Protein AF-0000000080838701 (afdb_homodimer)

pLDDT: mean 92.36, std 7.36, range [60.11, 98.58]

Radius of gyration: 26.11 Å; Cα contacts (8 Å, |Δi|>4): 930; chains: 2; bounding box: 47×72×64 Å

Foldseek 3Di:
DLQLVLLCVQLVVLVVLLQLLQVCLVVPVDDPVVLLVLLVCLFQPQQLLLLLVLQLVLAAPVVCDPVLVVLLVLLLVLLVVLLVVLLVVVVVPPPQLLLSLLLSLQARAFPQVSQLCSQLCSPPNPVLNVSLSSNSNRRVLSSVLVSLLSLLVSLPDPADPVRSVVSSCPRSNNVSNVVSVVCNVVVPDDDPVVVVVSVVSNVCNQSSLSSSLSNPADPVVCVVCVVSLVVSLCSQQPVQLCSQLVVVVVVPDADSSSSSSNSSRRHGHGSVSLSCSSVSNGDSRVSSSRRNSNSVCSSVSSSVVVVVCVVVVRD/DLQLVLLCVQLVVLVVLLQLLQVCLVVPVDDPVVLLVLLVCLFQPQQLLLLLVLQLVLAAPVVCDPVLVVLLVLLLVLLVVLLVVLLVVVVVPPPQLLLSLLLSLQARAFPQVSQLQSQLCSPPNPVLNVSLSSNSNRRVLSSVLSSLLSLLVSLPDPADPVRSVVSSCPRSNNVSNVVSVVCNVVVPDDDPVVVVVSVVSNVCNQSSLSSSLSNPADPVVCVVCVVSLVVSLCSQQPVQLCSQLVVVVVVPDADSSSSSSNSSRRHGHGSVSLSCSSVSNGDSRVSSSRRNSNSVCSSVSSSVVVVVCVVVVRD

Nearest PDB structures (foldseek):
  8u5n-assembly1_A  TM=7.560E-01  e=3.466E-05  Homo sapiens
  4cz8-assembly1_B  TM=6.396E-01  e=4.313E-04  Pyrococcus abyssi GE5
  4n7w-assembly1_A  TM=5.773E-01  e=2.717E-04  Yersinia frederiksenii
  8hrx-assembly1_A  TM=4.849E-01  e=4.577E-02  Homo sapiens
  7pqg-assembly1_A  TM=5.206E-01  e=6.406E-02  Homo sapiens

Organism: Fusobacterium vincentii (NCBI:txid155615)

InterPro domains:
  IPR004776 Membrane transport PIN-like [PF03547] (10-305)
  IPR038770 Sodium/solute symporter superfamily [G3DSA:1.20.1530.20] (155-312)

Solvent-accessible surface area (backbone atoms only — not comparable to full-atom values): 30611 Å² total; per-residue (Å²): 110,70,56,47,51,48,27,43,47,64,39,46,22,55,52,53,40,20,49,49,17,34,50,37,35,74,72,60,62,50,50,72,69,40,44,51,41,51,42,50,43,31,45,61,46,20,40,14,41,34,45,18,47,59,49,38,67,58,50,57,76,74,71,62,40,76,81,50,44,60,58,45,50,46,54,53,50,46,49,54,50,45,36,49,52,40,42,65,64,38,58,84,72,39,80,53,42,31,52,38,35,38,47,32,42,42,36,54,33,35,33,25,74,74,35,22,50,52,52,28,35,73,75,55,32,75,70,28,41,55,57,37,57,56,43,46,66,50,49,51,57,50,45,51,53,51,45,47,48,42,40,57,65,29,40,75,54,90,61,53,71,67,56,45,52,52,51,43,60,66,30,50,54,47,42,24,39,52,50,14,49,52,34,40,77,68,63,58,80,74,56,66,27,57,46,52,33,46,52,47,44,24,52,31,21,61,52,50,47,36,23,48,45,21,39,67,61,53,74,75,56,50,65,78,41,39,70,59,44,52,51,36,39,44,38,14,50,45,46,33,24,49,50,50,35,51,52,36,44,74,75,64,51,49,39,64,58,38,46,38,45,31,22,43,28,30,27,26,30,23,65,61,54,19,43,46,25,51,73,52,58,30,41,25,66,60,24,38,48,40,24,53,51,24,39,63,51,27,35,59,44,43,31,50,50,54,52,51,35,43,73,68,62,48,80,110,70,56,46,52,48,26,43,46,64,38,44,22,56,52,52,41,19,49,49,16,34,49,38,35,74,74,60,63,50,50,71,69,41,44,52,41,51,42,48,43,30,46,59,47,19,40,13,39,33,43,18,48,58,48,38,68,60,50,57,75,74,69,62,41,78,80,48,44,58,58,46,50,46,55,54,51,47,49,52,50,46,36,49,53,41,42,65,63,39,59,86,73,38,81,54,42,31,53,38,34,38,48,32,43,42,34,55,34,35,34,26,74,73,35,22,50,52,53,28,35,73,74,55,31,75,72,29,42,55,59,38,57,55,43,46,66,50,50,52,58,49,44,50,53,52,44,48,48,43,37,58,65,29,39,75,56,88,62,53,70,66,54,46,50,52,50,43,60,66,30,50,55,46,42,24,40,52,49,15,49,50,32,41,77,67,64,58,80,73,56,66,28,58,47,52,33,46,51,46,45,23,52,31,19,63,52,52,48,35,22,47,46,22,39,65,60,54,73,76,57,47,65,78,40,40,69,61,43,53,51,35,38,44,38,13,50,45,46,33,24,49,51,50,36,51,52,36,44,74,76,65,50,50,40,62,57,39,48,37,45,32,23,42,27,30,29,27,28,23,66,61,53,21,43,46,23,50,74,52,58,32,41,26,66,60,26,38,50,41,26,53,51,24,41,64,51,27,33,58,44,43,29,50,51,53,51,50,35,44,74,69,63,49,82

Secondary structure (DSSP, 8-state):
-HHHHHHHHHHHHHHHHHHHHHHHHHTTSS-HHHHHHHHHHIIIIIIHHHHHHHHHTT--GGG--HHHHHHHHHHHHHHHHHHHHHHHHHTTT---HHHHHHHHHHHH-B-HHHHHHHHHHHHHTHHHHHHHHHHHHHHHHHHHHHHHHHHHHTSSS--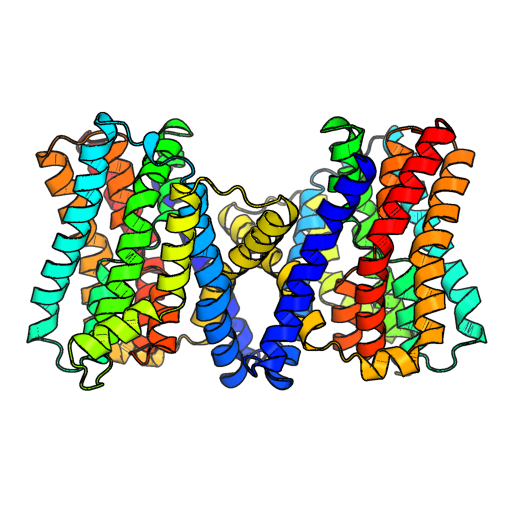-HHHHHHHHHH-HHHHHHHHHHHHHHTTPPPPHHHHHHHHHHHHHHHHHHHHHHHHH--HHHHHHTHHHHHHHHHIIIIIHHHHHHHHHHHHT--THHHHHHHHHHHSPBPTHHHHHHHHTTS-HHHHHHHHHHHHHHHHHHHHHHHHHHHHTT--/-HHHHHHHHHHHHHHHHHHHHHHHHHTTSS-HHHHHHHHHHIIIIIIHHHHHHHHHTT--GGG--HHHHHHHHHHHHHHHHHHHHHHHHHTTT---HHHHHHHHHHHH-B-HHHHHHHHHHHHHTHHHHHHHHHHHHHHHHHHHHHHHHHHHHTSSS---HHHHHHHHHH-HHHHHHHHHHHHHHTTPPPPHHHHHHHHHHHHHHHHHHHHHHHHH--HHHHHHTHHHHHHHHHIIIIIHHHHHHHHHHHHT--THHHHHHHHHHHSPBPHHHHHHHHHTTS-HHHHHHHHHHHHHHHHHHHHHHHHHHHHTT--

Sequence (630 aa):
MENFLLALNVVLPIFFIMTLGFLLKKIKMVDKHSLNIMNKLVFRVFMSTLLFLNVYNIGDLSVLSMDNLKLLGYAFIIILVVLFIAWLIYMPKVKDKRKLSVLIQGVYRGNFVLFGLAIVDSIYGKEGLATVSLLTIVVIPTFNVLAVIILEYYSGREISKLKLLKQVIKNPLIIATLLGIIFIILKINIPKPIYKTLSDISKIATPLAFIVLGAELEFGNMLKNIKYLISANILRLIGNPLITVGVGKLVGFQGIELVALLSMSACPTAVASYTMAKEMNADGDLAGEIVATTSMLSIFTIFCWVLILKNLEWIMENFLLALNVVLPIFFIMTLGFLLKKIKMVDKHSLNIMNKLVFRVFMSTLLFLNVYNIGDLSVLSMDNLKLLGYAFIIILVVLFIAWLIYMPKVKDKRKLSVLIQGVYRGNFVLFGLAIVDSIYGKEGLATVSLLTIVVIPTFNVLAVIILEYYSGREISKLKLLKQVIKNPLIIATLLGIIFIILKINIPKPIYKTLSDISKIATPLAFIVLGAELEFGNMLKNIKYLISANILRLIGNPLITVGVGKLVGFQGIELVALLSMSACPTAVASYTMAKEMNADGDLAGEIVATTSMLSIFTIFCWVLILKNLEWI

Structure (mmCIF, N/CA/C/O backbone):
data_AF-0000000080838701-model_v1
#
loop_
_entity.id
_entity.type
_entity.pdbx_description
1 polymer 'AEC family transporter'
#
loop_
_atom_site.group_PDB
_atom_site.id
_atom_site.type_symbol
_atom_site.label_atom_id
_atom_site.label_alt_id
_atom_site.label_comp_id
_atom_site.label_asym_id
_atom_site.label_entity_id
_atom_site.label_seq_id
_atom_site.pdbx_PDB_ins_code
_atom_site.Cartn_x
_atom_site.Cartn_y
_atom_site.Cartn_z
_atom_site.occupancy
_atom_site.B_iso_or_equiv
_atom_site.auth_seq_id
_atom_site.auth_comp_id
_atom_site.auth_asym_id
_atom_site.auth_atom_id
_atom_site.pdbx_PDB_model_num
ATOM 1 N N . MET A 1 1 ? 20.459 -24.565 8.799 1 64.91 1 MET A N 1
ATOM 2 C CA . MET A 1 1 ? 19.669 -23.662 9.631 1 64.91 1 MET A CA 1
ATOM 3 C C . MET A 1 1 ? 19.458 -22.323 8.932 1 64.91 1 MET A C 1
ATOM 5 O O . MET A 1 1 ? 18.349 -21.787 8.932 1 64.91 1 MET A O 1
ATOM 9 N N . GLU A 1 2 ? 20.43 -21.895 8.131 1 74.37 2 GLU A N 1
ATOM 10 C CA . GLU A 1 2 ? 20.375 -20.597 7.464 1 74.37 2 GLU A CA 1
ATOM 11 C C . GLU A 1 2 ? 19.349 -20.6 6.335 1 74.37 2 GLU A C 1
ATOM 13 O O . GLU A 1 2 ? 18.6 -19.635 6.167 1 74.37 2 GLU A O 1
ATOM 18 N N . ASN A 1 3 ? 19.202 -21.786 5.729 1 75.52 3 ASN A N 1
ATOM 19 C CA . ASN A 1 3 ? 18.271 -21.884 4.61 1 75.52 3 ASN A CA 1
ATOM 20 C C . ASN A 1 3 ? 16.825 -21.966 5.09 1 75.52 3 ASN A C 1
ATOM 22 O O . ASN A 1 3 ? 15.915 -21.475 4.419 1 75.52 3 ASN A O 1
ATOM 26 N N . PHE A 1 4 ? 16.721 -22.575 6.201 1 79.15 4 PHE A N 1
ATOM 27 C CA . PHE A 1 4 ? 15.392 -22.658 6.794 1 79.15 4 PHE A CA 1
ATOM 28 C C . PHE A 1 4 ? 14.912 -21.282 7.242 1 79.15 4 PHE A C 1
ATOM 30 O O . PHE A 1 4 ? 13.758 -20.916 7.01 1 79.15 4 PHE A O 1
ATOM 37 N N . LEU A 1 5 ? 15.776 -20.552 7.826 1 80.97 5 LEU A N 1
ATOM 38 C CA . LEU A 1 5 ? 15.464 -19.2 8.278 1 80.97 5 LEU A CA 1
ATOM 39 C C . LEU A 1 5 ? 15.104 -18.303 7.098 1 80.97 5 LEU A C 1
ATOM 41 O O . LEU A 1 5 ? 14.247 -17.424 7.22 1 80.97 5 LEU A O 1
ATOM 45 N N . LEU A 1 6 ? 15.671 -18.586 6.047 1 78.71 6 LEU A N 1
ATOM 46 C CA . LEU A 1 6 ? 15.362 -17.848 4.827 1 78.71 6 LEU A CA 1
ATOM 47 C C . LEU A 1 6 ? 13.92 -18.094 4.394 1 78.71 6 LEU A C 1
ATOM 49 O O . LEU A 1 6 ? 13.188 -17.149 4.093 1 78.71 6 LEU A O 1
ATOM 53 N N . ALA A 1 7 ? 13.619 -19.331 4.353 1 79.13 7 ALA A N 1
ATOM 54 C CA . ALA A 1 7 ? 12.261 -19.688 3.954 1 79.13 7 ALA A CA 1
ATOM 55 C C . ALA A 1 7 ? 11.231 -19.068 4.895 1 79.13 7 ALA A C 1
ATOM 57 O O . ALA A 1 7 ? 10.206 -18.548 4.447 1 79.13 7 ALA A O 1
ATOM 58 N N . LEU A 1 8 ? 11.563 -19.063 6.114 1 85.85 8 LEU A N 1
ATOM 59 C CA . LEU A 1 8 ? 10.68 -18.481 7.119 1 85.85 8 LEU A CA 1
ATOM 60 C C . LEU A 1 8 ? 10.538 -16.977 6.914 1 85.85 8 LEU A C 1
ATOM 62 O O . LEU A 1 8 ? 9.432 -16.437 6.987 1 85.85 8 LEU A O 1
ATOM 66 N N . ASN A 1 9 ? 11.567 -16.364 6.594 1 86.98 9 ASN A N 1
ATOM 67 C CA . ASN A 1 9 ? 11.598 -14.912 6.454 1 86.98 9 ASN A CA 1
ATOM 68 C C . ASN A 1 9 ? 10.792 -14.448 5.245 1 86.98 9 ASN A C 1
ATOM 70 O O . ASN A 1 9 ? 10.273 -13.33 5.23 1 86.98 9 ASN A O 1
ATOM 74 N N . VAL A 1 10 ? 10.618 -15.324 4.354 1 82.8 10 VAL A N 1
ATOM 75 C CA . VAL A 1 10 ? 9.943 -14.932 3.121 1 82.8 10 VAL A CA 1
ATOM 76 C C . VAL A 1 10 ? 8.459 -15.281 3.211 1 82.8 10 VAL A C 1
ATOM 78 O O . VAL A 1 10 ? 7.608 -14.523 2.74 1 82.8 10 VAL A O 1
ATOM 81 N N . VAL A 1 11 ? 8.124 -16.341 3.829 1 87.43 11 VAL A N 1
ATOM 82 C CA . VAL A 1 11 ? 6.77 -16.88 3.755 1 87.43 11 VAL A CA 1
ATOM 83 C C . VAL A 1 11 ? 5.955 -16.397 4.952 1 87.43 11 VAL A C 1
ATOM 85 O O . VAL A 1 11 ? 4.753 -16.147 4.833 1 87.43 11 VAL A O 1
ATOM 88 N N . LEU A 1 12 ? 6.546 -16.235 6.047 1 91.56 12 LEU A N 1
ATOM 89 C CA . LEU A 1 12 ? 5.826 -15.939 7.28 1 91.56 12 LEU A CA 1
ATOM 90 C C . LEU A 1 12 ? 5.09 -14.608 7.174 1 91.56 12 LEU A C 1
ATOM 92 O O . LEU A 1 12 ? 3.962 -14.477 7.655 1 91.56 12 LEU A O 1
ATOM 96 N N . PRO A 1 13 ? 5.728 -13.626 6.569 1 93.15 13 PRO A N 1
ATOM 97 C CA . PRO A 1 13 ? 4.989 -12.369 6.427 1 93.15 13 PRO A CA 1
ATOM 98 C C . PRO A 1 13 ? 3.646 -12.55 5.724 1 93.15 13 PRO A C 1
ATOM 100 O O . PRO A 1 13 ? 2.645 -11.957 6.135 1 93.15 13 PRO A O 1
ATOM 103 N N . ILE A 1 14 ? 3.62 -13.332 4.716 1 92.44 14 ILE A N 1
ATOM 104 C CA . ILE A 1 14 ? 2.407 -13.607 3.955 1 92.44 14 ILE A CA 1
ATOM 105 C C . ILE A 1 14 ? 1.362 -14.25 4.863 1 92.44 14 ILE A C 1
ATOM 107 O O . ILE A 1 14 ? 0.194 -13.854 4.855 1 92.44 14 ILE A O 1
ATOM 111 N N . PHE A 1 15 ? 1.823 -15.128 5.59 1 92.41 15 PHE A N 1
ATOM 112 C CA . PHE A 1 15 ? 0.941 -15.83 6.515 1 92.41 15 PHE A CA 1
ATOM 113 C C . PHE A 1 15 ? 0.372 -14.871 7.553 1 92.41 15 PHE A C 1
ATOM 115 O O . PHE A 1 15 ? -0.814 -14.937 7.883 1 92.41 15 PHE A O 1
ATOM 122 N N . PHE A 1 16 ? 1.18 -13.989 8.074 1 96.27 16 PHE A N 1
ATOM 123 C CA . PHE A 1 16 ? 0.738 -13.032 9.082 1 96.27 16 PHE A CA 1
ATOM 124 C C . PHE A 1 16 ? -0.296 -12.074 8.501 1 96.27 16 PHE A C 1
ATOM 126 O O . PHE A 1 16 ? -1.28 -11.74 9.163 1 96.27 16 PHE A O 1
ATOM 133 N N . ILE A 1 17 ? -0.149 -11.669 7.285 1 97.46 17 ILE A N 1
ATOM 134 C CA . ILE A 1 17 ? -1.078 -10.737 6.656 1 97.46 17 ILE A CA 1
ATOM 135 C C . ILE A 1 17 ? -2.416 -11.43 6.409 1 97.46 17 ILE A C 1
ATOM 137 O O . ILE A 1 17 ? -3.477 -10.852 6.657 1 97.46 17 ILE A O 1
ATOM 141 N N . MET A 1 18 ? -2.353 -12.694 5.948 1 96.62 18 MET A N 1
ATOM 142 C CA . MET A 1 18 ? -3.582 -13.455 5.745 1 96.62 18 MET A CA 1
ATOM 143 C C . MET A 1 18 ? -4.327 -13.647 7.062 1 96.62 18 MET A C 1
ATOM 145 O O . MET A 1 18 ? -5.554 -13.548 7.106 1 96.62 18 MET A O 1
ATOM 149 N N . THR A 1 19 ? -3.558 -13.921 8.102 1 96.71 19 THR A N 1
ATOM 150 C CA . THR A 1 19 ? -4.157 -14.1 9.42 1 96.71 19 THR A CA 1
ATOM 151 C C . THR A 1 19 ? -4.827 -12.812 9.889 1 96.71 19 THR A C 1
ATOM 153 O O . THR A 1 19 ? -5.895 -12.85 10.504 1 96.71 19 THR A O 1
ATOM 156 N N . LEU A 1 20 ? -4.203 -11.722 9.616 1 97.93 20 LEU A N 1
ATOM 157 C CA . LEU A 1 20 ? -4.814 -10.435 9.934 1 97.93 20 LEU A CA 1
ATOM 158 C C . LEU A 1 20 ? -6.161 -10.286 9.236 1 97.93 20 LEU A C 1
ATOM 160 O O . LEU A 1 20 ? -7.139 -9.852 9.849 1 97.93 20 LEU A O 1
ATOM 164 N N . GLY A 1 21 ? -6.167 -10.627 7.934 1 97.93 21 GLY A N 1
ATOM 165 C CA . GLY A 1 21 ? -7.433 -10.602 7.218 1 97.93 21 GLY A CA 1
ATOM 166 C C . GLY A 1 21 ? -8.503 -11.458 7.869 1 97.93 21 GLY A C 1
ATOM 167 O O . GLY A 1 21 ? -9.643 -11.019 8.031 1 97.93 21 GLY A O 1
ATOM 168 N N . PHE A 1 22 ? -8.094 -12.601 8.288 1 96.91 22 PHE A N 1
ATOM 169 C CA . PHE A 1 22 ? -9 -13.53 8.951 1 96.91 22 PHE A CA 1
ATOM 170 C C . PHE A 1 22 ? -9.539 -12.93 10.245 1 96.91 22 PHE A C 1
ATOM 172 O O . PHE A 1 22 ? -10.741 -12.993 10.51 1 96.91 22 PHE A O 1
ATOM 179 N N . LEU A 1 23 ? -8.713 -12.318 11.008 1 97.58 23 LEU A N 1
ATOM 180 C CA . LEU A 1 23 ? -9.091 -11.727 12.287 1 97.58 23 LEU A CA 1
ATOM 181 C C . LEU A 1 23 ? -10.016 -10.531 12.081 1 97.58 23 LEU A C 1
ATOM 183 O O . LEU A 1 23 ? -10.963 -10.334 12.845 1 97.58 23 LEU A O 1
ATOM 187 N N . LEU A 1 24 ? -9.785 -9.755 11.095 1 98.2 24 LEU A N 1
ATOM 188 C CA . LEU A 1 24 ? -10.608 -8.586 10.803 1 98.2 24 LEU A CA 1
ATOM 189 C C . LEU A 1 24 ? -12.037 -8.998 10.467 1 98.2 24 LEU A C 1
ATOM 191 O O . LEU A 1 24 ? -12.989 -8.301 10.826 1 98.2 24 LEU A O 1
ATOM 195 N N . LYS A 1 25 ? -12.11 -10.046 9.707 1 97.39 25 LYS A N 1
ATOM 196 C CA . LYS A 1 25 ? -13.441 -10.568 9.408 1 97.39 25 LYS A CA 1
ATOM 197 C C . LYS A 1 25 ? -14.117 -11.101 10.668 1 97.39 25 LYS A C 1
ATOM 199 O O . LYS A 1 25 ? -15.306 -10.861 10.889 1 97.39 25 LYS A O 1
ATOM 204 N N . LYS A 1 26 ? -13.417 -11.79 11.475 1 96.28 26 LYS A N 1
ATOM 205 C CA . LYS A 1 26 ? -13.941 -12.403 12.692 1 96.28 26 LYS A CA 1
ATOM 206 C C . LYS A 1 26 ? -14.475 -11.345 13.654 1 96.28 26 LYS A C 1
ATOM 208 O O . LYS A 1 26 ? -15.504 -11.551 14.302 1 96.28 26 LYS A O 1
ATOM 213 N N . ILE A 1 27 ? -13.843 -10.19 13.714 1 97.03 27 ILE A N 1
ATOM 214 C CA . ILE A 1 27 ? -14.277 -9.15 14.641 1 97.03 27 ILE A CA 1
ATOM 215 C C . ILE A 1 27 ? -15.233 -8.193 13.933 1 97.03 27 ILE A C 1
ATOM 217 O O . ILE A 1 27 ? -15.488 -7.088 14.418 1 97.03 27 ILE A O 1
ATOM 221 N N . LYS A 1 28 ? -15.563 -8.46 12.675 1 97.03 28 LYS A N 1
ATOM 222 C CA . LYS A 1 28 ? -16.616 -7.807 11.902 1 97.03 28 LYS A CA 1
ATOM 223 C C . LYS A 1 28 ? -16.195 -6.403 11.476 1 97.03 28 LYS A C 1
ATOM 225 O O . LYS A 1 28 ? -17.024 -5.492 11.42 1 97.03 28 LYS A O 1
ATOM 230 N N . MET A 1 29 ? -14.995 -6.289 11.274 1 97.37 29 MET A N 1
ATOM 231 C CA . MET A 1 29 ? -14.517 -5.007 10.764 1 97.37 29 MET A CA 1
ATOM 232 C C . MET A 1 29 ? -14.72 -4.912 9.256 1 97.37 29 MET A C 1
ATOM 234 O O . MET A 1 29 ? -14.724 -3.815 8.694 1 97.37 29 MET A O 1
ATOM 238 N N . VAL A 1 30 ? -14.771 -6.055 8.627 1 97.91 30 VAL A N 1
ATOM 239 C CA . VAL A 1 30 ? -15.041 -6.122 7.194 1 97.91 30 VAL A CA 1
ATOM 240 C C . VAL A 1 30 ? -16.202 -7.078 6.931 1 97.91 30 VAL A C 1
ATOM 242 O O . VAL A 1 30 ? -16.457 -7.987 7.724 1 97.91 30 VAL A O 1
ATOM 245 N N . ASP A 1 31 ? -16.905 -6.826 5.855 1 97.6 31 ASP A N 1
ATOM 246 C CA . ASP A 1 31 ? -18.009 -7.692 5.452 1 97.6 31 ASP A CA 1
ATOM 247 C C . ASP A 1 31 ? -17.834 -8.17 4.012 1 97.6 31 ASP A C 1
ATOM 249 O O . ASP A 1 31 ? -16.905 -7.747 3.32 1 97.6 31 ASP A O 1
ATOM 253 N N . LYS A 1 32 ? -18.689 -9.06 3.617 1 96.41 32 LYS A N 1
ATOM 254 C CA . LYS A 1 32 ? -18.574 -9.693 2.307 1 96.41 32 LYS A CA 1
ATOM 255 C C . LYS A 1 32 ? -18.659 -8.66 1.187 1 96.41 32 LYS A C 1
ATOM 257 O O . LYS A 1 32 ? -17.907 -8.729 0.213 1 96.41 32 LYS A O 1
ATOM 262 N N . HIS A 1 33 ? -19.528 -7.74 1.338 1 97.5 33 HIS A N 1
ATOM 263 C CA . HIS A 1 33 ? -19.72 -6.704 0.329 1 97.5 33 HIS A CA 1
ATOM 264 C C . HIS A 1 33 ? -18.458 -5.866 0.152 1 97.5 33 HIS A C 1
ATOM 266 O O . HIS A 1 33 ? -17.991 -5.671 -0.972 1 97.5 33 HIS A O 1
ATOM 272 N N . SER A 1 34 ? -17.906 -5.401 1.25 1 97.71 34 SER A N 1
ATOM 273 C CA . SER A 1 34 ? -16.705 -4.574 1.19 1 97.71 34 SER A CA 1
ATOM 274 C C . SER A 1 34 ? -15.511 -5.372 0.676 1 97.71 34 SER A C 1
ATOM 276 O O . SER A 1 34 ? -14.651 -4.831 -0.023 1 97.71 34 SER A O 1
ATOM 278 N N . LEU A 1 35 ? -15.46 -6.63 1.019 1 97.92 35 LEU A N 1
ATOM 279 C CA . LEU A 1 35 ? -14.368 -7.478 0.552 1 97.92 35 LEU A CA 1
ATOM 280 C C . LEU A 1 35 ? -14.438 -7.67 -0.96 1 97.92 35 LEU A C 1
ATOM 282 O O . LEU A 1 35 ? -13.407 -7.686 -1.636 1 97.92 35 LEU A O 1
ATOM 286 N N . ASN A 1 36 ? -15.617 -7.791 -1.441 1 97.5 36 ASN A N 1
ATOM 287 C CA . ASN A 1 36 ? -15.796 -7.918 -2.883 1 97.5 36 ASN A CA 1
ATOM 288 C C . ASN A 1 36 ? -15.349 -6.657 -3.617 1 97.5 36 ASN A C 1
ATOM 290 O O . ASN A 1 36 ? -14.711 -6.738 -4.668 1 97.5 36 ASN A O 1
ATOM 294 N N . ILE A 1 37 ? -15.646 -5.581 -3.07 1 98.13 37 ILE A N 1
ATOM 295 C CA . ILE A 1 37 ? -15.266 -4.307 -3.669 1 98.13 37 ILE A CA 1
ATOM 296 C C . ILE A 1 37 ? -13.751 -4.131 -3.59 1 98.13 37 ILE A C 1
ATOM 298 O O . ILE A 1 37 ? -13.119 -3.698 -4.557 1 98.13 37 ILE A O 1
ATOM 302 N N . MET A 1 38 ? -13.198 -4.482 -2.469 1 98.29 38 MET A N 1
ATOM 303 C CA . MET A 1 38 ? -11.75 -4.382 -2.311 1 98.29 38 MET A CA 1
ATOM 304 C C . MET A 1 38 ? -11.031 -5.305 -3.29 1 98.29 38 MET A C 1
ATOM 306 O O . MET A 1 38 ? -10.007 -4.931 -3.864 1 98.29 38 MET A O 1
ATOM 310 N N . ASN A 1 39 ? -11.551 -6.452 -3.481 1 97.67 39 ASN A N 1
ATOM 311 C CA . ASN A 1 39 ? -10.958 -7.363 -4.455 1 97.67 39 ASN A CA 1
ATOM 312 C C . ASN A 1 39 ? -11.03 -6.795 -5.869 1 97.67 39 ASN A C 1
ATOM 314 O O . ASN A 1 39 ? -10.08 -6.923 -6.643 1 97.67 39 ASN A O 1
ATOM 318 N N . LYS A 1 40 ? -12.153 -6.279 -6.179 1 97.69 40 LYS A N 1
ATOM 319 C CA . LYS A 1 40 ? -12.329 -5.648 -7.483 1 97.69 40 LYS A CA 1
ATOM 320 C C . LYS A 1 40 ? -11.304 -4.538 -7.699 1 97.69 40 LYS A C 1
ATOM 322 O O . LYS A 1 40 ? -10.723 -4.424 -8.78 1 97.69 40 LYS A O 1
ATOM 327 N N . LEU A 1 41 ? -11.078 -3.764 -6.703 1 98.36 41 LEU A N 1
ATOM 328 C CA . LEU A 1 41 ? -10.094 -2.689 -6.771 1 98.36 41 LEU A CA 1
ATOM 329 C C . LEU A 1 41 ? -8.685 -3.251 -6.93 1 98.36 41 LEU A C 1
ATOM 331 O O . LEU A 1 41 ? -7.894 -2.738 -7.724 1 98.36 41 LEU A O 1
ATOM 335 N N . VAL A 1 42 ? -8.393 -4.266 -6.148 1 98.16 42 VAL A N 1
ATOM 336 C CA . VAL A 1 42 ? -7.076 -4.89 -6.226 1 98.16 42 VAL A CA 1
ATOM 337 C C . VAL A 1 42 ? -6.816 -5.37 -7.653 1 98.16 42 VAL A C 1
ATOM 339 O O . VAL A 1 42 ? -5.763 -5.085 -8.227 1 98.16 42 VAL A O 1
ATOM 342 N N . PHE A 1 43 ? -7.792 -5.973 -8.226 1 96.52 43 PHE A N 1
ATOM 343 C CA . PHE A 1 43 ? -7.659 -6.574 -9.547 1 96.52 43 PHE A CA 1
ATOM 344 C C . PHE A 1 43 ? -7.58 -5.5 -10.625 1 96.52 43 PHE A C 1
ATOM 346 O O . PHE A 1 43 ? -6.623 -5.461 -11.401 1 96.52 43 PHE A O 1
ATOM 353 N N . ARG A 1 44 ? -8.437 -4.598 -10.613 1 96.98 44 ARG A N 1
ATOM 354 C CA . ARG A 1 44 ? -8.634 -3.694 -11.742 1 96.98 44 ARG A CA 1
ATOM 355 C C . ARG A 1 44 ? -7.689 -2.499 -11.657 1 96.98 44 ARG A C 1
ATOM 357 O O . ARG A 1 44 ? -7.297 -1.938 -12.682 1 96.98 44 ARG A O 1
ATOM 364 N N . VAL A 1 45 ? -7.344 -2.184 -10.465 1 98.11 45 VAL A N 1
ATOM 365 C CA . VAL A 1 45 ? -6.607 -0.933 -10.323 1 98.11 45 VAL A CA 1
ATOM 366 C C . VAL A 1 45 ? -5.194 -1.22 -9.819 1 98.11 45 VAL A C 1
ATOM 368 O O . VAL A 1 45 ? -4.212 -0.936 -10.509 1 98.11 45 VAL A O 1
ATOM 371 N N . PHE A 1 46 ? -5.079 -1.817 -8.633 1 98.27 46 PHE A N 1
ATOM 372 C CA . PHE A 1 46 ? -3.79 -1.901 -7.956 1 98.27 46 PHE A CA 1
ATOM 373 C C . PHE A 1 46 ? -2.874 -2.897 -8.658 1 98.27 46 PHE A C 1
ATOM 375 O O . PHE A 1 46 ? -1.714 -2.59 -8.94 1 98.27 46 PHE A O 1
ATOM 382 N N . MET A 1 47 ? -3.39 -4.04 -8.984 1 96.48 47 MET A N 1
ATOM 383 C CA . MET A 1 47 ? -2.572 -5.045 -9.657 1 96.48 47 MET A CA 1
ATOM 384 C C . MET A 1 47 ? -2.281 -4.634 -11.097 1 96.48 47 MET A C 1
ATOM 386 O O . MET A 1 47 ? -1.2 -4.911 -11.619 1 96.48 47 MET A O 1
ATOM 390 N N . SER A 1 48 ? -3.259 -4.054 -11.766 1 97.06 48 SER A N 1
ATOM 391 C CA . SER A 1 48 ? -3.017 -3.545 -13.112 1 97.06 48 SER A CA 1
ATOM 392 C C . SER A 1 48 ? -1.883 -2.525 -13.122 1 97.06 48 SER A C 1
ATOM 394 O O . SER A 1 48 ? -1.014 -2.564 -13.995 1 97.06 48 SER A O 1
ATOM 396 N N . THR A 1 49 ? -1.897 -1.691 -12.135 1 97.83 49 THR A N 1
ATOM 397 C CA . THR A 1 49 ? -0.843 -0.691 -12.01 1 97.83 49 THR A CA 1
ATOM 398 C C . THR A 1 49 ? 0.497 -1.353 -11.703 1 97.83 49 THR A C 1
ATOM 400 O O . THR A 1 49 ? 1.528 -0.966 -12.257 1 97.83 49 THR A O 1
ATOM 403 N N . LEU A 1 50 ? 0.478 -2.262 -10.845 1 95.87 50 LEU A N 1
ATOM 404 C CA . LEU A 1 50 ? 1.682 -3.006 -10.491 1 95.87 50 LEU A CA 1
ATOM 405 C C . LEU A 1 50 ? 2.289 -3.674 -11.72 1 95.87 50 LEU A C 1
ATOM 407 O O . LEU A 1 50 ? 3.5 -3.598 -11.939 1 95.87 50 LEU A O 1
ATOM 411 N N . LEU A 1 51 ? 1.455 -4.286 -12.501 1 94 51 LEU A N 1
ATOM 412 C CA . LEU A 1 51 ? 1.931 -4.987 -13.688 1 94 51 LEU A CA 1
ATOM 413 C C . LEU A 1 51 ? 2.504 -4.006 -14.706 1 94 51 LEU A C 1
ATOM 415 O O . LEU A 1 51 ? 3.532 -4.282 -15.329 1 94 51 LEU A O 1
ATOM 419 N N . PHE A 1 52 ? 1.82 -2.925 -14.894 1 96.25 52 PHE A N 1
ATOM 420 C CA . PHE A 1 52 ? 2.345 -1.891 -15.778 1 96.25 52 PHE A CA 1
ATOM 421 C C . PHE A 1 52 ? 3.755 -1.488 -15.363 1 96.25 52 PHE A C 1
ATOM 423 O O . PHE A 1 52 ? 4.663 -1.439 -16.196 1 96.25 52 PHE A O 1
ATOM 430 N N . LEU A 1 53 ? 3.933 -1.26 -14.139 1 95.22 53 LEU A N 1
ATOM 431 C CA . LEU A 1 53 ? 5.222 -0.782 -13.651 1 95.22 53 LEU A CA 1
ATOM 432 C C . LEU A 1 53 ? 6.285 -1.87 -13.768 1 95.22 53 LEU A C 1
ATOM 434 O O . LEU A 1 53 ? 7.447 -1.579 -14.06 1 95.22 53 LEU A O 1
ATOM 438 N N . ASN A 1 54 ? 5.884 -3.077 -13.429 1 89.74 54 ASN A N 1
ATOM 439 C CA . ASN A 1 54 ? 6.825 -4.183 -13.564 1 89.74 54 ASN A CA 1
ATOM 440 C C . ASN A 1 54 ? 7.377 -4.279 -14.983 1 89.74 54 ASN A C 1
ATOM 442 O O . ASN A 1 54 ? 8.572 -4.512 -15.175 1 89.74 54 ASN A O 1
ATOM 446 N N . VAL A 1 55 ? 6.517 -4.093 -15.931 1 90.08 55 VAL A N 1
ATOM 447 C CA . VAL A 1 55 ? 6.927 -4.174 -17.329 1 90.08 55 VAL A CA 1
ATOM 448 C C . VAL A 1 55 ? 7.712 -2.921 -17.711 1 90.08 55 VAL A C 1
ATOM 450 O O . VAL A 1 55 ? 8.794 -3.012 -18.295 1 90.08 55 VAL A O 1
ATOM 453 N N . TYR A 1 56 ? 7.178 -1.816 -17.282 1 93.3 56 TYR A N 1
ATOM 454 C CA . TYR A 1 56 ? 7.826 -0.547 -17.597 1 93.3 56 TYR A CA 1
ATOM 455 C C . TYR A 1 56 ? 9.252 -0.515 -17.06 1 93.3 56 TYR A C 1
ATOM 457 O O . TYR A 1 56 ? 10.157 0.006 -17.717 1 93.3 56 TYR A O 1
ATOM 465 N N . ASN A 1 57 ? 9.516 -1.018 -15.947 1 90.2 57 ASN A N 1
ATOM 466 C CA . ASN A 1 57 ? 10.805 -0.924 -15.269 1 90.2 57 ASN A CA 1
ATOM 467 C C . ASN A 1 57 ? 11.817 -1.906 -15.853 1 90.2 57 ASN A C 1
ATOM 469 O O . ASN A 1 57 ? 12.986 -1.903 -15.464 1 90.2 57 ASN A O 1
ATOM 473 N N . ILE A 1 58 ? 11.359 -2.75 -16.686 1 81.06 58 ILE A N 1
ATOM 474 C CA . ILE A 1 58 ? 12.305 -3.569 -17.436 1 81.06 58 ILE A CA 1
ATOM 475 C C . ILE A 1 58 ? 13.262 -2.67 -18.215 1 81.06 58 ILE A C 1
ATOM 477 O O . ILE A 1 58 ? 14.452 -2.974 -18.334 1 81.06 58 ILE A O 1
ATOM 481 N N . GLY A 1 59 ? 12.772 -1.365 -18.453 1 75.39 59 GLY A N 1
ATOM 482 C CA . GLY A 1 59 ? 13.618 -0.349 -19.057 1 75.39 59 GLY A CA 1
ATOM 483 C C . GLY A 1 59 ? 13.921 -0.617 -20.52 1 75.39 59 GLY A C 1
ATOM 484 O O . GLY A 1 59 ? 13.021 -0.582 -21.362 1 75.39 59 GLY A O 1
ATOM 485 N N . ASP A 1 60 ? 15.217 -1.104 -20.685 1 67.9 60 ASP A N 1
ATOM 486 C CA . ASP A 1 60 ? 15.713 -1.248 -22.05 1 67.9 60 ASP A CA 1
ATOM 487 C C . ASP A 1 60 ? 15.784 -2.718 -22.456 1 67.9 60 ASP A C 1
ATOM 489 O O . ASP A 1 60 ? 16.556 -3.49 -21.883 1 67.9 60 ASP A O 1
ATOM 493 N N . LEU A 1 61 ? 14.943 -3.089 -23.311 1 65.06 61 LEU A N 1
ATOM 494 C CA . LEU A 1 61 ? 14.884 -4.449 -23.835 1 65.06 61 LEU A CA 1
ATOM 495 C C . LEU A 1 61 ? 16.2 -4.831 -24.505 1 65.06 61 LEU A C 1
ATOM 497 O O . LEU A 1 61 ? 16.475 -6.015 -24.712 1 65.06 61 LEU A O 1
ATOM 501 N N . SER A 1 62 ? 16.971 -3.779 -24.752 1 61.1 62 SER A N 1
ATOM 502 C CA . SER A 1 62 ? 18.241 -4.027 -25.427 1 61.1 62 SER A CA 1
ATOM 503 C C . SER A 1 62 ? 19.24 -4.702 -24.494 1 61.1 62 SER A C 1
ATOM 505 O O . SER A 1 62 ? 20.258 -5.231 -24.944 1 61.1 62 SER A O 1
ATOM 507 N N . VAL A 1 63 ? 18.993 -4.531 -23.236 1 60.11 63 VAL A N 1
ATOM 508 C CA . VAL A 1 63 ? 19.891 -5.176 -22.284 1 60.11 63 VAL A CA 1
ATOM 509 C C . VAL A 1 63 ? 19.828 -6.692 -22.457 1 60.11 63 VAL A C 1
ATOM 511 O O . VAL A 1 63 ? 20.684 -7.418 -21.948 1 60.11 63 VAL A O 1
ATOM 514 N N . LEU A 1 64 ? 18.884 -7.095 -23.195 1 64.84 64 LEU A N 1
ATOM 515 C CA . LEU A 1 64 ? 18.755 -8.517 -23.496 1 64.84 64 LEU A CA 1
ATOM 516 C C . LEU A 1 64 ? 19.937 -9.006 -24.326 1 64.84 64 LEU A C 1
ATOM 518 O O . LEU A 1 64 ? 20.035 -8.696 -25.516 1 64.84 64 LEU A O 1
ATOM 522 N N . SER A 1 65 ? 21.043 -9.126 -23.587 1 64.32 65 SER A N 1
ATOM 523 C CA . SER A 1 65 ? 22.194 -9.706 -24.272 1 64.32 65 SER A CA 1
ATOM 524 C C . SER A 1 65 ? 21.886 -11.112 -24.778 1 64.32 65 SER A C 1
ATOM 526 O O . SER A 1 65 ? 20.984 -11.777 -24.265 1 64.32 65 SER A O 1
ATOM 528 N N . MET A 1 66 ? 22.492 -11.503 -25.869 1 66.12 66 MET A N 1
ATOM 529 C CA . MET A 1 66 ? 22.36 -12.839 -26.442 1 66.12 66 MET A CA 1
ATOM 530 C C . MET A 1 66 ? 22.568 -13.91 -25.376 1 66.12 66 MET A C 1
ATOM 532 O O . MET A 1 66 ? 21.945 -14.972 -25.428 1 66.12 66 MET A O 1
ATOM 536 N N . ASP A 1 67 ? 23.421 -13.526 -24.458 1 71.08 67 ASP A N 1
ATOM 537 C CA . ASP A 1 67 ? 23.74 -14.506 -23.424 1 71.08 67 ASP A CA 1
ATOM 538 C C . ASP A 1 67 ? 22.556 -14.716 -22.483 1 71.08 67 ASP A C 1
ATOM 540 O O . ASP A 1 67 ? 22.373 -15.808 -21.941 1 71.08 67 ASP A O 1
ATOM 544 N N . ASN A 1 68 ? 21.743 -13.773 -22.48 1 84.77 68 ASN A N 1
ATOM 545 C CA . ASN A 1 68 ? 20.616 -13.87 -21.56 1 84.77 68 ASN A CA 1
ATOM 546 C C . ASN A 1 68 ? 19.38 -14.445 -22.246 1 84.77 68 ASN A C 1
ATOM 548 O O . ASN A 1 68 ? 18.405 -14.801 -21.582 1 84.77 68 ASN A O 1
ATOM 552 N N . LEU A 1 69 ? 19.463 -14.673 -23.526 1 87.96 69 LEU A N 1
ATOM 553 C CA . LEU A 1 69 ? 18.313 -15.126 -24.3 1 87.96 69 LEU A CA 1
ATOM 554 C C . LEU A 1 69 ? 18.02 -16.597 -24.027 1 87.96 69 LEU A C 1
ATOM 556 O O . LEU A 1 69 ? 16.86 -17.017 -24.043 1 87.96 69 LEU A O 1
ATOM 560 N N . LYS A 1 70 ? 19.09 -17.355 -23.815 1 92.57 70 LYS A N 1
ATOM 561 C CA . LYS A 1 70 ? 18.908 -18.769 -23.502 1 92.57 70 LYS A CA 1
ATOM 562 C C . LYS A 1 70 ? 18.094 -18.95 -22.224 1 92.57 70 LYS A C 1
ATOM 564 O O . LYS A 1 70 ? 17.14 -19.73 -22.194 1 92.57 70 LYS A O 1
ATOM 569 N N . LEU A 1 71 ? 18.458 -18.183 -21.265 1 93.68 71 LEU A N 1
ATOM 570 C CA . LEU A 1 71 ? 17.775 -18.267 -19.979 1 93.68 71 LEU A CA 1
ATOM 571 C C . LEU A 1 71 ? 16.335 -17.779 -20.095 1 93.68 71 LEU A C 1
ATOM 573 O O . LEU A 1 71 ? 15.416 -18.412 -19.571 1 93.68 71 LEU A O 1
ATOM 577 N N . LEU A 1 72 ? 16.13 -16.718 -20.779 1 93.88 72 LEU A N 1
ATOM 578 C CA . LEU A 1 72 ? 14.802 -16.141 -20.96 1 93.88 72 LEU A CA 1
ATOM 579 C C . LEU A 1 72 ? 13.911 -17.072 -21.775 1 93.88 72 LEU A C 1
ATOM 581 O O . LEU A 1 72 ? 12.748 -17.288 -21.425 1 93.88 72 LEU A O 1
ATOM 585 N N . GLY A 1 73 ? 14.478 -17.535 -22.832 1 95.17 73 GLY A N 1
ATOM 586 C CA . GLY A 1 73 ? 13.74 -18.491 -23.642 1 95.17 73 GLY A CA 1
ATOM 587 C C . GLY A 1 73 ? 13.353 -19.745 -22.882 1 95.17 73 GLY A C 1
ATOM 588 O O . GLY A 1 73 ? 12.234 -20.242 -23.023 1 95.17 73 GLY A O 1
ATOM 589 N N . TYR A 1 74 ? 14.286 -20.22 -22.108 1 96.74 74 TYR A N 1
ATOM 590 C CA . TYR A 1 74 ? 14.005 -21.396 -21.292 1 96.74 74 TYR A CA 1
ATOM 591 C C . TYR A 1 74 ? 12.857 -21.127 -20.326 1 96.74 74 TYR A C 1
ATOM 593 O O . TYR A 1 74 ? 11.948 -21.95 -20.189 1 96.74 74 TYR A O 1
ATOM 601 N N . ALA A 1 75 ? 12.958 -20.014 -19.663 1 96.71 75 ALA A N 1
ATOM 602 C CA . ALA A 1 75 ? 11.917 -19.67 -18.698 1 96.71 75 ALA A CA 1
ATOM 603 C C . ALA A 1 75 ? 10.543 -19.637 -19.361 1 96.71 75 ALA A C 1
ATOM 605 O O . ALA A 1 75 ? 9.572 -20.17 -18.819 1 96.71 75 ALA A O 1
ATOM 606 N N . PHE A 1 76 ? 10.467 -19.068 -20.505 1 96.97 76 PHE A N 1
ATOM 607 C CA . PHE A 1 76 ? 9.215 -18.967 -21.246 1 96.97 76 PHE A CA 1
ATOM 608 C C . PHE A 1 76 ? 8.685 -20.349 -21.606 1 96.97 76 PHE A C 1
ATOM 610 O O . PHE A 1 76 ? 7.524 -20.665 -21.335 1 96.97 76 PHE A O 1
ATOM 617 N N . ILE A 1 77 ? 9.5 -21.155 -22.139 1 98.02 77 ILE A N 1
ATOM 618 C CA . ILE A 1 77 ? 9.108 -22.463 -22.651 1 98.02 77 ILE A CA 1
ATOM 619 C C . ILE A 1 77 ? 8.728 -23.379 -21.491 1 98.02 77 ILE A C 1
ATOM 621 O O . ILE A 1 77 ? 7.741 -24.115 -21.569 1 98.02 77 ILE A O 1
ATOM 625 N N . ILE A 1 78 ? 9.493 -23.331 -20.417 1 98.32 78 ILE A N 1
ATOM 626 C CA . ILE A 1 78 ? 9.276 -24.258 -19.312 1 98.32 78 ILE A CA 1
ATOM 627 C C . ILE A 1 78 ? 7.95 -23.94 -18.625 1 98.32 78 ILE A C 1
ATOM 629 O O . ILE A 1 78 ? 7.276 -24.84 -18.116 1 98.32 78 ILE A O 1
ATOM 633 N N . ILE A 1 79 ? 7.568 -22.656 -18.61 1 98.38 79 ILE A N 1
ATOM 634 C CA . ILE A 1 79 ? 6.269 -22.281 -18.062 1 98.38 79 ILE A CA 1
ATOM 635 C C . ILE A 1 79 ? 5.156 -22.93 -18.881 1 98.38 79 ILE A C 1
ATOM 637 O O . ILE A 1 79 ? 4.2 -23.472 -18.321 1 98.38 79 ILE A O 1
ATOM 641 N N . LEU A 1 80 ? 5.292 -22.913 -20.17 1 98.44 80 LEU A N 1
ATOM 642 C CA . LEU A 1 80 ? 4.309 -23.529 -21.054 1 98.44 80 LEU A CA 1
ATOM 643 C C . LEU A 1 80 ? 4.259 -25.038 -20.845 1 98.44 80 LEU A C 1
ATOM 645 O O . LEU A 1 80 ? 3.182 -25.638 -20.873 1 98.44 80 LEU A O 1
ATOM 649 N N . VAL A 1 81 ? 5.413 -25.594 -20.653 1 98.46 81 VAL A N 1
ATOM 650 C CA . VAL A 1 81 ? 5.497 -27.035 -20.438 1 98.46 81 VAL A CA 1
ATOM 651 C C . VAL A 1 81 ? 4.779 -27.408 -19.143 1 98.46 81 VAL A C 1
ATOM 653 O O . VAL A 1 81 ? 3.988 -28.354 -19.114 1 98.46 81 VAL A O 1
ATOM 656 N N . VAL A 1 82 ? 5.034 -26.677 -18.091 1 98.58 82 VAL A N 1
ATOM 657 C CA . VAL A 1 82 ? 4.413 -26.95 -16.799 1 98.58 82 VAL A CA 1
ATOM 658 C C . VAL A 1 82 ? 2.902 -26.757 -16.9 1 98.58 82 VAL A C 1
ATOM 660 O O . VAL A 1 82 ? 2.131 -27.549 -16.353 1 98.58 82 VAL A O 1
ATOM 663 N N . LEU A 1 83 ? 2.509 -25.701 -17.574 1 98.36 83 LEU A N 1
ATOM 664 C CA . LEU A 1 83 ? 1.088 -25.461 -17.798 1 98.36 83 LEU A CA 1
ATOM 665 C C . LEU A 1 83 ? 0.448 -26.631 -18.538 1 98.36 83 LEU A C 1
ATOM 667 O O . LEU A 1 83 ? -0.629 -27.096 -18.159 1 98.36 83 LEU A O 1
ATOM 671 N N . PHE A 1 84 ? 1.094 -27.095 -19.548 1 98.14 84 PHE A N 1
ATOM 672 C CA . PHE A 1 84 ? 0.566 -28.18 -20.366 1 98.14 84 PHE A CA 1
ATOM 673 C C . PHE A 1 84 ? 0.468 -29.469 -19.558 1 98.14 84 PHE A C 1
ATOM 675 O O . PHE A 1 84 ? -0.514 -30.205 -19.671 1 98.14 84 PHE A O 1
ATOM 682 N N . ILE A 1 85 ? 1.45 -29.741 -18.785 1 98.2 85 ILE A N 1
ATOM 683 C CA . ILE A 1 85 ? 1.445 -30.938 -17.951 1 98.2 85 ILE A CA 1
ATOM 684 C C . ILE A 1 85 ? 0.305 -30.856 -16.937 1 98.2 85 ILE A C 1
ATOM 686 O O . ILE A 1 85 ? -0.422 -31.83 -16.731 1 98.2 85 ILE A O 1
ATOM 690 N N . ALA A 1 86 ? 0.183 -29.695 -16.286 1 98.28 86 ALA A N 1
ATOM 691 C CA . ALA A 1 86 ? -0.929 -29.508 -15.358 1 98.28 86 ALA A CA 1
ATOM 692 C C . ALA A 1 86 ? -2.269 -29.716 -16.057 1 98.28 86 ALA A C 1
ATOM 694 O O . ALA A 1 86 ? -3.165 -30.367 -15.514 1 98.28 86 ALA A O 1
ATOM 695 N N . TRP A 1 87 ? -2.403 -29.183 -17.246 1 97.53 87 TRP A N 1
ATOM 696 C CA . TRP A 1 87 ? -3.618 -29.331 -18.041 1 97.53 87 TRP A CA 1
ATOM 697 C C . TRP A 1 87 ? -3.896 -30.8 -18.342 1 97.53 87 TRP A C 1
ATOM 699 O O . TRP A 1 87 ? -5.03 -31.264 -18.207 1 97.53 87 TRP A O 1
ATOM 709 N N . LEU A 1 88 ? -2.89 -31.543 -18.718 1 97.77 88 LEU A N 1
ATOM 710 C CA . LEU A 1 88 ? -3.022 -32.957 -19.052 1 97.77 88 LEU A CA 1
ATOM 711 C C . LEU A 1 88 ? -3.466 -33.764 -17.837 1 97.77 88 LEU A C 1
ATOM 713 O O . LEU A 1 88 ? -4.219 -34.731 -17.97 1 97.77 88 LEU A O 1
ATOM 717 N N . ILE A 1 89 ? -3.034 -33.373 -16.693 1 97.85 89 ILE A N 1
ATOM 718 C CA . ILE A 1 89 ? -3.321 -34.116 -15.471 1 97.85 89 ILE A CA 1
ATOM 719 C C . ILE A 1 89 ? -4.742 -33.81 -15.002 1 97.85 89 ILE A C 1
ATOM 721 O O . ILE A 1 89 ? -5.48 -34.715 -14.607 1 97.85 89 ILE A O 1
ATOM 725 N N . TYR A 1 90 ? -5.162 -32.562 -15.075 1 97.76 90 TYR A N 1
ATOM 726 C CA . TYR A 1 90 ? -6.408 -32.156 -14.434 1 97.76 90 TYR A CA 1
ATOM 727 C C . TYR A 1 90 ? -7.581 -32.274 -15.399 1 97.76 90 TYR A C 1
ATOM 729 O O . TYR A 1 90 ? -8.71 -32.548 -14.984 1 97.76 90 TYR A O 1
ATOM 737 N N . MET A 1 91 ? -7.398 -32.117 -16.672 1 95.68 91 MET A N 1
ATOM 738 C CA . MET A 1 91 ? -8.475 -32.03 -17.654 1 95.68 91 MET A CA 1
ATOM 739 C C . MET A 1 91 ? -9.341 -33.285 -17.623 1 95.68 91 MET A C 1
ATOM 741 O O . MET A 1 91 ? -10.57 -33.195 -17.607 1 95.68 91 MET A O 1
ATOM 745 N N . PRO A 1 92 ? -8.766 -34.474 -17.565 1 96.21 92 PRO A N 1
ATOM 746 C CA . PRO A 1 92 ? -9.594 -35.683 -17.565 1 96.21 92 PRO A CA 1
ATOM 747 C C . PRO A 1 92 ? -10.28 -35.928 -16.223 1 96.21 92 PRO A C 1
ATOM 749 O O . PRO A 1 92 ? -11.287 -36.637 -16.161 1 96.21 92 PRO A O 1
ATOM 752 N N . LYS A 1 93 ? -9.832 -35.334 -15.162 1 95.58 93 LYS A N 1
ATOM 753 C CA . LYS A 1 93 ? -10.271 -35.694 -13.816 1 95.58 93 LYS A CA 1
ATOM 754 C C . LYS A 1 93 ? -11.224 -34.645 -13.251 1 95.58 93 LYS A C 1
ATOM 756 O O . LYS A 1 93 ? -11.995 -34.931 -12.333 1 95.58 93 LYS A O 1
ATOM 761 N N . VAL A 1 94 ? -11.114 -33.474 -13.754 1 95.73 94 VAL A N 1
ATOM 762 C CA . VAL A 1 94 ? -11.896 -32.37 -13.207 1 95.73 94 VAL A CA 1
ATOM 763 C C . VAL A 1 94 ? -12.922 -31.904 -14.237 1 95.73 94 VAL A C 1
ATOM 765 O O . VAL A 1 94 ? -12.562 -31.309 -15.256 1 95.73 94 VAL A O 1
ATOM 768 N N . LYS A 1 95 ? -14.132 -32.12 -13.954 1 93.91 95 LYS A N 1
ATOM 769 C CA . LYS A 1 95 ? -15.207 -31.819 -14.895 1 93.91 95 LYS A CA 1
ATOM 770 C C . LYS A 1 95 ? -15.65 -30.364 -14.777 1 93.91 95 LYS A C 1
ATOM 772 O O . LYS A 1 95 ? -16.066 -29.754 -15.765 1 93.91 95 LYS A O 1
ATOM 777 N N . ASP A 1 96 ? -15.581 -29.853 -13.535 1 94.71 96 ASP A N 1
ATOM 778 C CA . ASP A 1 96 ? -15.934 -28.45 -13.34 1 94.71 96 ASP A CA 1
ATOM 779 C C . ASP A 1 96 ? -14.882 -27.528 -13.952 1 94.71 96 ASP A C 1
ATOM 781 O O . ASP A 1 96 ? -13.774 -27.407 -13.425 1 94.71 96 ASP A O 1
ATOM 785 N N . LYS A 1 97 ? -15.21 -26.816 -14.99 1 94.8 97 LYS A N 1
ATOM 786 C CA . LYS A 1 97 ? -14.291 -25.985 -15.762 1 94.8 97 LYS A CA 1
ATOM 787 C C . LYS A 1 97 ? -13.711 -24.864 -14.905 1 94.8 97 LYS A C 1
ATOM 789 O O . LYS A 1 97 ? -12.56 -24.464 -15.091 1 94.8 97 LYS A O 1
ATOM 794 N N . ARG A 1 98 ? -14.573 -24.338 -14.065 1 94.46 98 ARG A N 1
ATOM 795 C CA . ARG A 1 98 ? -14.113 -23.268 -13.187 1 94.46 98 ARG A CA 1
ATOM 796 C C . ARG A 1 98 ? -13.026 -23.765 -12.24 1 94.46 98 ARG A C 1
ATOM 798 O O . ARG A 1 98 ? -12.048 -23.059 -11.984 1 94.46 98 ARG A O 1
ATOM 805 N N . LYS A 1 99 ? -13.11 -24.954 -11.773 1 96.63 99 LYS A N 1
ATOM 806 C CA . LYS A 1 99 ? -12.103 -25.567 -10.911 1 96.63 99 LYS A CA 1
ATOM 807 C C . LYS A 1 99 ? -10.855 -25.942 -11.705 1 96.63 99 LYS A C 1
ATOM 809 O O . LYS A 1 99 ? -9.733 -25.771 -11.224 1 96.63 99 LYS A O 1
ATOM 814 N N . LEU A 1 100 ? -11.137 -26.445 -12.873 1 97.25 100 LEU A N 1
ATOM 815 C CA . LEU A 1 100 ? -10.041 -26.852 -13.746 1 97.25 100 LEU A CA 1
ATOM 816 C C . LEU A 1 100 ? -9.092 -25.687 -14.006 1 97.25 100 LEU A C 1
ATOM 818 O O . LEU A 1 100 ? -7.876 -25.826 -13.855 1 97.25 100 LEU A O 1
ATOM 822 N N . SER A 1 101 ? -9.587 -24.524 -14.374 1 97.35 101 SER A N 1
ATOM 823 C CA . SER A 1 101 ? -8.778 -23.35 -14.685 1 97.35 101 SER A CA 1
ATOM 824 C C . SER A 1 101 ? -7.958 -22.908 -13.478 1 97.35 101 SER A C 1
ATOM 826 O O . SER A 1 101 ? -6.787 -22.547 -13.614 1 97.35 101 SER A O 1
ATOM 828 N N . VAL A 1 102 ? -8.564 -22.995 -12.305 1 97.86 102 VAL A N 1
ATOM 829 C CA . VAL A 1 102 ? -7.929 -22.554 -11.068 1 97.86 102 VAL A CA 1
ATOM 830 C C . VAL A 1 102 ? -6.8 -23.513 -10.696 1 97.86 102 VAL A C 1
ATOM 832 O O . VAL A 1 102 ? -5.739 -23.084 -10.237 1 97.86 102 VAL A O 1
ATOM 835 N N . LEU A 1 103 ? -7.04 -24.778 -10.918 1 98.42 103 LEU A N 1
ATOM 836 C CA . LEU A 1 103 ? -6.028 -25.781 -10.607 1 98.42 103 LEU A CA 1
ATOM 837 C C . LEU A 1 103 ? -4.814 -25.628 -11.516 1 98.42 103 LEU A C 1
ATOM 839 O O . LEU A 1 103 ? -3.674 -25.661 -11.047 1 98.42 103 LEU A O 1
ATOM 843 N N . ILE A 1 104 ? -5.049 -25.418 -12.758 1 98.31 104 ILE A N 1
ATOM 844 C CA . ILE A 1 104 ? -3.963 -25.234 -13.715 1 98.31 104 ILE A CA 1
ATOM 845 C C . ILE A 1 104 ? -3.161 -23.987 -13.351 1 98.31 104 ILE A C 1
ATOM 847 O O . ILE A 1 104 ? -1.931 -24.034 -13.273 1 98.31 104 ILE A O 1
ATOM 851 N N . GLN A 1 105 ? -3.849 -22.93 -13.083 1 97.6 105 GLN A N 1
ATOM 852 C CA . GLN A 1 105 ? -3.214 -21.673 -12.698 1 97.6 105 GLN A CA 1
ATOM 853 C C . GLN A 1 105 ? -2.41 -21.835 -11.411 1 97.6 105 GLN A C 1
ATOM 855 O O . GLN A 1 105 ? -1.327 -21.262 -11.274 1 97.6 105 GLN A O 1
ATOM 860 N N . GLY A 1 106 ? -2.936 -22.588 -10.506 1 98.09 106 GLY A N 1
ATOM 861 C CA . GLY A 1 106 ? -2.301 -22.809 -9.217 1 98.09 106 GLY A CA 1
ATOM 862 C C . GLY A 1 106 ? -0.959 -23.509 -9.325 1 98.09 106 GLY A C 1
ATOM 863 O O . GLY A 1 106 ? -0.104 -23.363 -8.449 1 98.09 106 GLY A O 1
ATOM 864 N N . VAL A 1 107 ? -0.781 -24.169 -10.423 1 98.43 107 VAL A N 1
ATOM 865 C CA . VAL A 1 107 ? 0.419 -24.985 -10.574 1 98.43 107 VAL A CA 1
ATOM 866 C C . VAL A 1 107 ? 1.518 -24.169 -11.251 1 98.43 107 VAL A C 1
ATOM 868 O O . VAL A 1 107 ? 2.666 -24.17 -10.803 1 98.43 107 VAL A O 1
ATOM 871 N N . TYR A 1 108 ? 1.182 -23.4 -12.235 1 97.94 108 TYR A N 1
ATOM 872 C CA . TYR A 1 108 ? 2.26 -22.793 -13.007 1 97.94 108 TYR A CA 1
ATOM 873 C C . TYR A 1 108 ? 2.544 -21.375 -12.526 1 97.94 108 TYR A C 1
ATOM 875 O O . TYR A 1 108 ? 3.646 -20.857 -12.72 1 97.94 108 TYR A O 1
ATOM 883 N N . ARG A 1 109 ? 1.561 -20.672 -11.96 1 96.76 109 ARG A N 1
ATOM 884 C CA . ARG A 1 109 ? 1.696 -19.258 -11.625 1 96.76 109 ARG A CA 1
ATOM 885 C C . ARG A 1 109 ? 2.141 -19.077 -10.177 1 96.76 109 ARG A C 1
ATOM 887 O O . ARG A 1 109 ? 1.326 -19.168 -9.257 1 96.76 109 ARG A O 1
ATOM 894 N N . GLY A 1 110 ? 3.331 -18.741 -10.078 1 95.86 110 GLY A N 1
ATOM 895 C CA . GLY A 1 110 ? 3.886 -18.564 -8.746 1 95.86 110 GLY A CA 1
ATOM 896 C C . GLY A 1 110 ? 4.11 -17.109 -8.38 1 95.86 110 GLY A C 1
ATOM 897 O O . GLY A 1 110 ? 4.027 -16.228 -9.239 1 95.86 110 GLY A O 1
ATOM 898 N N . ASN A 1 111 ? 4.296 -16.886 -7.129 1 92.18 111 ASN A N 1
ATOM 899 C CA . ASN A 1 111 ? 4.655 -15.567 -6.619 1 92.18 111 ASN A CA 1
ATOM 900 C C . ASN A 1 111 ? 6.151 -15.302 -6.756 1 92.18 111 ASN A C 1
ATOM 902 O O . ASN A 1 111 ? 6.843 -15.093 -5.758 1 92.18 111 ASN A O 1
ATOM 906 N N . PHE A 1 112 ? 6.608 -15.174 -7.899 1 92.32 112 PHE A N 1
ATOM 907 C CA . PHE A 1 112 ? 8.016 -15.198 -8.278 1 92.32 112 PHE A CA 1
ATOM 908 C C . PHE A 1 112 ? 8.738 -13.961 -7.758 1 92.32 112 PHE A C 1
ATOM 910 O O . PHE A 1 112 ? 9.818 -14.067 -7.173 1 92.32 112 PHE A O 1
ATOM 917 N N . VAL A 1 113 ? 8.114 -12.795 -7.926 1 82.3 113 VAL A N 1
ATOM 918 C CA . VAL A 1 113 ? 8.805 -11.549 -7.611 1 82.3 113 VAL A CA 1
ATOM 919 C C . VAL A 1 113 ? 9.136 -11.503 -6.121 1 82.3 113 VAL A C 1
ATOM 921 O O . VAL A 1 113 ? 10.267 -11.197 -5.739 1 82.3 113 VAL A O 1
ATOM 924 N N . LEU A 1 114 ? 8.257 -11.857 -5.316 1 80.26 114 LEU A N 1
ATOM 925 C CA . LEU A 1 114 ? 8.446 -11.828 -3.869 1 80.26 114 LEU A CA 1
ATOM 926 C C . LEU A 1 114 ? 9.482 -12.859 -3.436 1 80.26 114 LEU A C 1
ATOM 928 O O . LEU A 1 114 ? 10.37 -12.556 -2.635 1 80.26 114 LEU A O 1
ATOM 932 N N . PHE A 1 115 ? 9.573 -13.967 -4.052 1 84.99 115 PHE A N 1
ATOM 933 C CA . PHE A 1 115 ? 10.389 -15.089 -3.602 1 84.99 115 PHE A CA 1
ATOM 934 C C . PHE A 1 115 ? 11.729 -15.108 -4.327 1 84.99 115 PHE A C 1
ATOM 936 O O . PHE A 1 115 ? 12.757 -15.444 -3.734 1 84.99 115 PHE A O 1
ATOM 943 N N . GLY A 1 116 ? 11.678 -14.786 -5.532 1 86.98 116 GLY A N 1
ATOM 944 C CA . GLY A 1 116 ? 12.899 -14.81 -6.321 1 86.98 116 GLY A CA 1
ATOM 945 C C . GLY A 1 116 ? 13.991 -13.92 -5.758 1 86.98 116 GLY A C 1
ATOM 946 O O . GLY A 1 116 ? 15.121 -14.367 -5.555 1 86.98 116 GLY A O 1
ATOM 947 N N . LEU A 1 117 ? 13.665 -12.753 -5.419 1 85.53 117 LEU A N 1
ATOM 948 C CA . LEU A 1 117 ? 14.637 -11.797 -4.901 1 85.53 117 LEU A CA 1
ATOM 949 C C . LEU A 1 117 ? 15.163 -12.24 -3.539 1 85.53 117 LEU A C 1
ATOM 951 O O . LEU A 1 117 ? 16.365 -12.161 -3.278 1 85.53 117 LEU A O 1
ATOM 955 N N . ALA A 1 118 ? 14.331 -12.771 -2.776 1 85.14 118 ALA A N 1
ATOM 956 C CA . ALA A 1 118 ? 14.709 -13.158 -1.42 1 85.14 118 ALA A CA 1
ATOM 957 C C . ALA A 1 118 ? 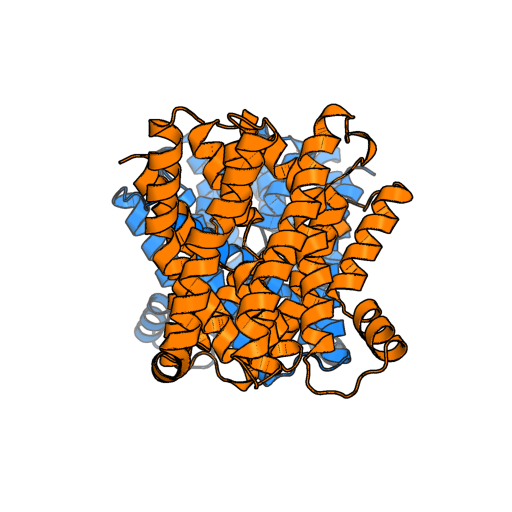15.638 -14.369 -1.434 1 85.14 118 ALA A C 1
ATOM 959 O O . ALA A 1 118 ? 16.652 -14.39 -0.733 1 85.14 118 ALA A O 1
ATOM 960 N N . ILE A 1 119 ? 15.341 -15.295 -2.236 1 86.37 119 ILE A N 1
ATOM 961 C CA . ILE A 1 119 ? 16.088 -16.548 -2.257 1 86.37 119 ILE A CA 1
ATOM 962 C C . ILE A 1 119 ? 17.467 -16.315 -2.869 1 86.37 119 ILE A C 1
ATOM 964 O O . ILE A 1 119 ? 18.482 -16.727 -2.302 1 86.37 119 ILE A O 1
ATOM 968 N N . VAL A 1 120 ? 17.527 -15.609 -3.939 1 88.57 120 VAL A N 1
ATOM 969 C CA . VAL A 1 120 ? 18.8 -15.418 -4.625 1 88.57 120 VAL A CA 1
ATOM 970 C C . VAL A 1 120 ? 19.699 -14.499 -3.801 1 88.57 120 VAL A C 1
ATOM 972 O O . VAL A 1 120 ? 20.917 -14.685 -3.76 1 88.57 120 VAL A O 1
ATOM 975 N N . ASP A 1 121 ? 19.112 -13.534 -3.232 1 85.99 121 ASP A N 1
ATOM 976 C CA . ASP A 1 121 ? 19.877 -12.63 -2.379 1 85.99 121 ASP A CA 1
ATOM 977 C C . ASP A 1 121 ? 20.486 -13.375 -1.194 1 85.99 121 ASP A C 1
ATOM 979 O O . ASP A 1 121 ? 21.612 -13.085 -0.783 1 85.99 121 ASP A O 1
ATOM 983 N N . SER A 1 122 ? 19.802 -14.292 -0.691 1 83.65 122 SER A N 1
ATOM 984 C CA . SER A 1 122 ? 20.264 -15.038 0.475 1 83.65 122 SER A CA 1
ATOM 985 C C . SER A 1 122 ? 21.421 -15.964 0.116 1 83.65 122 SER A C 1
ATOM 987 O O . SER A 1 122 ? 22.288 -16.234 0.95 1 83.65 122 SER A O 1
ATOM 989 N N . ILE A 1 123 ? 21.454 -16.373 -1.104 1 84.63 123 ILE A N 1
ATOM 990 C CA . ILE A 1 123 ? 22.437 -17.387 -1.471 1 84.63 123 ILE A CA 1
ATOM 991 C C . ILE A 1 123 ? 23.612 -16.728 -2.19 1 84.63 123 ILE A C 1
ATOM 993 O O . ILE A 1 123 ? 24.771 -17.065 -1.937 1 84.63 123 ILE A O 1
ATOM 997 N N . TYR A 1 124 ? 23.32 -15.712 -3.042 1 88.77 124 TYR A N 1
ATOM 998 C CA . TYR A 1 124 ? 24.368 -15.17 -3.899 1 88.77 124 TYR A CA 1
ATOM 999 C C . TYR A 1 124 ? 24.528 -13.67 -3.682 1 88.77 124 TYR A C 1
ATOM 1001 O O . TYR A 1 124 ? 25.353 -13.026 -4.335 1 88.77 124 TYR A O 1
ATOM 1009 N N . GLY A 1 125 ? 23.715 -13.161 -2.865 1 82.44 125 GLY A N 1
ATOM 1010 C CA . GLY A 1 125 ? 23.801 -11.731 -2.616 1 82.44 125 GLY A CA 1
ATOM 1011 C C . GLY A 1 125 ? 23.332 -10.892 -3.789 1 82.44 125 GLY A C 1
ATOM 1012 O O . GLY A 1 125 ? 22.398 -11.273 -4.498 1 82.44 125 GLY A O 1
ATOM 1013 N N . LYS A 1 126 ? 23.849 -9.754 -4.013 1 83.49 126 LYS A N 1
ATOM 1014 C CA . LYS A 1 126 ? 23.403 -8.761 -4.986 1 83.49 126 LYS A CA 1
ATOM 1015 C C . LYS A 1 126 ? 23.614 -9.257 -6.413 1 83.49 126 LYS A C 1
ATOM 1017 O O . LYS A 1 126 ? 22.894 -8.853 -7.329 1 83.49 126 LYS A O 1
ATOM 1022 N N . GLU A 1 127 ? 24.563 -10.167 -6.547 1 80.78 127 GLU A N 1
ATOM 1023 C CA . GLU A 1 127 ? 24.87 -10.683 -7.878 1 80.78 127 GLU A CA 1
ATOM 1024 C C . GLU A 1 127 ? 23.68 -11.436 -8.466 1 80.78 127 GLU A C 1
ATOM 1026 O O . GLU A 1 127 ? 23.446 -11.389 -9.675 1 80.78 127 GLU A O 1
ATOM 1031 N N . GLY A 1 128 ? 22.943 -12.104 -7.623 1 84.54 128 GLY A N 1
ATOM 1032 C CA . GLY A 1 128 ? 21.812 -12.901 -8.07 1 84.54 128 GLY A CA 1
ATOM 1033 C C . GLY A 1 128 ? 20.586 -12.067 -8.392 1 84.54 128 GLY A C 1
ATOM 1034 O O . GLY A 1 128 ? 19.705 -12.51 -9.132 1 84.54 128 GLY A O 1
ATOM 1035 N N . LEU A 1 129 ? 20.568 -10.826 -7.943 1 86.07 129 LEU A N 1
ATOM 1036 C CA . LEU A 1 129 ? 19.392 -9.978 -8.105 1 86.07 129 LEU A CA 1
ATOM 1037 C C . LEU A 1 129 ? 19.193 -9.598 -9.568 1 86.07 129 LEU A C 1
ATOM 1039 O O . LEU A 1 129 ? 18.058 -9.501 -10.04 1 86.07 129 LEU A O 1
ATOM 1043 N N . ALA A 1 130 ? 20.287 -9.491 -10.201 1 84.52 130 ALA A N 1
ATOM 1044 C CA . ALA A 1 130 ? 20.209 -9.126 -11.613 1 84.52 130 ALA A CA 1
ATOM 1045 C C . ALA A 1 130 ? 19.563 -10.239 -12.432 1 84.52 130 ALA A C 1
ATOM 1047 O O . ALA A 1 130 ? 18.754 -9.972 -13.325 1 84.52 130 ALA A O 1
ATOM 1048 N N . THR A 1 131 ? 19.861 -11.493 -12.14 1 88.2 131 THR A N 1
ATOM 1049 C CA . THR A 1 131 ? 19.323 -12.635 -12.871 1 88.2 131 THR A CA 1
ATOM 1050 C C . THR A 1 131 ? 17.818 -12.759 -12.649 1 88.2 131 THR A C 1
ATOM 1052 O O . THR A 1 131 ? 17.064 -12.999 -13.594 1 88.2 131 THR A O 1
ATOM 1055 N N . VAL A 1 132 ? 17.393 -12.564 -11.475 1 90.06 132 VAL A N 1
ATOM 1056 C CA . VAL A 1 132 ? 15.971 -12.631 -11.151 1 90.06 132 VAL A CA 1
ATOM 1057 C C . VAL A 1 132 ? 15.228 -11.494 -11.85 1 90.06 132 VAL A C 1
ATOM 1059 O O . VAL A 1 132 ? 14.154 -11.704 -12.418 1 90.06 132 VAL A O 1
ATOM 1062 N N . SER A 1 133 ? 15.858 -10.343 -11.757 1 86.67 133 SER A N 1
ATOM 1063 C CA . SER A 1 133 ? 15.258 -9.192 -12.424 1 86.67 133 SER A CA 1
ATOM 1064 C C . SER A 1 133 ? 15.109 -9.436 -13.922 1 86.67 133 SER A C 1
ATOM 1066 O O . SER A 1 133 ? 14.095 -9.068 -14.518 1 86.67 133 SER A O 1
ATOM 1068 N N . LEU A 1 134 ? 16.094 -10.023 -14.459 1 86.57 134 LEU A N 1
ATOM 1069 C CA . LEU A 1 134 ? 16.054 -10.36 -15.878 1 86.57 134 LEU A CA 1
ATOM 1070 C C . LEU A 1 134 ? 14.92 -11.335 -16.173 1 86.57 134 LEU A C 1
ATOM 1072 O O . LEU A 1 134 ? 14.179 -11.157 -17.143 1 86.57 134 LEU A O 1
ATOM 1076 N N . LEU A 1 135 ? 14.738 -12.286 -15.421 1 91.44 135 LEU A N 1
ATOM 1077 C CA . LEU A 1 135 ? 13.715 -13.306 -15.625 1 91.44 135 LEU A CA 1
ATOM 1078 C C . LEU A 1 135 ? 12.318 -12.708 -15.494 1 91.44 135 LEU A C 1
ATOM 1080 O O . LEU A 1 135 ? 11.37 -13.191 -16.118 1 91.44 135 LEU A O 1
ATOM 1084 N N . THR A 1 136 ? 12.224 -11.654 -14.656 1 89.67 136 THR A N 1
ATOM 1085 C CA . THR A 1 136 ? 10.913 -11.051 -14.441 1 89.67 136 THR A CA 1
ATOM 1086 C C . THR A 1 136 ? 10.353 -10.495 -15.747 1 89.67 136 THR A C 1
ATOM 1088 O O . THR A 1 136 ? 9.136 -10.43 -15.929 1 89.67 136 THR A O 1
ATOM 1091 N N . ILE A 1 137 ? 11.216 -10.184 -16.633 1 85.86 137 ILE A N 1
ATOM 1092 C CA . ILE A 1 137 ? 10.844 -9.6 -17.917 1 85.86 137 ILE A CA 1
ATOM 1093 C C . ILE A 1 137 ? 9.933 -10.561 -18.676 1 85.86 137 ILE A C 1
ATOM 1095 O O . ILE A 1 137 ? 8.962 -10.138 -19.308 1 85.86 137 ILE A O 1
ATOM 1099 N N . VAL A 1 138 ? 10.181 -11.821 -18.533 1 90.78 138 VAL A N 1
ATOM 1100 C CA . VAL A 1 138 ? 9.455 -12.81 -19.322 1 90.78 138 VAL A CA 1
ATOM 1101 C C . VAL A 1 138 ? 8.425 -13.518 -18.444 1 90.78 138 VAL A C 1
ATOM 1103 O O . VAL A 1 138 ? 7.315 -13.812 -18.893 1 90.78 138 VAL A O 1
ATOM 1106 N N . VAL A 1 139 ? 8.735 -13.735 -17.257 1 94.4 139 VAL A N 1
ATOM 1107 C CA . VAL A 1 139 ? 7.95 -14.603 -16.386 1 94.4 139 VAL A CA 1
ATOM 1108 C C . VAL A 1 139 ? 6.638 -13.914 -16.016 1 94.4 139 VAL A C 1
ATOM 1110 O O . VAL A 1 139 ? 5.562 -14.499 -16.155 1 94.4 139 VAL A O 1
ATOM 1113 N N . ILE A 1 140 ? 6.72 -12.667 -15.673 1 92.05 140 ILE A N 1
ATOM 1114 C CA . ILE A 1 140 ? 5.556 -11.967 -15.142 1 92.05 140 ILE A CA 1
ATOM 1115 C C . ILE A 1 140 ? 4.514 -11.788 -16.244 1 92.05 140 ILE A C 1
ATOM 1117 O O . ILE A 1 140 ? 3.352 -12.169 -16.076 1 92.05 140 ILE A O 1
ATOM 1121 N N . PRO A 1 141 ? 4.88 -11.246 -17.376 1 90.5 141 PRO A N 1
ATOM 1122 C CA . PRO A 1 141 ? 3.884 -11.13 -18.444 1 90.5 141 PRO A CA 1
ATOM 1123 C C . PRO A 1 141 ? 3.321 -12.482 -18.875 1 90.5 141 PRO A C 1
ATOM 1125 O O . PRO A 1 141 ? 2.127 -12.594 -19.163 1 90.5 141 PRO A O 1
ATOM 1128 N N . THR A 1 142 ? 4.179 -13.495 -18.949 1 95.1 142 THR A N 1
ATOM 1129 C CA . THR A 1 142 ? 3.737 -14.824 -19.357 1 95.1 142 THR A CA 1
ATOM 1130 C C . THR A 1 142 ? 2.711 -15.378 -18.374 1 95.1 142 THR A C 1
ATOM 1132 O O . THR A 1 142 ? 1.651 -15.859 -18.779 1 95.1 142 THR A O 1
ATOM 1135 N N . PHE A 1 143 ? 3.025 -15.284 -17.083 1 96.02 143 PHE A N 1
ATOM 1136 C CA . PHE A 1 143 ? 2.098 -15.726 -16.047 1 96.02 143 PHE A CA 1
ATOM 1137 C C . PHE A 1 143 ? 0.739 -15.059 -16.218 1 96.02 143 PHE A C 1
ATOM 1139 O O . PHE A 1 143 ? -0.296 -15.729 -16.187 1 96.02 143 PHE A O 1
ATOM 1146 N N . ASN A 1 144 ? 0.751 -13.815 -16.434 1 92.5 144 ASN A N 1
ATOM 1147 C CA . ASN A 1 144 ? -0.481 -13.032 -16.431 1 92.5 144 ASN A CA 1
ATOM 1148 C C . ASN A 1 144 ? -1.312 -13.29 -17.684 1 92.5 144 ASN A C 1
ATOM 1150 O O . ASN A 1 144 ? -2.526 -13.487 -17.6 1 92.5 144 ASN A O 1
ATOM 1154 N N . VAL A 1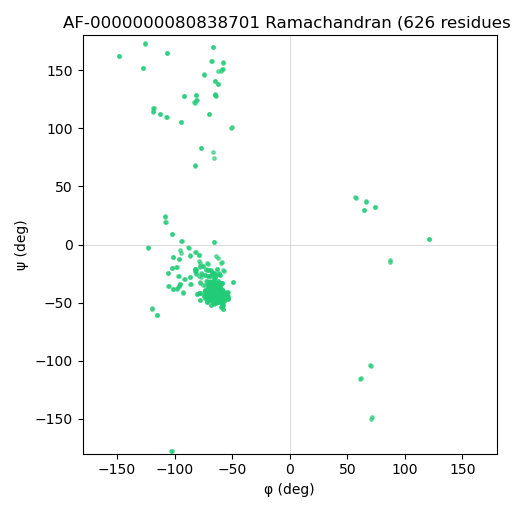 145 ? -0.682 -13.292 -18.8 1 93.32 145 VAL A N 1
ATOM 1155 C CA . VAL A 1 145 ? -1.388 -13.509 -20.058 1 93.32 145 VAL A CA 1
ATOM 1156 C C . VAL A 1 145 ? -2.007 -14.905 -20.069 1 93.32 145 VAL A C 1
ATOM 1158 O O . VAL A 1 145 ? -3.179 -15.069 -20.417 1 93.32 145 VAL A O 1
ATOM 1161 N N . LEU A 1 146 ? -1.265 -15.873 -19.686 1 96.33 146 LEU A N 1
ATOM 1162 C CA . LEU A 1 146 ? -1.771 -17.241 -19.659 1 96.33 146 LEU A CA 1
ATOM 1163 C C . LEU A 1 146 ? -2.938 -17.369 -18.686 1 96.33 146 LEU A C 1
ATOM 1165 O O . LEU A 1 146 ? -3.911 -18.074 -18.966 1 96.33 146 LEU A O 1
ATOM 1169 N N . ALA A 1 147 ? -2.77 -16.701 -17.564 1 96.17 147 ALA A N 1
ATOM 1170 C CA . ALA A 1 147 ? -3.837 -16.751 -16.568 1 96.17 147 ALA A CA 1
ATOM 1171 C C . ALA A 1 147 ? -5.145 -16.211 -17.138 1 96.17 147 ALA A C 1
ATOM 1173 O O . ALA A 1 147 ? -6.199 -16.832 -16.985 1 96.17 147 ALA A O 1
ATOM 1174 N N . VAL A 1 148 ? -5.077 -15.102 -17.794 1 93.97 148 VAL A N 1
ATOM 1175 C CA . VAL A 1 148 ? -6.269 -14.479 -18.359 1 93.97 148 VAL A CA 1
ATOM 1176 C C . VAL A 1 148 ? -6.874 -15.392 -19.423 1 93.97 148 VAL A C 1
ATOM 1178 O O . VAL A 1 148 ? -8.091 -15.588 -19.463 1 93.97 148 VAL A O 1
ATOM 1181 N N . ILE A 1 149 ? -6.058 -15.986 -20.207 1 94.04 149 ILE A N 1
ATOM 1182 C CA . ILE A 1 149 ? -6.521 -16.845 -21.291 1 94.04 149 ILE A CA 1
ATOM 1183 C C . ILE A 1 149 ? -7.229 -18.069 -20.714 1 94.04 149 ILE A C 1
ATOM 1185 O O . ILE A 1 149 ? -8.346 -18.397 -21.12 1 94.04 149 ILE A O 1
ATOM 1189 N N . ILE A 1 150 ? -6.643 -18.694 -19.759 1 95.32 150 ILE A N 1
ATOM 1190 C CA . ILE A 1 150 ? -7.165 -19.941 -19.212 1 95.32 150 ILE A CA 1
ATOM 1191 C C . ILE A 1 150 ? -8.46 -19.668 -18.449 1 95.32 150 ILE A C 1
ATOM 1193 O O . ILE A 1 150 ? -9.441 -20.4 -18.597 1 95.32 150 ILE A O 1
ATOM 1197 N N . LEU A 1 151 ? -8.446 -18.631 -17.646 1 94.41 151 LEU A N 1
ATOM 1198 C CA . LEU A 1 151 ? -9.628 -18.313 -16.852 1 94.41 151 LEU A CA 1
ATOM 1199 C C . LEU A 1 151 ? -10.787 -17.89 -17.748 1 94.41 151 LEU A C 1
ATOM 1201 O O . LEU A 1 151 ? -11.941 -18.232 -17.48 1 94.41 151 LEU A O 1
ATOM 1205 N N . GLU A 1 152 ? -10.452 -17.186 -18.797 1 91.28 152 GLU A N 1
ATOM 1206 C CA . GLU A 1 152 ? -11.496 -16.768 -19.728 1 91.28 152 GLU A CA 1
ATOM 1207 C C . GLU A 1 152 ? -12.03 -17.954 -20.527 1 91.28 152 GLU A C 1
ATOM 1209 O O . GLU A 1 152 ? -13.237 -18.066 -20.751 1 91.28 152 GLU A O 1
ATOM 1214 N N . TYR A 1 153 ? -11.168 -18.791 -20.9 1 91.21 153 TYR A N 1
ATOM 1215 C CA . TYR A 1 153 ? -11.54 -19.94 -21.717 1 91.21 153 TYR A CA 1
ATOM 1216 C C . TYR A 1 153 ? -12.449 -20.888 -20.944 1 91.21 153 TYR A C 1
ATOM 1218 O O . TYR A 1 153 ? -13.413 -21.423 -21.497 1 91.21 153 TYR A O 1
ATOM 1226 N N . TYR A 1 154 ? -12.234 -21.069 -19.685 1 90.7 154 TYR A N 1
ATOM 1227 C CA . TYR A 1 154 ? -12.973 -22.044 -18.89 1 90.7 154 TYR A CA 1
ATOM 1228 C C . TYR A 1 154 ? -14.036 -21.36 -18.039 1 90.7 154 TYR A C 1
ATOM 1230 O O . TYR A 1 154 ? -14.541 -21.945 -17.077 1 90.7 154 TYR A O 1
ATOM 1238 N N . SER A 1 155 ? -14.314 -20.086 -18.202 1 82.11 155 SER A N 1
ATOM 1239 C CA . SER A 1 155 ? -15.251 -19.314 -17.391 1 82.11 155 SER A CA 1
ATOM 1240 C C . SER A 1 155 ? -16.681 -19.809 -17.577 1 82.11 155 SER A C 1
ATOM 1242 O O . SER A 1 155 ? -17.59 -19.378 -16.864 1 82.11 155 SER A O 1
ATOM 1244 N N . GLY A 1 156 ? -16.919 -20.865 -18.388 1 71.07 156 GLY A N 1
ATOM 1245 C CA . GLY A 1 156 ? -18.252 -21.412 -18.582 1 71.07 156 GLY A CA 1
ATOM 1246 C C . GLY A 1 156 ? -19.026 -20.72 -19.689 1 71.07 156 GLY A C 1
ATOM 1247 O O . GLY A 1 156 ? -20.108 -21.17 -20.072 1 71.07 156 GLY A O 1
ATOM 1248 N N . ARG A 1 157 ? -18.509 -19.573 -20.113 1 68.13 157 ARG A N 1
ATOM 1249 C CA . ARG A 1 157 ? -19.25 -18.878 -21.161 1 68.13 157 ARG A CA 1
ATOM 1250 C C . ARG A 1 157 ? -18.899 -19.43 -22.538 1 68.13 157 ARG A C 1
ATOM 1252 O O . ARG A 1 157 ? -17.787 -19.917 -22.753 1 68.13 157 ARG A O 1
ATOM 1259 N N . GLU A 1 158 ? -19.753 -19.879 -23.261 1 68.48 158 GLU A N 1
ATOM 1260 C CA . GLU A 1 158 ? -19.484 -20.325 -24.624 1 68.48 158 GLU A CA 1
ATOM 1261 C C . GLU A 1 158 ? -18.74 -19.255 -25.418 1 68.48 158 GLU A C 1
ATOM 1263 O O . GLU A 1 158 ? -19.272 -18.169 -25.657 1 68.48 158 GLU A O 1
ATOM 1268 N N . ILE A 1 159 ? -17.451 -19.525 -25.482 1 71.65 159 ILE A N 1
ATOM 1269 C CA . ILE A 1 159 ? -16.779 -18.376 -26.079 1 71.65 159 ILE A CA 1
ATOM 1270 C C . ILE A 1 159 ? -16.115 -18.79 -27.39 1 71.65 159 ILE A C 1
ATOM 1272 O O . ILE A 1 159 ? -15.424 -19.81 -27.448 1 71.65 159 ILE A O 1
ATOM 1276 N N . SER A 1 160 ? -16.528 -18.233 -28.482 1 80.68 160 SER A N 1
ATOM 1277 C CA . SER A 1 160 ? -15.801 -18.311 -29.745 1 80.68 160 SER A CA 1
ATOM 1278 C C . SER A 1 160 ? -14.388 -17.755 -29.605 1 80.68 160 SER A C 1
ATOM 1280 O O . SER A 1 160 ? -14.082 -17.059 -28.634 1 80.68 160 SER A O 1
ATOM 1282 N N . LYS A 1 161 ? -13.56 -18.151 -30.402 1 85.08 161 LYS A N 1
ATOM 1283 C CA . LYS A 1 161 ? -12.172 -17.698 -30.382 1 85.08 161 LYS A CA 1
ATOM 1284 C C . LYS A 1 161 ? -12.089 -16.175 -30.415 1 85.08 161 LYS A C 1
ATOM 1286 O O . LYS A 1 161 ? -11.277 -15.577 -29.706 1 85.08 161 LYS A O 1
ATOM 1291 N N . LEU A 1 162 ? -12.937 -15.628 -31.217 1 84.02 162 LEU A N 1
ATOM 1292 C CA . LEU A 1 162 ? -12.927 -14.175 -31.351 1 84.02 162 LEU A CA 1
ATOM 1293 C C . LEU A 1 162 ? -13.374 -13.507 -30.055 1 84.02 162 LEU A C 1
ATOM 1295 O O . LEU A 1 162 ? -12.811 -12.487 -29.652 1 84.02 162 LEU A O 1
ATOM 1299 N N . LYS A 1 163 ? -14.354 -14.058 -29.448 1 81.31 163 LYS A N 1
ATOM 1300 C CA . LYS A 1 163 ? -14.853 -13.519 -28.186 1 81.31 163 LYS A CA 1
ATOM 1301 C C . LYS A 1 163 ? -13.8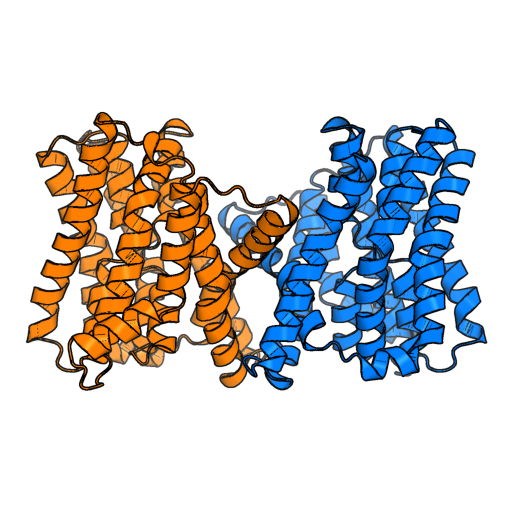15 -13.666 -27.077 1 81.31 163 LYS A C 1
ATOM 1303 O O . LYS A 1 163 ? -13.669 -12.778 -26.235 1 81.31 163 LYS A O 1
ATOM 1308 N N . LEU A 1 164 ? -13.155 -14.801 -27.154 1 84.96 164 LEU A N 1
ATOM 1309 C CA . LEU A 1 164 ? -12.08 -15.02 -26.192 1 84.96 164 LEU A CA 1
ATOM 1310 C C . LEU A 1 164 ? -10.99 -13.964 -26.345 1 84.96 164 LEU A C 1
ATOM 1312 O O . LEU A 1 164 ? -10.539 -13.383 -25.356 1 84.96 164 LEU A O 1
ATOM 1316 N N . LEU A 1 165 ? -10.598 -13.74 -27.553 1 87.09 165 LEU A N 1
ATOM 1317 C CA . LEU A 1 165 ? -9.565 -12.748 -27.834 1 87.09 165 LEU A CA 1
ATOM 1318 C C . LEU A 1 165 ? -10.004 -11.362 -27.375 1 87.09 165 LEU A C 1
ATOM 1320 O O . LEU A 1 165 ? -9.208 -10.611 -26.807 1 87.09 165 LEU A O 1
ATOM 1324 N N . LYS A 1 166 ? -11.169 -11.06 -27.637 1 86.91 166 LYS A N 1
ATOM 1325 C CA . LYS A 1 166 ? -11.709 -9.766 -27.231 1 86.91 166 LYS A CA 1
ATOM 1326 C C . LYS A 1 166 ? -11.701 -9.618 -25.712 1 86.91 166 LYS A C 1
ATOM 1328 O O . LYS A 1 166 ? -11.347 -8.56 -25.188 1 86.91 166 LYS A O 1
ATOM 1333 N N . GLN A 1 167 ? -12.046 -10.654 -25.055 1 86 167 GLN A N 1
ATOM 1334 C CA . GLN A 1 167 ? -12.084 -10.619 -23.597 1 86 167 GLN A CA 1
ATOM 1335 C C . GLN A 1 167 ? -10.678 -10.509 -23.013 1 86 167 GLN A C 1
ATOM 1337 O O . GLN A 1 167 ? -10.468 -9.817 -22.015 1 86 167 GLN A O 1
ATOM 1342 N N . VAL A 1 168 ? -9.846 -11.173 -23.664 1 87.68 168 VAL A N 1
ATOM 1343 C CA . VAL A 1 168 ? -8.462 -11.152 -23.204 1 87.68 168 VAL A CA 1
ATOM 1344 C C . VAL A 1 168 ? -7.877 -9.753 -23.386 1 87.68 168 VAL A C 1
ATOM 1346 O O . VAL A 1 168 ? -7.256 -9.209 -22.47 1 87.68 168 VAL A O 1
ATOM 1349 N N . ILE A 1 169 ? -8.143 -9.1 -24.453 1 90.81 169 ILE A N 1
ATOM 1350 C CA . ILE A 1 169 ? -7.565 -7.798 -24.77 1 90.81 169 ILE A CA 1
ATOM 1351 C C . ILE A 1 169 ? -8.207 -6.722 -23.897 1 90.81 169 ILE A C 1
ATOM 1353 O O . ILE A 1 169 ? -7.582 -5.702 -23.597 1 90.81 169 ILE A O 1
ATOM 1357 N N . LYS A 1 170 ? -9.401 -6.979 -23.479 1 92.36 170 LYS A N 1
ATOM 1358 C CA . LYS A 1 170 ? -10.115 -6.004 -22.66 1 92.36 170 LYS A CA 1
ATOM 1359 C C . LYS A 1 170 ? -9.784 -6.18 -21.181 1 92.36 170 LYS A C 1
ATOM 1361 O O . LYS A 1 170 ? -10.174 -5.357 -20.35 1 92.36 170 LYS A O 1
ATOM 1366 N N . ASN A 1 171 ? -9.116 -7.238 -20.895 1 93.54 171 ASN A N 1
ATOM 1367 C CA . ASN A 1 171 ? -8.723 -7.488 -19.512 1 93.54 171 ASN A CA 1
ATOM 1368 C C . ASN A 1 171 ? -7.76 -6.42 -19.001 1 93.54 171 ASN A C 1
ATOM 1370 O O . ASN A 1 171 ? -6.764 -6.112 -19.657 1 93.54 171 ASN A O 1
ATOM 1374 N N . PRO A 1 172 ? -8.059 -5.855 -17.913 1 94.39 172 PRO A N 1
ATOM 1375 C CA . PRO A 1 172 ? -7.237 -4.745 -17.423 1 94.39 172 PRO A CA 1
ATOM 1376 C C . PRO A 1 172 ? -5.779 -5.144 -17.202 1 94.39 172 PRO A C 1
ATOM 1378 O O . PRO A 1 172 ? -4.877 -4.321 -17.38 1 94.39 172 PRO A O 1
ATOM 1381 N N . LEU A 1 173 ? -5.521 -6.305 -16.831 1 93.73 173 LEU A N 1
ATOM 1382 C CA . LEU A 1 173 ? -4.152 -6.767 -16.626 1 93.73 173 LEU A CA 1
ATOM 1383 C C . LEU A 1 173 ? -3.396 -6.829 -17.949 1 93.73 173 LEU A C 1
ATOM 1385 O O . LEU A 1 173 ? -2.215 -6.479 -18.011 1 93.73 173 LEU A O 1
ATOM 1389 N N . ILE A 1 174 ? -4.078 -7.257 -18.943 1 94.21 174 ILE A N 1
ATOM 1390 C CA . ILE A 1 174 ? -3.479 -7.347 -20.27 1 94.21 174 ILE A CA 1
ATOM 1391 C C . ILE A 1 174 ? -3.251 -5.945 -20.829 1 94.21 174 ILE A C 1
ATOM 1393 O O . ILE A 1 174 ? -2.186 -5.654 -21.38 1 94.21 174 ILE A O 1
ATOM 1397 N N . ILE A 1 175 ? -4.199 -5.127 -20.684 1 96.18 175 ILE A N 1
ATOM 1398 C CA . ILE A 1 175 ? -4.072 -3.746 -21.137 1 96.18 175 ILE A CA 1
ATOM 1399 C C . ILE A 1 175 ? -2.871 -3.089 -20.46 1 96.18 175 ILE A C 1
ATOM 1401 O O . ILE A 1 175 ? -2.077 -2.41 -21.115 1 96.18 175 ILE A O 1
ATOM 1405 N N . ALA A 1 176 ? -2.734 -3.293 -19.181 1 95.8 176 ALA A N 1
ATOM 1406 C CA . ALA A 1 176 ? -1.621 -2.722 -18.427 1 95.8 176 ALA A CA 1
ATOM 1407 C C . ALA A 1 176 ? -0.283 -3.229 -18.956 1 95.8 176 ALA A C 1
ATOM 1409 O O . ALA A 1 176 ? 0.666 -2.455 -19.106 1 95.8 176 ALA A O 1
ATOM 1410 N N . THR A 1 177 ? -0.229 -4.492 -19.204 1 91.61 177 THR A N 1
ATOM 1411 C CA . THR A 1 177 ? 0.989 -5.101 -19.727 1 91.61 177 THR A CA 1
ATOM 1412 C C . THR A 1 177 ? 1.332 -4.533 -21.101 1 91.61 177 THR A C 1
ATOM 1414 O O . THR A 1 177 ? 2.479 -4.159 -21.355 1 91.61 177 THR A O 1
ATOM 1417 N N . LEU A 1 178 ? 0.356 -4.447 -21.958 1 93.84 178 LEU A N 1
ATOM 1418 C CA . LEU A 1 178 ? 0.565 -3.931 -23.307 1 93.84 178 LEU A CA 1
ATOM 1419 C C . LEU A 1 178 ? 1 -2.47 -23.269 1 93.84 178 LEU A C 1
ATOM 1421 O O . LEU A 1 178 ? 1.877 -2.059 -24.032 1 93.84 178 LEU A O 1
ATOM 1425 N N . LEU A 1 179 ? 0.389 -1.715 -22.382 1 95.95 179 LEU A N 1
ATOM 1426 C CA . LEU A 1 179 ? 0.782 -0.318 -22.238 1 95.95 179 LEU A CA 1
ATOM 1427 C C . LEU A 1 179 ? 2.236 -0.206 -21.791 1 95.95 179 LEU A C 1
ATOM 1429 O O . LEU A 1 179 ? 2.973 0.659 -22.271 1 95.95 179 LEU A O 1
ATOM 1433 N N . GLY A 1 180 ? 2.622 -1.023 -20.8 1 94.11 180 GLY A N 1
ATOM 1434 C CA . GLY A 1 180 ? 4.017 -1.053 -20.391 1 94.11 180 GLY A CA 1
ATOM 1435 C C . GLY A 1 180 ? 4.97 -1.324 -21.54 1 94.11 180 GLY A C 1
ATOM 1436 O O . GLY A 1 180 ? 5.987 -0.643 -21.683 1 94.11 180 GLY A O 1
ATOM 1437 N N . ILE A 1 181 ? 4.619 -2.246 -22.413 1 90.22 181 ILE A N 1
ATOM 1438 C CA . ILE A 1 181 ? 5.437 -2.619 -23.562 1 90.22 181 ILE A CA 1
ATOM 1439 C C . ILE A 1 181 ? 5.507 -1.453 -24.546 1 90.22 181 ILE A C 1
ATOM 1441 O O . ILE A 1 181 ? 6.581 -1.127 -25.055 1 90.22 181 ILE A O 1
ATOM 1445 N N . ILE A 1 182 ? 4.374 -0.874 -24.794 1 94.45 182 ILE A N 1
ATOM 1446 C CA . ILE A 1 182 ? 4.305 0.255 -25.715 1 94.45 182 ILE A CA 1
ATOM 1447 C C . ILE A 1 182 ? 5.214 1.379 -25.224 1 94.45 182 ILE A C 1
ATOM 1449 O O . ILE A 1 182 ? 5.941 1.987 -26.013 1 94.45 182 ILE A O 1
ATOM 1453 N N . PHE A 1 183 ? 5.243 1.662 -23.943 1 95.24 183 PHE A N 1
ATOM 1454 C CA . PHE A 1 183 ? 6.075 2.719 -23.381 1 95.24 183 PHE A CA 1
ATOM 1455 C C . PHE A 1 183 ? 7.554 2.393 -23.551 1 95.24 183 PHE A C 1
ATOM 1457 O O . PHE A 1 183 ? 8.368 3.285 -23.798 1 95.24 183 PHE A O 1
ATOM 1464 N N . ILE A 1 184 ? 7.902 1.122 -23.424 1 91.45 184 ILE A N 1
ATOM 1465 C CA . ILE A 1 184 ? 9.291 0.703 -23.568 1 91.45 184 ILE A CA 1
ATOM 1466 C C . ILE A 1 184 ? 9.732 0.866 -25.02 1 91.45 184 ILE A C 1
ATOM 1468 O O . ILE A 1 184 ? 10.795 1.428 -25.294 1 91.45 184 ILE A O 1
ATOM 1472 N N . ILE A 1 185 ? 8.921 0.374 -25.968 1 90.01 185 ILE A N 1
ATOM 1473 C CA . ILE A 1 185 ? 9.256 0.368 -27.388 1 90.01 185 ILE A CA 1
ATOM 1474 C C . ILE A 1 185 ? 9.382 1.803 -27.894 1 90.01 185 ILE A C 1
ATOM 1476 O O . ILE A 1 185 ? 10.299 2.121 -28.656 1 90.01 185 ILE A O 1
ATOM 1480 N N . LEU A 1 186 ? 8.496 2.61 -27.404 1 94.2 186 LEU A N 1
ATOM 1481 C CA . LEU A 1 186 ? 8.493 3.993 -27.867 1 94.2 186 LEU A CA 1
ATOM 1482 C C . LEU A 1 186 ? 9.432 4.85 -27.025 1 94.2 186 LEU A C 1
ATOM 1484 O O . LEU A 1 186 ? 9.546 6.058 -27.249 1 94.2 186 LEU A O 1
ATOM 1488 N N . LYS A 1 187 ? 10.051 4.231 -25.98 1 92.75 187 LYS A N 1
ATOM 1489 C CA . LYS A 1 187 ? 11.012 4.901 -25.108 1 92.75 187 LYS A CA 1
ATOM 1490 C C . LYS A 1 187 ? 10.395 6.134 -24.454 1 92.75 187 LYS A C 1
ATOM 1492 O O . LYS A 1 187 ? 11.001 7.207 -24.445 1 92.75 187 LYS A O 1
ATOM 1497 N N . ILE A 1 188 ? 9.224 5.958 -24.088 1 94.96 188 ILE A N 1
ATOM 1498 C CA . ILE A 1 188 ? 8.524 7.046 -23.413 1 94.96 188 ILE A CA 1
ATOM 1499 C C . ILE A 1 188 ? 8.923 7.081 -21.94 1 94.96 188 ILE A C 1
ATOM 1501 O O . ILE A 1 188 ? 8.739 6.099 -21.216 1 94.96 188 ILE A O 1
ATOM 1505 N N . ASN A 1 189 ? 9.416 8.224 -21.479 1 94.88 189 ASN A N 1
ATOM 1506 C CA . ASN A 1 189 ? 9.748 8.405 -20.07 1 94.88 189 ASN A CA 1
ATOM 1507 C C . ASN A 1 189 ? 8.572 8.983 -19.286 1 94.88 189 ASN A C 1
ATOM 1509 O O . ASN A 1 189 ? 8.021 10.02 -19.661 1 94.88 189 ASN A O 1
ATOM 1513 N N . ILE A 1 190 ? 8.257 8.344 -18.27 1 95.89 190 ILE A N 1
ATOM 1514 C CA . ILE A 1 190 ? 7.176 8.821 -17.415 1 95.89 190 ILE A CA 1
ATOM 1515 C C . ILE A 1 190 ? 7.699 9.906 -16.477 1 95.89 190 ILE A C 1
ATOM 1517 O O . ILE A 1 190 ? 8.702 9.708 -15.787 1 95.89 190 ILE A O 1
ATOM 1521 N N . PRO A 1 191 ? 7.006 11.05 -16.444 1 95.2 191 PRO A N 1
ATOM 1522 C CA . PRO A 1 191 ? 7.424 12.096 -15.508 1 95.2 191 PRO A CA 1
ATOM 1523 C C . PRO A 1 191 ? 7.422 11.623 -14.056 1 95.2 191 PRO A C 1
ATOM 1525 O O . PRO A 1 191 ? 6.589 10.797 -13.673 1 95.2 191 PRO A O 1
ATOM 1528 N N . LYS A 1 192 ? 8.241 12.161 -13.241 1 93.35 192 LYS A N 1
ATOM 1529 C CA . LYS A 1 192 ? 8.501 11.729 -11.871 1 93.35 192 LYS A CA 1
ATOM 1530 C C . LYS A 1 192 ? 7.215 11.704 -11.049 1 93.35 192 LYS A C 1
ATOM 1532 O O . LYS A 1 192 ? 6.939 10.728 -10.349 1 93.35 192 LYS A O 1
ATOM 1537 N N . PRO A 1 193 ? 6.382 12.732 -11.135 1 92.69 193 PRO A N 1
ATOM 1538 C CA . PRO A 1 193 ? 5.172 12.715 -10.309 1 92.69 193 PRO A CA 1
ATOM 1539 C C . PRO A 1 193 ? 4.219 11.582 -10.683 1 92.69 193 PRO A C 1
ATOM 1541 O O . PRO A 1 193 ? 3.543 11.026 -9.813 1 92.69 193 PRO A O 1
ATOM 1544 N N . ILE A 1 194 ? 4.129 11.268 -11.893 1 96.24 194 ILE A N 1
ATOM 1545 C CA . ILE A 1 194 ? 3.26 10.192 -12.356 1 96.24 194 ILE A CA 1
ATOM 1546 C C . ILE A 1 194 ? 3.828 8.844 -11.918 1 96.24 194 ILE A C 1
ATOM 1548 O O . ILE A 1 194 ? 3.088 7.971 -11.459 1 96.24 194 ILE A O 1
ATOM 1552 N N . TYR A 1 195 ? 5.113 8.706 -12.056 1 96.6 195 TYR A N 1
ATOM 1553 C CA . TYR A 1 195 ? 5.759 7.47 -11.628 1 96.6 195 TYR A CA 1
ATOM 1554 C C . TYR A 1 195 ? 5.552 7.236 -10.136 1 96.6 195 TYR A C 1
ATOM 1556 O O . TYR A 1 195 ? 5.253 6.117 -9.713 1 96.6 195 TYR A O 1
ATOM 1564 N N . LYS A 1 196 ? 5.743 8.262 -9.398 1 95.15 196 LYS A N 1
ATOM 1565 C CA . LYS A 1 196 ? 5.54 8.152 -7.956 1 95.15 196 LYS A CA 1
ATOM 1566 C C . LYS A 1 196 ? 4.102 7.758 -7.632 1 95.15 196 LYS A C 1
ATOM 1568 O O . LYS A 1 196 ? 3.862 6.945 -6.737 1 95.15 196 LYS A O 1
ATOM 1573 N N . THR A 1 197 ? 3.202 8.313 -8.327 1 96.8 197 THR A N 1
ATOM 1574 C CA . THR A 1 197 ? 1.793 7.972 -8.165 1 96.8 197 THR A CA 1
ATOM 1575 C C . THR A 1 197 ? 1.564 6.485 -8.425 1 96.8 197 THR A C 1
ATOM 1577 O O . THR A 1 197 ? 0.982 5.787 -7.592 1 96.8 197 THR A O 1
ATOM 1580 N N . LEU A 1 198 ? 2.021 6.051 -9.527 1 97.97 198 LEU A N 1
ATOM 1581 C CA . LEU A 1 198 ? 1.859 4.656 -9.92 1 97.97 198 LEU A CA 1
ATOM 1582 C C . LEU A 1 198 ? 2.55 3.728 -8.927 1 97.97 198 LEU A C 1
ATOM 1584 O O . LEU A 1 198 ? 2.009 2.679 -8.569 1 97.97 198 LEU A O 1
ATOM 1588 N N . SER A 1 199 ? 3.669 4.144 -8.48 1 97.14 199 SER A N 1
ATOM 1589 C CA . SER A 1 199 ? 4.432 3.359 -7.515 1 97.14 199 SER A CA 1
ATOM 1590 C C . SER A 1 199 ? 3.68 3.223 -6.195 1 97.14 199 SER A C 1
ATOM 1592 O O . SER A 1 199 ? 3.589 2.128 -5.637 1 97.14 199 SER A O 1
ATOM 1594 N N . ASP A 1 200 ? 3.151 4.291 -5.734 1 96.28 200 ASP A N 1
ATOM 1595 C CA . ASP A 1 200 ? 2.418 4.275 -4.472 1 96.28 200 ASP A CA 1
ATOM 1596 C C . ASP A 1 200 ? 1.175 3.394 -4.57 1 96.28 200 ASP A C 1
ATOM 1598 O O . ASP A 1 200 ? 0.876 2.628 -3.651 1 96.28 200 ASP A O 1
ATOM 1602 N N . ILE A 1 201 ? 0.506 3.479 -5.617 1 97.9 201 ILE A N 1
ATOM 1603 C CA . ILE A 1 201 ? -0.708 2.701 -5.838 1 97.9 201 ILE A CA 1
ATOM 1604 C C . ILE A 1 201 ? -0.359 1.218 -5.943 1 97.9 201 ILE A C 1
ATOM 1606 O O . ILE A 1 201 ? -1.062 0.367 -5.393 1 97.9 201 ILE A O 1
ATOM 1610 N N . SER A 1 202 ? 0.696 0.934 -6.639 1 97.38 202 SER A N 1
ATOM 1611 C CA . SER A 1 202 ? 1.082 -0.453 -6.88 1 97.38 202 SER A CA 1
ATOM 1612 C C . SER A 1 202 ? 1.443 -1.16 -5.578 1 97.38 202 SER A C 1
ATOM 1614 O O . SER A 1 202 ? 1.269 -2.374 -5.457 1 97.38 202 SER A O 1
ATOM 1616 N N . LYS A 1 203 ? 1.875 -0.463 -4.568 1 96.5 203 LYS A N 1
ATOM 1617 C CA . LYS A 1 203 ? 2.313 -1.037 -3.299 1 96.5 203 LYS A CA 1
ATOM 1618 C C . LYS A 1 203 ? 1.13 -1.58 -2.503 1 96.5 203 LYS A C 1
ATOM 1620 O O . LYS A 1 203 ? 1.309 -2.373 -1.577 1 96.5 203 LYS A O 1
ATOM 1625 N N . ILE A 1 204 ? -0.025 -1.166 -2.867 1 97.92 204 ILE A N 1
ATOM 1626 C CA . ILE A 1 204 ? -1.232 -1.601 -2.173 1 97.92 204 ILE A CA 1
ATOM 1627 C C . ILE A 1 204 ? -1.599 -3.017 -2.614 1 97.92 204 ILE A C 1
ATOM 1629 O O . ILE A 1 204 ? -2.206 -3.773 -1.853 1 97.92 204 ILE A O 1
ATOM 1633 N N . ALA A 1 205 ? -1.256 -3.408 -3.767 1 97.14 205 ALA A N 1
ATOM 1634 C CA . ALA A 1 205 ? -1.796 -4.56 -4.484 1 97.14 205 ALA A CA 1
ATOM 1635 C C . ALA A 1 205 ? -1.602 -5.845 -3.685 1 97.14 205 ALA A C 1
ATOM 1637 O O . ALA A 1 205 ? -2.575 -6.475 -3.263 1 97.14 205 ALA A O 1
ATOM 1638 N N . THR A 1 206 ? -0.4 -6.138 -3.309 1 95.73 206 THR A N 1
ATOM 1639 C CA . THR A 1 206 ? -0.083 -7.458 -2.778 1 95.73 206 THR A CA 1
ATOM 1640 C C . THR A 1 206 ? -0.537 -7.581 -1.326 1 95.73 206 THR A C 1
ATOM 1642 O O . THR A 1 206 ? -1.264 -8.512 -0.974 1 95.73 206 THR A O 1
ATOM 1645 N N . PRO A 1 207 ? -0.231 -6.624 -0.51 1 97.52 207 PRO A N 1
ATOM 1646 C CA . PRO A 1 207 ? -0.656 -6.785 0.882 1 97.52 207 PRO A CA 1
ATOM 1647 C C . PRO A 1 207 ? -2.174 -6.761 1.042 1 97.52 207 PRO A C 1
ATOM 1649 O O . PRO A 1 207 ? -2.728 -7.534 1.828 1 97.52 207 PRO A O 1
ATOM 1652 N N . LEU A 1 208 ? -2.835 -5.901 0.316 1 98.46 208 LEU A N 1
ATOM 1653 C CA . LEU A 1 208 ? -4.288 -5.854 0.435 1 98.46 208 LEU A CA 1
ATOM 1654 C C . LEU A 1 208 ? -4.921 -7.127 -0.116 1 98.46 208 LEU A C 1
ATOM 1656 O O . LEU A 1 208 ? -5.925 -7.606 0.415 1 98.46 208 LEU A O 1
ATOM 1660 N N . ALA A 1 209 ? -4.344 -7.673 -1.195 1 97.72 209 ALA A N 1
ATOM 1661 C CA . ALA A 1 209 ? -4.847 -8.93 -1.744 1 97.72 209 ALA A CA 1
ATOM 1662 C C . ALA A 1 209 ? -4.783 -10.047 -0.707 1 97.72 209 ALA A C 1
ATOM 1664 O O . ALA A 1 209 ? -5.725 -10.832 -0.572 1 97.72 209 ALA A O 1
ATOM 1665 N N . PHE A 1 210 ? -3.719 -10.116 0.043 1 97.39 210 PHE A N 1
ATOM 1666 C CA . PHE A 1 210 ? -3.557 -11.154 1.054 1 97.39 210 PHE A CA 1
ATOM 1667 C C . PHE A 1 210 ? -4.514 -10.93 2.219 1 97.39 210 PHE A C 1
ATOM 1669 O O . PHE A 1 210 ? -5.002 -11.888 2.822 1 97.39 210 PHE A O 1
ATOM 1676 N N . ILE A 1 211 ? -4.778 -9.662 2.548 1 98.41 211 ILE A N 1
ATOM 1677 C CA . ILE A 1 211 ? -5.742 -9.368 3.602 1 98.41 211 ILE A CA 1
ATOM 1678 C C . ILE A 1 211 ? -7.133 -9.83 3.173 1 98.41 211 ILE A C 1
ATOM 1680 O O . ILE A 1 211 ? -7.837 -10.495 3.937 1 98.41 211 ILE A O 1
ATOM 1684 N N . VAL A 1 212 ? -7.493 -9.476 1.932 1 98.18 212 VAL A N 1
ATOM 1685 C CA . VAL A 1 212 ? -8.802 -9.857 1.414 1 98.18 212 VAL A CA 1
ATOM 1686 C C . VAL A 1 212 ? -8.912 -11.379 1.357 1 98.18 212 VAL A C 1
ATOM 1688 O O . VAL A 1 212 ? -9.928 -11.95 1.759 1 98.18 212 VAL A O 1
ATOM 1691 N N . LEU A 1 213 ? -7.863 -11.999 0.884 1 97.23 213 LEU A N 1
ATOM 1692 C CA . LEU A 1 213 ? -7.842 -13.456 0.816 1 97.23 213 LEU A CA 1
ATOM 1693 C C . LEU A 1 213 ? -8.008 -14.067 2.203 1 97.23 213 LEU A C 1
ATOM 1695 O O . LEU A 1 213 ? -8.828 -14.967 2.396 1 97.23 213 LEU A O 1
ATOM 1699 N N . GLY A 1 214 ? -7.251 -13.587 3.161 1 97.23 214 GLY A N 1
ATOM 1700 C CA . GLY A 1 214 ? -7.357 -14.088 4.522 1 97.23 214 GLY A CA 1
ATOM 1701 C C . GLY A 1 214 ? -8.752 -13.947 5.103 1 97.23 214 GLY A C 1
ATOM 1702 O O . GLY A 1 214 ? -9.233 -14.844 5.798 1 97.23 214 GLY A O 1
ATOM 1703 N N . ALA A 1 215 ? -9.355 -12.856 4.809 1 97.62 215 ALA A N 1
ATOM 1704 C CA . ALA A 1 215 ? -10.697 -12.585 5.318 1 97.62 215 ALA A CA 1
ATOM 1705 C C . ALA A 1 215 ? -11.726 -13.507 4.67 1 97.62 215 ALA A C 1
ATOM 1707 O O . ALA A 1 215 ? -12.751 -13.827 5.276 1 97.62 215 ALA A O 1
ATOM 1708 N N . GLU A 1 216 ? -11.447 -13.952 3.479 1 95.07 216 GLU A N 1
ATOM 1709 C CA . GLU A 1 216 ? -12.442 -14.714 2.73 1 95.07 216 GLU A CA 1
ATOM 1710 C C . GLU A 1 216 ? -12.225 -16.215 2.894 1 95.07 216 GLU A C 1
ATOM 1712 O O . GLU A 1 216 ? -13.084 -17.016 2.52 1 95.07 216 GLU A O 1
ATOM 1717 N N . LEU A 1 217 ? -11.116 -16.572 3.423 1 93.37 217 LEU A N 1
ATOM 1718 C CA . LEU A 1 217 ? -10.801 -17.986 3.595 1 93.37 217 LEU A CA 1
ATOM 1719 C C . LEU A 1 217 ? -11.769 -18.644 4.572 1 93.37 217 LEU A C 1
ATOM 1721 O O . LEU A 1 217 ? -12.069 -18.083 5.628 1 93.37 217 LEU A O 1
ATOM 1725 N N . GLU A 1 218 ? -12.321 -19.709 4.193 1 89.27 218 GLU A N 1
ATOM 1726 C CA . GLU A 1 218 ? -13.196 -20.515 5.039 1 89.27 218 GLU A CA 1
ATOM 1727 C C . GLU A 1 218 ? -12.634 -21.92 5.235 1 89.27 218 GLU A C 1
ATOM 1729 O O . GLU A 1 218 ? -12.617 -22.724 4.3 1 89.27 218 GLU A O 1
ATOM 1734 N N . PHE A 1 219 ? -12.262 -22.313 6.363 1 81.93 219 PHE A N 1
ATOM 1735 C CA . PHE A 1 219 ? -11.586 -23.568 6.67 1 81.93 219 PHE A CA 1
ATOM 1736 C C . PHE A 1 219 ? -12.487 -24.758 6.363 1 81.93 219 PHE A C 1
ATOM 1738 O O . PHE A 1 219 ? -12.012 -25.804 5.916 1 81.93 219 PHE A O 1
ATOM 1745 N N . GLY A 1 220 ? -13.792 -24.653 6.604 1 79.45 220 GLY A N 1
ATOM 1746 C CA . GLY A 1 220 ? -14.722 -25.723 6.282 1 79.45 220 GLY A CA 1
ATOM 1747 C C . GLY A 1 220 ? -14.717 -26.097 4.812 1 79.45 220 GLY A C 1
ATOM 1748 O O . GLY A 1 220 ? -14.75 -27.28 4.467 1 79.45 220 GLY A O 1
ATOM 1749 N N . ASN A 1 221 ? -14.504 -25.212 3.989 1 83.57 221 ASN A N 1
ATOM 1750 C CA . ASN A 1 221 ? -14.48 -25.439 2.548 1 83.57 221 ASN A CA 1
ATOM 1751 C C . ASN A 1 221 ? -13.183 -26.111 2.107 1 83.57 221 ASN A C 1
ATOM 1753 O O . ASN A 1 221 ? -13.167 -26.857 1.127 1 83.57 221 ASN A O 1
ATOM 1757 N N . MET A 1 222 ? -12.156 -25.966 2.792 1 87.52 222 MET A N 1
ATOM 1758 C CA . MET A 1 222 ? -10.864 -26.557 2.455 1 87.52 222 MET A CA 1
ATOM 1759 C C . MET A 1 222 ? -10.924 -28.079 2.541 1 87.52 222 MET A C 1
ATOM 1761 O O . MET A 1 222 ? -10.302 -28.775 1.736 1 87.52 222 MET A O 1
ATOM 1765 N N . LEU A 1 223 ? -11.713 -28.54 3.417 1 87.44 223 LEU A N 1
ATOM 1766 C CA . LEU A 1 223 ? -11.853 -29.984 3.57 1 87.44 223 LEU A CA 1
ATOM 1767 C C . LEU A 1 223 ? -12.594 -30.588 2.383 1 87.44 223 LEU A C 1
ATOM 1769 O O . LEU A 1 223 ? -12.296 -31.709 1.963 1 87.44 223 LEU A O 1
ATOM 1773 N N . LYS A 1 224 ? -13.533 -29.828 1.882 1 91.3 224 LYS A N 1
ATOM 1774 C CA . LYS A 1 224 ? -14.297 -30.284 0.724 1 91.3 224 LYS A CA 1
ATOM 1775 C C . LYS A 1 224 ? -13.418 -30.358 -0.521 1 91.3 224 LYS A C 1
ATOM 1777 O O . LYS A 1 224 ? -13.661 -31.176 -1.411 1 91.3 224 LYS A O 1
ATOM 1782 N N . ASN A 1 225 ? -12.38 -29.545 -0.532 1 94.57 225 ASN A N 1
ATOM 1783 C CA . ASN A 1 225 ? -11.511 -29.462 -1.701 1 94.57 225 ASN A CA 1
ATOM 1784 C C . ASN A 1 225 ? -10.152 -30.104 -1.437 1 94.57 225 ASN A C 1
ATOM 1786 O O . ASN A 1 225 ? -9.185 -29.835 -2.151 1 94.57 225 ASN A O 1
ATOM 1790 N N . ILE A 1 226 ? -10.055 -31.017 -0.511 1 95.69 226 ILE A N 1
ATOM 1791 C CA . ILE A 1 226 ? -8.782 -31.512 0.004 1 95.69 226 ILE A CA 1
ATOM 1792 C C . ILE A 1 226 ? -8.03 -32.249 -1.101 1 95.69 226 ILE A C 1
ATOM 1794 O O . ILE A 1 226 ? -6.805 -32.145 -1.202 1 95.69 226 ILE A O 1
ATOM 1798 N N . LYS A 1 227 ? -8.691 -32.999 -1.89 1 96.11 227 LYS A N 1
ATOM 1799 C CA . LYS A 1 227 ? -8.038 -33.746 -2.962 1 96.11 227 LYS A CA 1
ATOM 1800 C C . LYS A 1 227 ? -7.388 -32.805 -3.972 1 96.11 227 LYS A C 1
ATOM 1802 O O . LYS A 1 227 ? -6.268 -33.049 -4.424 1 96.11 227 LYS A O 1
ATOM 1807 N N . TYR A 1 228 ? -8.128 -31.735 -4.323 1 97.18 228 TYR A N 1
ATOM 1808 C CA . TYR A 1 228 ? -7.598 -30.733 -5.24 1 97.18 228 TYR A CA 1
ATOM 1809 C C . TYR A 1 228 ? -6.411 -30.003 -4.624 1 97.18 228 TYR A C 1
ATOM 1811 O O . TYR A 1 228 ? -5.412 -29.746 -5.301 1 97.18 228 TYR A O 1
ATOM 1819 N N . LEU A 1 229 ? -6.507 -29.747 -3.342 1 97.72 229 LEU A N 1
ATOM 1820 C CA . LEU A 1 229 ? -5.46 -29 -2.653 1 97.72 229 LEU A CA 1
ATOM 1821 C C . LEU A 1 229 ? -4.179 -29.822 -2.557 1 97.72 229 LEU A C 1
ATOM 1823 O O . LEU A 1 229 ? -3.086 -29.304 -2.796 1 97.72 229 LEU A O 1
ATOM 1827 N N . ILE A 1 230 ? -4.314 -31.051 -2.247 1 97.79 230 ILE A N 1
ATOM 1828 C CA . ILE A 1 230 ? -3.154 -31.93 -2.15 1 97.79 230 ILE A CA 1
ATOM 1829 C C . ILE A 1 230 ? -2.468 -32.032 -3.51 1 97.79 230 ILE A C 1
ATOM 1831 O O . ILE A 1 230 ? -1.247 -31.888 -3.609 1 97.79 230 ILE A O 1
ATOM 1835 N N . SER A 1 231 ? -3.236 -32.243 -4.49 1 98 231 SER A N 1
ATOM 1836 C CA . SER A 1 231 ? -2.698 -32.386 -5.838 1 98 231 SER A CA 1
ATOM 1837 C C . SER A 1 231 ? -2.008 -31.105 -6.297 1 98 231 SER A C 1
ATOM 1839 O O . SER A 1 231 ? -0.899 -31.149 -6.834 1 98 231 SER A O 1
ATOM 1841 N N . ALA A 1 232 ? -2.678 -29.966 -6.097 1 98.14 232 ALA A N 1
ATOM 1842 C CA . ALA A 1 232 ? -2.11 -28.683 -6.501 1 98.14 232 ALA A CA 1
ATOM 1843 C C . ALA A 1 232 ? -0.822 -28.389 -5.738 1 98.14 232 ALA A C 1
ATOM 1845 O O . ALA A 1 232 ? 0.146 -27.885 -6.312 1 98.14 232 ALA A O 1
ATOM 1846 N N . ASN A 1 233 ? -0.833 -28.697 -4.462 1 98.34 233 ASN A N 1
ATOM 1847 C CA . ASN A 1 233 ? 0.358 -28.483 -3.646 1 98.34 233 ASN A CA 1
ATOM 1848 C C . ASN A 1 233 ? 1.528 -29.337 -4.126 1 98.34 233 ASN A C 1
ATOM 1850 O O . ASN A 1 233 ? 2.655 -28.85 -4.231 1 98.34 233 ASN A O 1
ATOM 1854 N N . ILE A 1 234 ? 1.283 -30.537 -4.439 1 98.4 234 ILE A N 1
ATOM 1855 C CA . ILE A 1 234 ? 2.326 -31.451 -4.89 1 98.4 234 ILE A CA 1
ATOM 1856 C C . ILE A 1 234 ? 2.872 -30.986 -6.238 1 98.4 234 ILE A C 1
ATOM 1858 O O . ILE A 1 234 ? 4.088 -30.92 -6.434 1 98.4 234 ILE A O 1
ATOM 1862 N N . LEU A 1 235 ? 2.028 -30.637 -7.13 1 98.51 235 LEU A N 1
ATOM 1863 C CA . LEU A 1 235 ? 2.46 -30.238 -8.465 1 98.51 235 LEU A CA 1
ATOM 1864 C C . LEU A 1 235 ? 3.17 -28.889 -8.426 1 98.51 235 LEU A C 1
ATOM 1866 O O . LEU A 1 235 ? 4.156 -28.681 -9.136 1 98.51 235 LEU A O 1
ATOM 1870 N N . ARG A 1 236 ? 2.697 -27.98 -7.612 1 98.37 236 ARG A N 1
ATOM 1871 C CA . ARG A 1 236 ? 3.259 -26.636 -7.516 1 98.37 236 ARG A CA 1
ATOM 1872 C C . ARG A 1 236 ? 4.599 -26.654 -6.788 1 98.37 236 ARG A C 1
ATOM 1874 O O . ARG A 1 236 ? 5.562 -26.028 -7.234 1 98.37 236 ARG A O 1
ATOM 1881 N N . LEU A 1 237 ? 4.676 -27.406 -5.687 1 98 237 LEU A N 1
ATOM 1882 C CA . LEU A 1 237 ? 5.814 -27.261 -4.786 1 98 237 LEU A CA 1
ATOM 1883 C C . LEU A 1 237 ? 6.858 -28.341 -5.051 1 98 237 LEU A C 1
ATOM 1885 O O . LEU A 1 237 ? 8.014 -28.207 -4.642 1 98 237 LEU A O 1
ATOM 1889 N N . ILE A 1 238 ? 6.473 -29.416 -5.692 1 98.15 238 ILE A N 1
ATOM 1890 C CA . ILE A 1 238 ? 7.405 -30.503 -5.973 1 98.15 238 ILE A CA 1
ATOM 1891 C C . ILE A 1 238 ? 7.522 -30.706 -7.482 1 98.15 238 ILE A C 1
ATOM 1893 O O . ILE A 1 238 ? 8.618 -30.629 -8.042 1 98.15 238 ILE A O 1
ATOM 1897 N N . GLY A 1 239 ? 6.442 -30.914 -8.149 1 98.45 239 GLY A N 1
ATOM 1898 C CA . GLY A 1 239 ? 6.443 -31.195 -9.576 1 98.45 239 GLY A CA 1
ATOM 1899 C C . GLY A 1 239 ? 7.057 -30.081 -10.403 1 98.45 239 GLY A C 1
ATOM 1900 O O . GLY A 1 239 ? 7.931 -30.329 -11.237 1 98.45 239 GLY A O 1
ATOM 1901 N N . ASN A 1 240 ? 6.572 -28.878 -10.229 1 98.54 240 ASN A N 1
ATOM 1902 C CA . ASN A 1 240 ? 7.021 -27.727 -11.006 1 98.54 240 ASN A CA 1
ATOM 1903 C C . ASN A 1 240 ? 8.519 -27.489 -10.841 1 98.54 240 ASN A C 1
ATOM 1905 O O . ASN A 1 240 ? 9.252 -27.414 -11.829 1 98.54 240 ASN A O 1
ATOM 1909 N N . PRO A 1 241 ? 9.061 -27.412 -9.6 1 97.96 241 PRO A N 1
ATOM 1910 C CA . PRO A 1 241 ? 10.506 -27.215 -9.457 1 97.96 241 PRO A CA 1
ATOM 1911 C C . PRO A 1 241 ? 11.317 -28.391 -9.997 1 97.96 241 PRO A C 1
ATOM 1913 O O . PRO A 1 241 ? 12.42 -28.198 -10.516 1 97.96 241 PRO A O 1
ATOM 1916 N N . LEU A 1 242 ? 10.779 -29.598 -9.824 1 97.97 242 LEU A N 1
ATOM 1917 C CA . LEU A 1 242 ? 11.479 -30.768 -10.342 1 97.97 242 LEU A CA 1
ATOM 1918 C C . LEU A 1 242 ? 11.653 -30.673 -11.854 1 97.97 242 LEU A C 1
ATOM 1920 O O . LEU A 1 242 ? 12.738 -30.939 -12.376 1 97.97 242 LEU A O 1
ATOM 1924 N N . ILE A 1 243 ? 10.631 -30.286 -12.533 1 98.32 243 ILE A N 1
ATOM 1925 C CA . ILE A 1 243 ? 10.66 -30.178 -13.988 1 98.32 243 ILE A CA 1
ATOM 1926 C C . ILE A 1 243 ? 11.517 -28.983 -14.4 1 98.32 243 ILE A C 1
ATOM 1928 O O . ILE A 1 243 ? 12.395 -29.106 -15.257 1 98.32 243 ILE A O 1
ATOM 1932 N N . THR A 1 244 ? 11.285 -27.824 -13.8 1 98.31 244 THR A N 1
ATOM 1933 C CA . THR A 1 244 ? 11.944 -26.578 -14.174 1 98.31 244 THR A CA 1
ATOM 1934 C C . THR A 1 244 ? 13.444 -26.658 -13.905 1 98.31 244 THR A C 1
ATOM 1936 O O . THR A 1 244 ? 14.255 -26.362 -14.786 1 98.31 244 THR A O 1
ATOM 1939 N N . VAL A 1 245 ? 13.833 -27.109 -12.759 1 97.58 245 VAL A N 1
ATOM 1940 C CA . VAL A 1 245 ? 15.239 -27.158 -12.373 1 97.58 245 VAL A CA 1
ATOM 1941 C C . VAL A 1 245 ? 15.901 -28.389 -12.99 1 97.58 245 VAL A C 1
ATOM 1943 O O . VAL A 1 245 ? 17.039 -28.319 -13.46 1 97.58 245 VAL A O 1
ATOM 1946 N N . GLY A 1 246 ? 15.21 -29.531 -12.963 1 97.18 246 GLY A N 1
ATOM 1947 C CA . GLY A 1 246 ? 15.758 -30.74 -13.556 1 97.18 246 GLY A CA 1
ATOM 1948 C C . GLY A 1 246 ? 16.094 -30.584 -15.027 1 97.18 246 GLY A C 1
ATOM 1949 O O . GLY A 1 246 ? 17.22 -30.863 -15.445 1 97.18 246 GLY A O 1
ATOM 1950 N N . VAL A 1 247 ? 15.137 -30.11 -15.802 1 97.78 247 VAL A N 1
ATOM 1951 C CA . VAL A 1 247 ? 15.361 -29.894 -17.227 1 97.78 247 VAL A CA 1
ATOM 1952 C C . VAL A 1 247 ? 16.378 -28.772 -17.426 1 97.78 247 VAL A C 1
ATOM 1954 O O . VAL A 1 247 ? 17.195 -28.823 -18.349 1 97.78 247 VAL A O 1
ATOM 1957 N N . GLY A 1 248 ? 16.312 -27.758 -16.573 1 97.01 248 GLY A N 1
ATOM 1958 C CA . GLY A 1 248 ? 17.284 -26.678 -16.642 1 97.01 248 GLY A CA 1
ATOM 1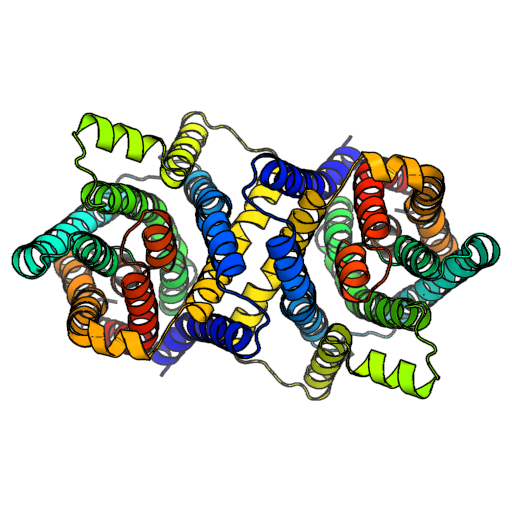959 C C . GLY A 1 248 ? 18.716 -27.153 -16.481 1 97.01 248 GLY A C 1
ATOM 1960 O O . GLY A 1 248 ? 19.61 -26.699 -17.197 1 97.01 248 GLY A O 1
ATOM 1961 N N . LYS A 1 249 ? 18.898 -28.049 -15.564 1 96.67 249 LYS A N 1
ATOM 1962 C CA . LYS A 1 249 ? 20.228 -28.614 -15.358 1 96.67 249 LYS A CA 1
ATOM 1963 C C . LYS A 1 249 ? 20.698 -29.379 -16.592 1 96.67 249 LYS A C 1
ATOM 1965 O O . LYS A 1 249 ? 21.863 -29.281 -16.983 1 96.67 249 LYS A O 1
ATOM 1970 N N . LEU A 1 250 ? 19.811 -30.088 -17.175 1 96.05 250 LEU A N 1
ATOM 1971 C CA . LEU A 1 250 ? 20.134 -30.884 -18.354 1 96.05 250 LEU A CA 1
ATOM 1972 C C . LEU A 1 250 ? 20.489 -29.987 -19.535 1 96.05 250 LEU A C 1
ATOM 1974 O O . LEU A 1 250 ? 21.302 -30.363 -20.383 1 96.05 250 LEU A O 1
ATOM 1978 N N . VAL A 1 251 ? 19.852 -28.808 -19.575 1 94.65 251 VAL A N 1
ATOM 1979 C CA . VAL A 1 251 ? 20.09 -27.86 -20.659 1 94.65 251 VAL A CA 1
ATOM 1980 C C . VAL A 1 251 ? 21.41 -27.129 -20.425 1 94.65 251 VAL A C 1
ATOM 1982 O O . VAL A 1 251 ? 21.95 -26.501 -21.339 1 94.65 251 VAL A O 1
ATOM 1985 N N . GLY A 1 252 ? 21.958 -27.14 -19.128 1 94.03 252 GLY A N 1
ATOM 1986 C CA . GLY A 1 252 ? 23.3 -26.629 -18.898 1 94.03 252 GLY A CA 1
ATOM 1987 C C . GLY A 1 252 ? 23.339 -25.476 -17.913 1 94.03 252 GLY A C 1
ATOM 1988 O O . GLY A 1 252 ? 24.391 -24.871 -17.699 1 94.03 252 GLY A O 1
ATOM 1989 N N . PHE A 1 253 ? 22.213 -25.142 -17.315 1 95.02 253 PHE A N 1
ATOM 1990 C CA . PHE A 1 253 ? 22.217 -24.052 -16.347 1 95.02 253 PHE A CA 1
ATOM 1991 C C . PHE A 1 253 ? 22.855 -24.494 -15.036 1 95.02 253 PHE A C 1
ATOM 1993 O O . PHE A 1 253 ? 22.773 -25.667 -14.664 1 95.02 253 PHE A O 1
ATOM 2000 N N . GLN A 1 254 ? 23.524 -23.526 -14.395 1 92.76 254 GLN A N 1
ATOM 2001 C CA . GLN A 1 254 ? 24.206 -23.8 -13.135 1 92.76 254 GLN A CA 1
ATOM 2002 C C . GLN A 1 254 ? 24.218 -22.567 -12.236 1 92.76 254 GLN A C 1
ATOM 2004 O O . GLN A 1 254 ? 23.891 -21.465 -12.681 1 92.76 254 GLN A O 1
ATOM 2009 N N . GLY A 1 255 ? 24.472 -22.84 -10.985 1 93.37 255 GLY A N 1
ATOM 2010 C CA . GLY A 1 255 ? 24.714 -21.756 -10.047 1 93.37 255 GLY A CA 1
ATOM 2011 C C . GLY A 1 255 ? 23.53 -20.819 -9.899 1 93.37 255 GLY A C 1
ATOM 2012 O O . GLY A 1 255 ? 22.421 -21.256 -9.586 1 93.37 255 GLY A O 1
ATOM 2013 N N . ILE A 1 256 ? 23.792 -19.627 -10.313 1 92.75 256 ILE A N 1
ATOM 2014 C CA . ILE A 1 256 ? 22.847 -18.542 -10.068 1 92.75 256 ILE A CA 1
ATOM 2015 C C . ILE A 1 256 ? 21.606 -18.733 -10.936 1 92.75 256 ILE A C 1
ATOM 2017 O O . ILE A 1 256 ? 20.488 -18.44 -10.505 1 92.75 256 ILE A O 1
ATOM 2021 N N . GLU A 1 257 ? 21.783 -19.181 -12.094 1 94.01 257 GLU A N 1
ATOM 2022 C CA . GLU A 1 257 ? 20.654 -19.395 -12.994 1 94.01 257 GLU A CA 1
ATOM 2023 C C . GLU A 1 257 ? 19.712 -20.466 -12.452 1 94.01 257 GLU A C 1
ATOM 2025 O O . GLU A 1 257 ? 18.49 -20.312 -12.507 1 94.01 257 GLU A O 1
ATOM 2030 N N . LEU A 1 258 ? 20.252 -21.496 -11.88 1 94.85 258 LEU A N 1
ATOM 2031 C CA . LEU A 1 258 ? 19.436 -22.579 -11.342 1 94.85 258 LEU A CA 1
ATOM 2032 C C . LEU A 1 258 ? 18.676 -22.121 -10.101 1 94.85 258 LEU A C 1
ATOM 2034 O O . LEU A 1 258 ? 17.533 -22.528 -9.883 1 94.85 258 LEU A O 1
ATOM 2038 N N . VAL A 1 259 ? 19.287 -21.273 -9.346 1 93.75 259 VAL A N 1
ATOM 2039 C CA . VAL A 1 259 ? 18.627 -20.766 -8.148 1 93.75 259 VAL A CA 1
ATOM 2040 C C . VAL A 1 259 ? 17.479 -19.84 -8.543 1 93.75 259 VAL A C 1
ATOM 2042 O O . VAL A 1 259 ? 16.419 -19.851 -7.913 1 93.75 259 VAL A O 1
ATOM 2045 N N . ALA A 1 260 ? 17.74 -19.049 -9.521 1 94.32 260 ALA A N 1
ATOM 2046 C CA . ALA A 1 260 ? 16.686 -18.169 -10.019 1 94.32 260 ALA A CA 1
ATOM 2047 C C . ALA A 1 260 ? 15.51 -18.975 -10.563 1 94.32 260 ALA A C 1
ATOM 2049 O O . ALA A 1 260 ? 14.351 -18.65 -10.295 1 94.32 260 ALA A O 1
ATOM 2050 N N . LEU A 1 261 ? 15.842 -20.025 -11.247 1 95.87 261 LEU A N 1
ATOM 2051 C CA . LEU A 1 261 ? 14.809 -20.901 -11.79 1 95.87 261 LEU A CA 1
ATOM 2052 C C . LEU A 1 261 ? 14.082 -21.641 -10.672 1 95.87 261 LEU A C 1
ATOM 2054 O O . LEU A 1 261 ? 12.87 -21.857 -10.751 1 95.87 261 LEU A O 1
ATOM 2058 N N . LEU A 1 262 ? 14.792 -22.016 -9.697 1 95.21 262 LEU A N 1
ATOM 2059 C CA . LEU A 1 262 ? 14.184 -22.643 -8.528 1 95.21 262 LEU A CA 1
ATOM 2060 C C . LEU A 1 262 ? 13.208 -21.69 -7.847 1 95.21 262 LEU A C 1
ATOM 2062 O O . LEU A 1 262 ? 12.103 -22.09 -7.473 1 95.21 262 LEU A O 1
ATOM 2066 N N . SER A 1 263 ? 13.613 -20.467 -7.687 1 93.22 263 SER A N 1
ATOM 2067 C CA . SER A 1 263 ? 12.768 -19.486 -7.013 1 93.22 263 SER A CA 1
ATOM 2068 C C . SER A 1 263 ? 11.465 -19.263 -7.774 1 93.22 263 SER A C 1
ATOM 2070 O O . SER A 1 263 ? 10.413 -19.057 -7.166 1 93.22 263 SER A O 1
ATOM 2072 N N . MET A 1 264 ? 11.531 -19.306 -9.046 1 94.75 264 MET A N 1
ATOM 2073 C CA . MET A 1 264 ? 10.362 -19.108 -9.899 1 94.75 264 MET A CA 1
ATOM 2074 C C . MET A 1 264 ? 9.4 -20.286 -9.786 1 94.75 264 MET A C 1
ATOM 2076 O O . MET A 1 264 ? 8.184 -20.109 -9.867 1 94.75 264 MET A O 1
ATOM 2080 N N . SER A 1 265 ? 9.959 -21.464 -9.584 1 96.61 265 SER A N 1
ATOM 2081 C CA . SER A 1 265 ? 9.149 -22.674 -9.685 1 96.61 265 SER A CA 1
ATOM 2082 C C . SER A 1 265 ? 8.778 -23.207 -8.305 1 96.61 265 SER A C 1
ATOM 2084 O O . SER A 1 265 ? 7.794 -23.934 -8.159 1 96.61 265 SER A O 1
ATOM 2086 N N . ALA A 1 266 ? 9.508 -22.824 -7.261 1 94.76 266 ALA A N 1
ATOM 2087 C CA . ALA A 1 266 ? 9.3 -23.405 -5.937 1 94.76 266 ALA A CA 1
ATOM 2088 C C . ALA A 1 266 ? 8.5 -22.461 -5.044 1 94.76 266 ALA A C 1
ATOM 2090 O O . ALA A 1 266 ? 8.076 -22.842 -3.95 1 94.76 266 ALA A O 1
ATOM 2091 N N . CYS A 1 267 ? 8.322 -21.258 -5.492 1 94.46 267 CYS A N 1
ATOM 2092 C CA . CYS A 1 267 ? 7.535 -20.305 -4.718 1 94.46 267 CYS A CA 1
ATOM 2093 C C . CYS A 1 267 ? 6.067 -20.714 -4.678 1 94.46 267 CYS A C 1
ATOM 2095 O O . CYS A 1 267 ? 5.618 -21.51 -5.505 1 94.46 267 CYS A O 1
ATOM 2097 N N . PRO A 1 268 ? 5.323 -20.248 -3.693 1 95.89 268 PRO A N 1
ATOM 2098 C CA . PRO A 1 268 ? 3.894 -20.565 -3.639 1 95.89 268 PRO A CA 1
ATOM 2099 C C . PRO A 1 268 ? 3.105 -19.927 -4.78 1 95.89 268 PRO A C 1
ATOM 2101 O O . PRO A 1 268 ? 3.643 -19.1 -5.521 1 95.89 268 PRO A O 1
ATOM 2104 N N . THR A 1 269 ? 1.873 -20.366 -4.866 1 97.37 269 THR A N 1
ATOM 2105 C CA . THR A 1 269 ? 0.967 -19.805 -5.862 1 97.37 269 THR A CA 1
ATOM 2106 C C . THR A 1 269 ? 0.741 -18.317 -5.609 1 97.37 269 THR A C 1
ATOM 2108 O O . THR A 1 269 ? 0.607 -17.891 -4.46 1 97.37 269 THR A O 1
ATOM 2111 N N . ALA A 1 270 ? 0.744 -17.574 -6.641 1 96.18 270 ALA A N 1
ATOM 2112 C CA . ALA A 1 270 ? 0.605 -16.122 -6.557 1 96.18 270 ALA A CA 1
ATOM 2113 C C . ALA A 1 270 ? -0.765 -15.732 -6.011 1 96.18 270 ALA A C 1
ATOM 2115 O O . ALA A 1 270 ? -1.781 -16.321 -6.388 1 96.18 270 ALA A O 1
ATOM 2116 N N . VAL A 1 271 ? -0.801 -14.756 -5.201 1 95.8 271 VAL A N 1
ATOM 2117 C CA . VAL A 1 271 ? -2.056 -14.281 -4.629 1 95.8 271 VAL A CA 1
ATOM 2118 C C . VAL A 1 271 ? -2.941 -13.704 -5.732 1 95.8 271 VAL A C 1
ATOM 2120 O O . VAL A 1 271 ? -4.17 -13.739 -5.634 1 95.8 271 VAL A O 1
ATOM 2123 N N . ALA A 1 272 ? -2.365 -13.27 -6.781 1 95.86 272 ALA A N 1
ATOM 2124 C CA . ALA A 1 272 ? -3.116 -12.745 -7.918 1 95.86 272 ALA A CA 1
ATOM 2125 C C . ALA A 1 272 ? -4.041 -13.808 -8.503 1 95.86 272 ALA A C 1
ATOM 2127 O O . ALA A 1 272 ? -5.064 -13.484 -9.111 1 95.86 272 ALA A O 1
ATOM 2128 N N . SER A 1 273 ? -3.656 -15.063 -8.308 1 97.29 273 SER A N 1
ATOM 2129 C CA . SER A 1 273 ? -4.499 -16.145 -8.806 1 97.29 273 SER A CA 1
ATOM 2130 C C . SER A 1 273 ? -5.87 -16.13 -8.14 1 97.29 273 SER A C 1
ATOM 2132 O O . SER A 1 273 ? -6.883 -16.405 -8.787 1 97.29 273 SER A O 1
ATOM 2134 N N . TYR A 1 274 ? -5.914 -15.853 -6.868 1 97.15 274 TYR A N 1
ATOM 2135 C CA . TYR A 1 274 ? -7.164 -15.734 -6.126 1 97.15 274 TYR A CA 1
ATOM 2136 C C . TYR A 1 274 ? -7.977 -14.542 -6.614 1 97.15 274 TYR A C 1
ATOM 2138 O O . TYR A 1 274 ? -9.157 -14.68 -6.943 1 97.15 274 TYR A O 1
ATOM 2146 N N . THR A 1 275 ? -7.294 -13.407 -6.669 1 96.83 275 THR A N 1
ATOM 2147 C CA . THR A 1 275 ? -7.961 -12.17 -7.06 1 96.83 275 THR A CA 1
ATOM 2148 C C . THR A 1 275 ? -8.561 -12.297 -8.457 1 96.83 275 THR A C 1
ATOM 2150 O O . THR A 1 275 ? -9.704 -11.893 -8.686 1 96.83 275 THR A O 1
ATOM 2153 N N . MET A 1 276 ? -7.841 -12.901 -9.338 1 96.37 276 MET A N 1
ATOM 2154 C CA . MET A 1 276 ? -8.293 -13.071 -10.716 1 96.37 276 MET A CA 1
ATOM 2155 C C . MET A 1 276 ? -9.457 -14.053 -10.79 1 96.37 276 MET A C 1
ATOM 2157 O O . MET A 1 276 ? -10.463 -13.783 -11.449 1 96.37 276 MET A O 1
ATOM 2161 N N . ALA A 1 277 ? -9.314 -15.145 -10.13 1 96.65 277 ALA A N 1
ATOM 2162 C CA . ALA A 1 277 ? -10.361 -16.163 -10.154 1 96.65 277 ALA A CA 1
ATOM 2163 C C . ALA A 1 277 ? -11.682 -15.603 -9.635 1 96.65 277 ALA A C 1
ATOM 2165 O O . ALA A 1 277 ? -12.741 -15.849 -10.218 1 96.65 277 ALA A O 1
ATOM 2166 N N . LYS A 1 278 ? -11.571 -14.858 -8.593 1 94.61 278 LYS A N 1
ATOM 2167 C CA . LYS A 1 278 ? -12.762 -14.275 -7.983 1 94.61 278 LYS A CA 1
ATOM 2168 C C . LYS A 1 278 ? -13.415 -13.259 -8.916 1 94.61 278 LYS A C 1
ATOM 2170 O O . LYS A 1 278 ? -14.642 -13.207 -9.025 1 94.61 278 LYS A O 1
ATOM 2175 N N . GLU A 1 279 ? -12.625 -12.497 -9.588 1 93.16 279 GLU A N 1
ATOM 2176 C CA . GLU A 1 279 ? -13.145 -11.426 -10.433 1 93.16 279 GLU A CA 1
ATOM 2177 C C . GLU A 1 279 ? -13.579 -11.959 -11.795 1 93.16 279 GLU A C 1
ATOM 2179 O O . GLU A 1 279 ? -14.41 -11.348 -12.47 1 93.16 279 GLU A O 1
ATOM 2184 N N . MET A 1 280 ? -13.043 -13.107 -12.233 1 92.41 280 MET A N 1
ATOM 2185 C CA . MET A 1 280 ? -13.285 -13.593 -13.588 1 92.41 280 MET A CA 1
ATOM 2186 C C . MET A 1 280 ? -14.216 -14.801 -13.574 1 92.41 280 MET A C 1
ATOM 2188 O O . MET A 1 280 ? -14.208 -15.607 -14.507 1 92.41 280 MET A O 1
ATOM 2192 N N . ASN A 1 281 ? -14.957 -14.948 -12.444 1 89.01 281 ASN A N 1
ATOM 2193 C CA . ASN A 1 281 ? -16.029 -15.927 -12.304 1 89.01 281 ASN A CA 1
ATOM 2194 C C . ASN A 1 281 ? -15.494 -17.355 -12.344 1 89.01 281 ASN A C 1
ATOM 2196 O O . ASN A 1 281 ? -16.051 -18.213 -13.031 1 89.01 281 ASN A O 1
ATOM 2200 N N . ALA A 1 282 ? -14.409 -17.571 -11.8 1 95.16 282 ALA A N 1
ATOM 2201 C CA . ALA A 1 282 ? -13.871 -18.904 -11.541 1 95.16 282 ALA A CA 1
ATOM 2202 C C . ALA A 1 282 ? -14.019 -19.279 -10.069 1 95.16 282 ALA A C 1
ATOM 2204 O O . ALA A 1 282 ? -14.716 -18.596 -9.315 1 95.16 282 ALA A O 1
ATOM 2205 N N . ASP A 1 283 ? -13.538 -20.406 -9.692 1 95.06 283 ASP A N 1
ATOM 2206 C CA . ASP A 1 283 ? -13.685 -20.871 -8.316 1 95.06 283 ASP A CA 1
ATOM 2207 C C . ASP A 1 283 ? -12.71 -20.151 -7.386 1 95.06 283 ASP A C 1
ATOM 2209 O O . ASP A 1 283 ? -11.648 -20.684 -7.059 1 95.06 283 ASP A O 1
ATOM 2213 N N . GLY A 1 284 ? -13.135 -18.975 -6.968 1 95.23 284 GLY A N 1
ATOM 2214 C CA . GLY A 1 284 ? -12.296 -18.144 -6.119 1 95.23 284 GLY A CA 1
ATOM 2215 C C . GLY A 1 284 ? -11.943 -18.805 -4.8 1 95.23 284 GLY A C 1
ATOM 2216 O O . GLY A 1 284 ? -10.851 -18.596 -4.267 1 95.23 284 GLY A O 1
ATOM 2217 N N . ASP A 1 285 ? -12.836 -19.57 -4.303 1 95.58 285 ASP A N 1
ATOM 2218 C CA . ASP A 1 285 ? -12.591 -20.244 -3.032 1 95.58 285 ASP A CA 1
ATOM 2219 C C . ASP A 1 285 ? -11.431 -21.231 -3.149 1 95.58 285 ASP A C 1
ATOM 2221 O O . ASP A 1 285 ? -10.491 -21.189 -2.352 1 95.58 285 ASP A O 1
ATOM 2225 N N . LEU A 1 286 ? -11.521 -22.01 -4.118 1 96.73 286 LEU A N 1
ATOM 2226 C CA . LEU A 1 286 ? -10.457 -22.984 -4.334 1 96.73 286 LEU A CA 1
ATOM 2227 C C . LEU A 1 286 ? -9.132 -22.287 -4.626 1 96.73 286 LEU A C 1
ATOM 2229 O O . LEU A 1 286 ? -8.083 -22.706 -4.132 1 96.73 286 LEU A O 1
ATOM 2233 N N . ALA A 1 287 ? -9.166 -21.238 -5.406 1 97.33 287 ALA A N 1
ATOM 2234 C CA . ALA A 1 287 ? -7.956 -20.48 -5.713 1 97.33 287 ALA A CA 1
ATOM 2235 C C . ALA A 1 287 ? -7.307 -19.943 -4.44 1 97.33 287 ALA A C 1
ATOM 2237 O O . ALA A 1 287 ? -6.091 -20.047 -4.265 1 97.33 287 ALA A O 1
ATOM 2238 N N . GLY A 1 288 ? -8.135 -19.404 -3.626 1 97.05 288 GLY A N 1
ATOM 2239 C CA . GLY A 1 288 ? -7.631 -18.89 -2.362 1 97.05 288 GLY A CA 1
ATOM 2240 C C . GLY A 1 288 ? -7.047 -19.968 -1.47 1 97.05 288 GLY A C 1
ATOM 2241 O O . GLY A 1 288 ? -6.019 -19.757 -0.823 1 97.05 288 GLY A O 1
ATOM 2242 N N . GLU A 1 289 ? -7.696 -21.064 -1.434 1 97.55 289 GLU A N 1
ATOM 2243 C CA . GLU A 1 289 ? -7.221 -22.192 -0.638 1 97.55 289 GLU A CA 1
ATOM 2244 C C . GLU A 1 289 ? -5.874 -22.698 -1.146 1 97.55 289 GLU A C 1
ATOM 2246 O O . GLU A 1 289 ? -5.006 -23.071 -0.354 1 97.55 289 GLU A O 1
ATOM 2251 N N . ILE A 1 290 ? -5.725 -22.675 -2.407 1 97.75 290 ILE A N 1
ATOM 2252 C CA . ILE A 1 290 ? -4.467 -23.108 -3.006 1 97.75 290 ILE A CA 1
ATOM 2253 C C . ILE A 1 290 ? -3.351 -22.142 -2.617 1 97.75 290 ILE A C 1
ATOM 2255 O O . ILE A 1 290 ? -2.261 -22.567 -2.226 1 97.75 290 ILE A O 1
ATOM 2259 N N . VAL A 1 291 ? -3.617 -20.87 -2.685 1 96.82 291 VAL A N 1
ATOM 2260 C CA . VAL A 1 291 ? -2.631 -19.861 -2.31 1 96.82 291 VAL A CA 1
ATOM 2261 C C . VAL A 1 291 ? -2.235 -20.044 -0.847 1 96.82 291 VAL A C 1
ATOM 2263 O O . VAL A 1 291 ? -1.047 -20.05 -0.515 1 96.82 291 VAL A O 1
ATOM 2266 N N . ALA A 1 292 ? -3.18 -20.247 -0.046 1 95.79 292 ALA A N 1
ATOM 2267 C CA . ALA A 1 292 ? -2.938 -20.365 1.39 1 95.79 292 ALA A CA 1
ATOM 2268 C C . ALA A 1 292 ? -2.13 -21.62 1.708 1 95.79 292 ALA A C 1
ATOM 2270 O O . ALA A 1 292 ? -1.139 -21.559 2.44 1 95.79 292 ALA A O 1
ATOM 2271 N N . THR A 1 293 ? -2.494 -22.722 1.155 1 96.38 293 THR A N 1
ATOM 2272 C CA . THR A 1 293 ? -1.853 -23.985 1.504 1 96.38 293 THR A CA 1
ATOM 2273 C C . THR A 1 293 ? -0.457 -24.07 0.895 1 96.38 293 THR A C 1
ATOM 2275 O O . THR A 1 293 ? 0.475 -24.566 1.532 1 96.38 293 THR A O 1
ATOM 2278 N N . THR A 1 294 ? -0.328 -23.589 -0.31 1 96.76 294 THR A N 1
ATOM 2279 C CA . THR A 1 294 ? 1.003 -23.598 -0.907 1 96.76 294 THR A CA 1
ATOM 2280 C C . THR A 1 294 ? 1.94 -22.658 -0.154 1 96.76 294 THR A C 1
ATOM 2282 O O . THR A 1 294 ? 3.143 -22.913 -0.064 1 96.76 294 THR A O 1
ATOM 2285 N N . SER A 1 295 ? 1.422 -21.533 0.308 1 93.87 295 SER A N 1
ATOM 2286 C CA . SER A 1 295 ? 2.232 -20.612 1.098 1 93.87 295 SER A CA 1
ATOM 2287 C C . SER A 1 295 ? 2.718 -21.268 2.386 1 93.87 295 SER A C 1
ATOM 2289 O O . SER A 1 295 ? 3.9 -21.18 2.726 1 93.87 295 SER A O 1
ATOM 2291 N N . MET A 1 296 ? 1.895 -21.956 2.983 1 92.68 296 MET A N 1
ATOM 2292 C CA . MET A 1 296 ? 2.233 -22.599 4.25 1 92.68 296 MET A CA 1
ATOM 2293 C C . MET A 1 296 ? 3.25 -23.715 4.039 1 92.68 296 MET A C 1
ATOM 2295 O O . MET A 1 296 ? 4.236 -23.808 4.772 1 92.68 296 MET A O 1
ATOM 2299 N N . LEU A 1 297 ? 3.055 -24.462 3.086 1 95.31 297 LEU A N 1
ATOM 2300 C CA . LEU A 1 297 ? 3.877 -25.648 2.871 1 95.31 297 LEU A CA 1
ATOM 2301 C C . LEU A 1 297 ? 5.192 -25.282 2.192 1 95.31 297 LEU A C 1
ATOM 2303 O O . LEU A 1 297 ? 6.159 -26.046 2.248 1 95.31 297 LEU A O 1
ATOM 2307 N N . SER A 1 298 ? 5.187 -24.16 1.548 1 93.34 298 SER A N 1
ATOM 2308 C CA . SER A 1 298 ? 6.37 -23.771 0.787 1 93.34 298 SER A CA 1
ATOM 2309 C C . SER A 1 298 ? 7.563 -23.527 1.705 1 93.34 298 SER A C 1
ATOM 2311 O O . SER A 1 298 ? 8.714 -23.647 1.28 1 93.34 298 SER A O 1
ATOM 2313 N N . ILE A 1 299 ? 7.328 -23.144 2.927 1 89.71 299 ILE A N 1
ATOM 2314 C CA . ILE A 1 299 ? 8.404 -22.948 3.892 1 89.71 299 ILE A CA 1
ATOM 2315 C C . ILE A 1 299 ? 9.267 -24.206 3.964 1 89.71 299 ILE A C 1
ATOM 2317 O O . ILE A 1 299 ? 10.494 -24.132 3.858 1 89.71 299 ILE A O 1
ATOM 2321 N N . PHE A 1 300 ? 8.664 -25.313 4.013 1 92.51 300 PHE A N 1
ATOM 2322 C CA . PHE A 1 300 ? 9.362 -26.587 4.139 1 92.51 300 PHE A CA 1
ATOM 2323 C C . PHE A 1 300 ? 9.951 -27.017 2.8 1 92.51 300 PHE A C 1
ATOM 2325 O O . PHE A 1 300 ? 11.086 -27.493 2.74 1 92.51 300 PHE A O 1
ATOM 2332 N N . THR A 1 301 ? 9.227 -26.838 1.772 1 94.15 301 THR A N 1
ATOM 2333 C CA . THR A 1 301 ? 9.674 -27.346 0.48 1 94.15 301 THR A CA 1
ATOM 2334 C C . THR A 1 301 ? 10.841 -26.517 -0.052 1 94.15 301 THR A C 1
ATOM 2336 O O . THR A 1 301 ? 11.76 -27.057 -0.671 1 94.15 301 THR A O 1
ATOM 2339 N N . ILE A 1 302 ? 10.781 -25.237 0.148 1 90.84 302 ILE A N 1
ATOM 2340 C CA . ILE A 1 302 ? 11.885 -24.395 -0.299 1 90.84 302 ILE A CA 1
ATOM 2341 C C . ILE A 1 302 ? 13.169 -24.803 0.421 1 90.84 302 ILE A C 1
ATOM 2343 O O . ILE A 1 302 ? 14.228 -24.912 -0.2 1 90.84 302 ILE A O 1
ATOM 2347 N N . PHE A 1 303 ? 13.081 -25.019 1.679 1 90.08 303 PHE A N 1
ATOM 2348 C CA . PHE A 1 303 ? 14.222 -25.474 2.464 1 90.08 303 PHE A CA 1
ATOM 2349 C C . PHE A 1 303 ? 14.78 -26.777 1.905 1 90.08 303 PHE A C 1
ATOM 2351 O O . PHE A 1 303 ? 15.989 -26.905 1.703 1 90.08 303 PHE A O 1
ATOM 2358 N N . CYS A 1 304 ? 13.931 -27.677 1.627 1 93.94 304 CYS A N 1
ATOM 2359 C CA . CYS A 1 304 ? 14.34 -28.979 1.112 1 93.94 304 CYS A CA 1
ATOM 2360 C C . CYS A 1 304 ? 14.987 -28.843 -0.262 1 93.94 304 CYS A C 1
ATOM 2362 O O . CYS A 1 304 ? 15.999 -29.487 -0.543 1 93.94 304 CYS A O 1
ATOM 2364 N N . TRP A 1 305 ? 14.473 -28.015 -1.118 1 93.95 305 TRP A N 1
ATOM 2365 C CA . TRP A 1 305 ? 15.002 -27.837 -2.466 1 93.95 305 TRP A CA 1
ATOM 2366 C C . TRP A 1 305 ? 16.401 -27.23 -2.427 1 93.95 305 TRP A C 1
ATOM 2368 O O . TRP A 1 305 ? 17.294 -27.666 -3.157 1 93.95 305 TRP A O 1
ATOM 2378 N N . VAL A 1 306 ? 16.57 -26.25 -1.591 1 90.24 306 VAL A N 1
ATOM 2379 C CA . VAL A 1 306 ? 17.873 -25.603 -1.476 1 90.24 306 VAL A CA 1
ATOM 2380 C C . VAL A 1 306 ? 18.902 -26.602 -0.952 1 90.24 306 VAL A C 1
ATOM 2382 O O . VAL A 1 306 ? 20.024 -26.671 -1.46 1 90.24 306 VAL A O 1
ATOM 2385 N N . LEU A 1 307 ? 18.522 -27.394 0.015 1 90.62 307 LEU A N 1
ATOM 2386 C CA . LEU A 1 307 ? 19.403 -28.409 0.582 1 90.62 307 LEU A CA 1
ATOM 2387 C C . LEU A 1 307 ? 19.793 -29.44 -0.471 1 90.62 307 LEU A C 1
ATOM 2389 O O . LEU A 1 307 ? 20.957 -29.838 -0.555 1 90.62 307 LEU A O 1
ATOM 2393 N N . ILE A 1 308 ? 18.819 -29.839 -1.217 1 93.61 308 ILE A N 1
ATOM 2394 C CA . ILE A 1 308 ? 19.046 -30.853 -2.241 1 93.61 308 ILE A CA 1
ATOM 2395 C C . ILE A 1 308 ? 20.012 -30.317 -3.294 1 93.61 308 ILE A C 1
ATOM 2397 O O . ILE A 1 308 ? 20.97 -30.996 -3.671 1 93.61 308 ILE A O 1
ATOM 2401 N N . LEU A 1 309 ? 19.81 -29.088 -3.77 1 92.98 309 LEU A N 1
ATOM 2402 C CA . LEU A 1 309 ? 20.652 -28.51 -4.811 1 92.98 309 LEU A CA 1
ATOM 2403 C C . LEU A 1 309 ? 22.071 -28.285 -4.3 1 92.98 309 LEU A C 1
ATOM 2405 O O . LEU A 1 309 ? 23.037 -28.433 -5.052 1 92.98 309 LEU A O 1
ATOM 2409 N N . LYS A 1 310 ? 22.223 -27.926 -3.089 1 90.6 310 LYS A N 1
ATOM 2410 C CA . LYS A 1 310 ? 23.544 -27.752 -2.491 1 90.6 310 LYS A CA 1
ATOM 2411 C C . LYS A 1 310 ? 24.273 -29.088 -2.371 1 90.6 310 LYS A C 1
ATOM 2413 O O . LYS A 1 310 ? 25.465 -29.179 -2.669 1 90.6 310 LYS A O 1
ATOM 2418 N N . ASN A 1 311 ? 23.55 -30.094 -1.915 1 92.58 311 ASN A N 1
ATOM 2419 C CA . ASN A 1 311 ? 24.142 -31.419 -1.767 1 92.58 311 ASN A CA 1
ATOM 2420 C C . ASN A 1 311 ? 24.568 -31.996 -3.114 1 92.58 311 ASN A C 1
ATOM 2422 O O . ASN A 1 311 ? 25.547 -32.741 -3.194 1 92.58 311 ASN A O 1
ATOM 2426 N N . LEU A 1 312 ? 23.811 -31.65 -4.163 1 93.93 312 LEU A N 1
ATOM 2427 C CA . LEU A 1 312 ? 24.14 -32.111 -5.507 1 93.93 312 LEU A CA 1
ATOM 2428 C C . LEU A 1 312 ? 25.22 -31.235 -6.133 1 93.93 312 LEU A C 1
ATOM 2430 O O . LEU A 1 312 ? 25.648 -31.482 -7.263 1 93.93 312 LEU A O 1
ATOM 2434 N N . GLU A 1 313 ? 25.577 -30.127 -5.416 1 93.01 313 GLU A N 1
ATOM 2435 C CA . GLU A 1 313 ? 26.591 -29.17 -5.849 1 93.01 313 GLU A CA 1
ATOM 2436 C C . GLU A 1 313 ? 26.165 -28.456 -7.129 1 93.01 313 GLU A C 1
ATOM 2438 O O . GLU A 1 313 ? 26.979 -28.248 -8.031 1 93.01 313 GLU A O 1
ATOM 2443 N N . TRP A 1 314 ? 24.867 -28.333 -7.228 1 92.91 314 TRP A N 1
ATOM 2444 C CA . TRP A 1 314 ? 24.347 -27.602 -8.379 1 92.91 314 TRP A CA 1
ATOM 2445 C C . TRP A 1 314 ? 24.385 -26.097 -8.131 1 92.91 314 TRP A C 1
ATOM 2447 O O . TRP A 1 314 ? 24.321 -25.305 -9.073 1 92.91 314 TRP A O 1
ATOM 2457 N N . ILE A 1 315 ? 24.443 -25.801 -6.776 1 87.08 315 ILE A N 1
ATOM 2458 C CA . ILE A 1 315 ? 24.474 -24.389 -6.413 1 87.08 315 ILE A CA 1
ATOM 2459 C C . ILE A 1 315 ? 25.412 -24.182 -5.226 1 87.08 315 ILE A C 1
ATOM 2461 O O . ILE A 1 315 ? 25.715 -25.127 -4.494 1 87.08 315 ILE A O 1
ATOM 2465 N N . MET B 1 1 ? 12.99 27.853 -11.256 1 64.85 1 MET B N 1
ATOM 2466 C CA . MET B 1 1 ? 12.326 26.775 -11.983 1 64.85 1 MET B CA 1
ATOM 2467 C C . MET B 1 1 ? 12.526 25.438 -11.277 1 64.85 1 MET B C 1
ATOM 2469 O O . MET B 1 1 ? 11.579 24.666 -11.121 1 64.85 1 MET B O 1
ATOM 2473 N N . GLU B 1 2 ? 13.681 25.252 -10.626 1 74.29 2 GLU B N 1
ATOM 2474 C CA . GLU B 1 2 ? 14.015 23.989 -9.974 1 74.29 2 GLU B CA 1
ATOM 2475 C C . GLU B 1 2 ? 13.185 23.785 -8.71 1 74.29 2 GLU B C 1
ATOM 2477 O O . GLU B 1 2 ? 12.705 22.68 -8.448 1 74.29 2 GLU B O 1
ATOM 2482 N N . ASN B 1 3 ? 12.864 24.929 -8.07 1 75.46 3 ASN B N 1
ATOM 2483 C CA . ASN B 1 3 ? 12.103 24.839 -6.829 1 75.46 3 ASN B CA 1
ATOM 2484 C C . ASN B 1 3 ? 10.623 24.584 -7.097 1 75.46 3 ASN B C 1
ATOM 2486 O O . ASN B 1 3 ? 9.951 23.914 -6.31 1 75.46 3 ASN B O 1
ATOM 2490 N N . PHE B 1 4 ? 10.236 25.128 -8.175 1 78.88 4 PHE B N 1
ATOM 2491 C CA . PHE B 1 4 ? 8.853 24.897 -8.574 1 78.88 4 PHE B CA 1
ATOM 2492 C C . PHE B 1 4 ? 8.638 23.44 -8.965 1 78.88 4 PHE B C 1
ATOM 2494 O O . PHE B 1 4 ? 7.641 22.828 -8.576 1 78.88 4 PHE B O 1
ATOM 2501 N N . LEU B 1 5 ? 9.551 22.911 -9.676 1 80.74 5 LEU B N 1
ATOM 2502 C CA . LEU B 1 5 ? 9.493 21.515 -10.094 1 80.74 5 LEU B CA 1
ATOM 2503 C C . LEU B 1 5 ? 9.515 20.585 -8.886 1 80.74 5 LEU B C 1
ATOM 2505 O O . LEU B 1 5 ? 8.869 19.534 -8.894 1 80.74 5 LEU B O 1
ATOM 2509 N N . LEU B 1 6 ? 10.143 21.003 -7.922 1 78.75 6 LEU B N 1
ATOM 2510 C CA . LEU B 1 6 ? 10.185 20.24 -6.679 1 78.75 6 LEU B CA 1
ATOM 2511 C C . LEU B 1 6 ? 8.802 20.163 -6.041 1 78.75 6 LEU B C 1
ATOM 2513 O O . LEU B 1 6 ? 8.352 19.083 -5.652 1 78.75 6 LEU B O 1
ATOM 2517 N N . ALA B 1 7 ? 8.237 21.302 -5.949 1 78.98 7 ALA B N 1
ATOM 2518 C CA . ALA B 1 7 ? 6.904 21.353 -5.356 1 78.98 7 ALA B CA 1
ATOM 2519 C C . ALA B 1 7 ? 5.918 20.498 -6.148 1 78.98 7 ALA B C 1
ATOM 2521 O O . ALA B 1 7 ? 5.113 19.767 -5.565 1 78.98 7 ALA B O 1
ATOM 2522 N N . LEU B 1 8 ? 6.065 20.552 -7.399 1 85.74 8 LEU B N 1
ATOM 2523 C CA . LEU B 1 8 ? 5.203 19.766 -8.275 1 85.74 8 LEU B CA 1
ATOM 2524 C C . LEU B 1 8 ? 5.437 18.273 -8.071 1 85.74 8 LEU B C 1
ATOM 2526 O O . LEU B 1 8 ? 4.483 17.496 -7.988 1 85.74 8 LEU B O 1
ATOM 2530 N N . ASN B 1 9 ? 6.613 17.911 -7.916 1 86.91 9 ASN B N 1
ATOM 2531 C CA . ASN B 1 9 ? 6.991 16.507 -7.801 1 86.91 9 ASN B CA 1
ATOM 2532 C C . ASN B 1 9 ? 6.491 15.896 -6.496 1 86.91 9 ASN B C 1
ATOM 2534 O O . ASN B 1 9 ? 6.244 14.691 -6.424 1 86.91 9 ASN B O 1
ATOM 2538 N N . VAL B 1 10 ? 6.254 16.727 -5.574 1 82.74 10 VAL B N 1
ATOM 2539 C CA . VAL B 1 10 ? 5.87 16.217 -4.263 1 82.74 10 VAL B CA 1
ATOM 2540 C C . VAL B 1 10 ? 4.348 16.219 -4.132 1 82.74 10 VAL B C 1
ATOM 2542 O O . VAL B 1 10 ? 3.767 15.299 -3.552 1 82.74 10 VAL B O 1
ATOM 2545 N N . VAL B 1 11 ? 3.701 17.164 -4.68 1 87.4 11 VAL B N 1
ATOM 2546 C CA . VAL B 1 11 ? 2.285 17.386 -4.403 1 87.4 11 VAL B CA 1
ATOM 2547 C C . VAL B 1 11 ? 1.436 16.708 -5.476 1 87.4 11 VAL B C 1
ATOM 2549 O O . VAL B 1 11 ? 0.354 16.192 -5.186 1 87.4 11 VAL B O 1
ATOM 2552 N N . LEU B 1 12 ? 1.883 16.663 -6.647 1 91.53 12 LEU B N 1
ATOM 2553 C CA . LEU B 1 12 ? 1.078 16.192 -7.769 1 91.53 12 LEU B CA 1
ATOM 2554 C C . LEU B 1 12 ? 0.685 14.731 -7.581 1 91.53 12 LEU B C 1
ATOM 2556 O O . LEU B 1 12 ? -0.442 14.341 -7.896 1 91.53 12 LEU B O 1
ATOM 2560 N N . PRO B 1 13 ? 1.607 13.929 -7.095 1 93.1 13 PRO B N 1
ATOM 2561 C CA . PRO B 1 13 ? 1.2 12.539 -6.874 1 93.1 13 PRO B CA 1
ATOM 2562 C C . PRO B 1 13 ? -0.034 12.42 -5.984 1 93.1 13 PRO B C 1
ATOM 2564 O O . PRO B 1 13 ? -0.924 11.612 -6.261 1 93.1 13 PRO B O 1
ATOM 2567 N N . ILE B 1 14 ? -0.092 13.188 -4.964 1 92.36 14 ILE B N 1
ATOM 2568 C CA . ILE B 1 14 ? -1.215 13.19 -4.033 1 92.36 14 ILE B CA 1
ATOM 2569 C C . ILE B 1 14 ? -2.496 13.571 -4.772 1 92.36 14 ILE B C 1
ATOM 2571 O O . ILE B 1 14 ? -3.533 12.924 -4.604 1 92.36 14 ILE B O 1
ATOM 2575 N N . PHE B 1 15 ? -2.351 14.522 -5.537 1 92.3 15 PHE B N 1
ATOM 2576 C CA . PHE B 1 15 ? -3.492 14.996 -6.312 1 92.3 15 PHE B CA 1
ATOM 2577 C C . PHE B 1 15 ? -3.974 13.922 -7.279 1 92.3 15 PHE B C 1
ATOM 2579 O O . PHE B 1 15 ? -5.179 13.717 -7.437 1 92.3 15 PHE B O 1
ATOM 2586 N N . PHE B 1 16 ? -3.069 13.232 -7.927 1 96.25 16 PHE B N 1
ATOM 2587 C CA . PHE B 1 16 ? -3.424 12.188 -8.881 1 96.25 16 PHE B CA 1
ATOM 2588 C C . PHE B 1 16 ? -4.125 11.03 -8.18 1 96.25 16 PHE B C 1
ATOM 2590 O O . PHE B 1 16 ? -5.091 10.472 -8.705 1 96.25 16 PHE B O 1
ATOM 2597 N N . ILE B 1 17 ? -3.724 10.692 -7.005 1 97.42 17 ILE B N 1
ATOM 2598 C CA . ILE B 1 17 ? -4.324 9.584 -6.269 1 97.42 17 ILE B CA 1
ATOM 2599 C C . ILE B 1 17 ? -5.734 9.964 -5.823 1 97.42 17 ILE B C 1
ATOM 2601 O O . ILE B 1 17 ? -6.663 9.16 -5.93 1 97.42 17 ILE B O 1
ATOM 2605 N N . MET B 1 18 ? -5.891 11.219 -5.352 1 96.6 18 MET B N 1
ATOM 2606 C CA . MET B 1 18 ? -7.219 11.689 -4.967 1 96.6 18 MET B CA 1
ATOM 2607 C C . MET B 1 18 ? -8.165 11.689 -6.162 1 96.6 18 MET B C 1
ATOM 2609 O O . MET B 1 18 ? -9.332 11.315 -6.035 1 96.6 18 MET B O 1
ATOM 2613 N N . THR B 1 19 ? -7.63 12.113 -7.286 1 96.69 19 THR B N 1
ATOM 2614 C CA . THR B 1 19 ? -8.433 12.133 -8.504 1 96.69 19 THR B CA 1
ATOM 2615 C C . THR B 1 19 ? -8.857 10.721 -8.895 1 96.69 19 THR B C 1
ATOM 2617 O O . THR B 1 19 ? -9.982 10.509 -9.353 1 96.69 19 THR B O 1
ATOM 2620 N N . LEU B 1 20 ? -7.975 9.799 -8.738 1 97.95 20 LEU B N 1
ATOM 2621 C CA . LEU B 1 20 ? -8.322 8.404 -8.988 1 97.95 20 LEU B CA 1
ATOM 2622 C C . LEU B 1 20 ? -9.491 7.969 -8.111 1 97.95 20 LEU B C 1
ATOM 2624 O O . LEU B 1 20 ? -10.425 7.322 -8.591 1 97.95 20 LEU B O 1
ATOM 2628 N N . GLY B 1 21 ? -9.391 8.323 -6.813 1 97.91 21 GLY B N 1
ATOM 2629 C CA . GLY B 1 21 ? -10.506 8.026 -5.929 1 97.91 21 GLY B CA 1
ATOM 2630 C C . GLY B 1 21 ? -11.821 8.612 -6.409 1 97.91 21 GLY B C 1
ATOM 2631 O O . GLY B 1 21 ? -12.845 7.926 -6.419 1 97.91 21 GLY B O 1
ATOM 2632 N N . PHE B 1 22 ? -11.738 9.815 -6.856 1 96.89 22 PHE B N 1
ATOM 2633 C CA . PHE B 1 22 ? -12.913 10.509 -7.37 1 96.89 22 PHE B CA 1
ATOM 2634 C C . PHE B 1 22 ? -13.482 9.784 -8.584 1 96.89 22 PHE B C 1
ATOM 2636 O O . PHE B 1 22 ? -14.693 9.573 -8.675 1 96.89 22 PHE B O 1
ATOM 2643 N N . LEU B 1 23 ? -12.656 9.353 -9.467 1 97.57 23 LEU B N 1
ATOM 2644 C CA . LEU B 1 23 ? -13.069 8.673 -10.69 1 97.57 23 LEU B CA 1
ATOM 2645 C C . LEU B 1 23 ? -13.663 7.304 -10.376 1 97.57 23 LEU B C 1
ATOM 2647 O O . LEU B 1 23 ? -14.639 6.887 -11.005 1 97.57 23 LEU B O 1
ATOM 2651 N N . LEU B 1 24 ? -13.125 6.61 -9.445 1 98.22 24 LEU B N 1
ATOM 2652 C CA . LEU B 1 24 ? -13.616 5.291 -9.061 1 98.22 24 LEU B CA 1
ATOM 2653 C C . LEU B 1 24 ? -15.039 5.377 -8.52 1 98.22 24 LEU B C 1
ATOM 2655 O O . LEU B 1 24 ? -15.852 4.48 -8.755 1 98.22 24 LEU B O 1
ATOM 2659 N N . LYS B 1 25 ? -15.238 6.397 -7.738 1 97.4 25 LYS B N 1
ATOM 2660 C CA . LYS B 1 25 ? -16.596 6.612 -7.247 1 97.4 25 LYS B CA 1
ATOM 2661 C C . LYS B 1 25 ? -17.545 6.959 -8.391 1 97.4 25 LYS B C 1
ATOM 2663 O O . LYS B 1 25 ? -18.669 6.455 -8.446 1 97.4 25 LYS B O 1
ATOM 2668 N N . LYS B 1 26 ? -17.14 7.784 -9.279 1 96.28 26 LYS B N 1
ATOM 2669 C CA . LYS B 1 26 ? -17.953 8.244 -10.402 1 96.28 26 LYS B CA 1
ATOM 2670 C C . LYS B 1 26 ? -18.367 7.078 -11.295 1 96.28 26 LYS B C 1
ATOM 2672 O O . LYS B 1 26 ? -19.496 7.037 -11.788 1 96.28 26 LYS B O 1
ATOM 2677 N N . ILE B 1 27 ? -17.514 6.083 -11.457 1 97.05 27 ILE B N 1
ATOM 2678 C CA . ILE B 1 27 ? -17.829 4.957 -12.329 1 97.05 27 ILE B CA 1
ATOM 2679 C C . ILE B 1 27 ? -18.435 3.821 -11.508 1 97.05 27 ILE B C 1
ATOM 2681 O O . ILE B 1 27 ? -18.504 2.68 -11.971 1 97.05 27 ILE B O 1
ATOM 2685 N N . LYS B 1 28 ? -18.639 4.03 -10.215 1 97.03 28 LYS B N 1
ATOM 2686 C CA . LYS B 1 28 ? -19.399 3.171 -9.312 1 97.03 28 LYS B CA 1
ATOM 2687 C C . LYS B 1 28 ? -18.62 1.904 -8.972 1 97.03 28 LYS B C 1
ATOM 2689 O O . LYS B 1 28 ? -19.207 0.832 -8.814 1 97.03 28 LYS B O 1
ATOM 2694 N N . MET B 1 29 ? -17.402 2.061 -8.937 1 97.4 29 MET B N 1
ATOM 2695 C CA . MET B 1 29 ? -16.583 0.927 -8.519 1 97.4 29 MET B CA 1
ATOM 2696 C C . MET B 1 29 ? -16.542 0.816 -6.999 1 97.4 29 MET B C 1
ATOM 2698 O O . MET B 1 29 ? -16.217 -0.242 -6.457 1 97.4 29 MET B O 1
ATOM 2702 N N . VAL B 1 30 ? -16.763 1.937 -6.354 1 97.92 30 VAL B N 1
ATOM 2703 C CA . VAL B 1 30 ? -16.835 1.967 -4.897 1 97.92 30 VAL B CA 1
ATOM 2704 C C . VAL B 1 30 ? -18.13 2.645 -4.457 1 97.92 30 VAL B C 1
ATOM 2706 O O . VAL B 1 30 ? -18.691 3.462 -5.192 1 97.92 30 VAL B O 1
ATOM 2709 N N . ASP B 1 31 ? -18.598 2.265 -3.299 1 97.59 31 ASP B N 1
ATOM 2710 C CA . ASP B 1 31 ? -19.799 2.871 -2.732 1 97.59 31 ASP B CA 1
ATOM 2711 C C . ASP B 1 31 ? -19.536 3.396 -1.322 1 97.59 31 ASP B C 1
ATOM 2713 O O . ASP B 1 31 ? -18.447 3.204 -0.776 1 97.59 31 ASP B O 1
ATOM 2717 N N . LYS B 1 32 ? -20.501 4.067 -0.797 1 96.4 32 LYS B N 1
ATOM 2718 C CA . LYS B 1 32 ? -20.348 4.73 0.495 1 96.4 32 LYS B CA 1
ATOM 2719 C C . LYS B 1 32 ? -20.037 3.722 1.598 1 96.4 32 LYS B C 1
ATOM 2721 O O . LYS B 1 32 ? -19.19 3.974 2.456 1 96.4 32 LYS B O 1
ATOM 2726 N N . HIS B 1 33 ? -20.693 2.633 1.561 1 97.5 33 HIS B N 1
ATOM 2727 C CA . HIS B 1 33 ? -20.503 1.598 2.571 1 97.5 33 HIS B CA 1
ATOM 2728 C C . HIS B 1 33 ? -19.074 1.064 2.55 1 97.5 33 HIS B C 1
ATOM 2730 O O . HIS B 1 33 ? -18.417 0.995 3.591 1 97.5 33 HIS B O 1
ATOM 2736 N N . SER B 1 34 ? -18.596 0.717 1.382 1 97.69 34 SER B N 1
ATOM 2737 C CA . SER B 1 34 ? -17.246 0.179 1.257 1 97.69 34 SER B CA 1
ATOM 2738 C C . SER B 1 34 ? -16.198 1.229 1.61 1 97.69 34 SER B C 1
ATOM 2740 O O . SER B 1 34 ? -15.15 0.904 2.172 1 97.69 34 SER B O 1
ATOM 2742 N N . LEU B 1 35 ? -16.475 2.46 1.276 1 97.93 35 LEU B N 1
ATOM 2743 C CA . LEU B 1 35 ? -15.544 3.536 1.599 1 97.93 35 LEU B CA 1
ATOM 2744 C C . LEU B 1 35 ? -15.44 3.73 3.108 1 97.93 35 LEU B C 1
ATOM 2746 O O . LEU B 1 35 ? -14.354 3.985 3.633 1 97.93 35 LEU B O 1
ATOM 2750 N N . ASN B 1 36 ? -16.538 3.6 3.758 1 97.47 36 ASN B N 1
ATOM 2751 C CA . ASN B 1 36 ? -16.535 3.706 5.213 1 97.47 36 ASN B CA 1
ATOM 2752 C C . ASN B 1 36 ? -15.719 2.588 5.855 1 97.47 36 ASN B C 1
ATOM 2754 O O . ASN B 1 36 ? -14.974 2.826 6.808 1 97.47 36 ASN B O 1
ATOM 2758 N N . ILE B 1 37 ? -15.846 1.466 5.339 1 98.12 37 ILE B N 1
ATOM 2759 C CA . ILE B 1 37 ? -15.109 0.318 5.857 1 98.12 37 ILE B CA 1
ATOM 2760 C C . ILE B 1 37 ? -13.62 0.485 5.563 1 98.12 37 ILE B C 1
ATOM 2762 O O . ILE B 1 37 ? -12.778 0.221 6.425 1 98.12 37 ILE B O 1
ATOM 2766 N N . MET B 1 38 ? -13.322 0.93 4.38 1 98.27 38 MET B N 1
ATOM 2767 C CA . MET B 1 38 ? -11.926 1.155 4.017 1 98.27 38 MET B CA 1
ATOM 2768 C C . MET B 1 38 ? -11.3 2.229 4.901 1 98.27 38 MET B C 1
ATOM 2770 O O . MET B 1 38 ? -10.149 2.101 5.32 1 98.27 38 MET B O 1
ATOM 2774 N N . ASN B 1 39 ? -12.032 3.231 5.177 1 97.64 39 ASN B N 1
ATOM 2775 C CA . ASN B 1 39 ? -11.527 4.267 6.072 1 97.64 39 ASN B CA 1
ATOM 2776 C C . ASN B 1 39 ? -11.271 3.721 7.473 1 97.64 39 ASN B C 1
ATOM 2778 O O . ASN B 1 39 ? -10.275 4.071 8.108 1 97.64 39 ASN B O 1
ATOM 2782 N N . LYS B 1 40 ? -12.192 2.976 7.932 1 97.67 40 LYS B N 1
ATOM 2783 C CA . LYS B 1 40 ? -12.037 2.341 9.238 1 97.67 40 LYS B CA 1
ATOM 2784 C C . LYS B 1 40 ? -10.77 1.492 9.289 1 97.67 40 LYS B C 1
ATOM 2786 O O . LYS B 1 40 ? -10.031 1.529 10.275 1 97.67 40 LYS B O 1
ATOM 2791 N N . LEU B 1 41 ? -10.522 0.773 8.259 1 98.32 41 LEU B N 1
ATOM 2792 C CA . LEU B 1 41 ? -9.323 -0.054 8.17 1 98.32 41 LEU B CA 1
ATOM 2793 C C . LEU B 1 41 ? -8.068 0.81 8.136 1 98.32 41 LEU B C 1
ATOM 2795 O O . LEU B 1 41 ? -7.077 0.5 8.801 1 98.32 41 LEU B O 1
ATOM 2799 N N . VAL B 1 42 ? -8.126 1.846 7.335 1 98.13 42 VAL B N 1
ATOM 2800 C CA . VAL B 1 42 ? -6.984 2.749 7.237 1 98.13 42 VAL B CA 1
ATOM 2801 C C . VAL B 1 42 ? -6.637 3.295 8.62 1 98.13 42 VAL B C 1
ATOM 2803 O O . VAL B 1 42 ? -5.475 3.263 9.033 1 98.13 42 VAL B O 1
ATOM 2806 N N . PHE B 1 43 ? -7.635 3.679 9.338 1 96.41 43 PHE B N 1
ATOM 2807 C CA . PHE B 1 43 ? -7.451 4.313 10.638 1 96.41 43 PHE B CA 1
ATOM 2808 C C . PHE B 1 43 ? -6.983 3.299 11.675 1 96.41 43 PHE B C 1
ATOM 2810 O O . PHE B 1 43 ? -5.942 3.486 12.307 1 96.41 43 PHE B O 1
ATOM 2817 N N . ARG B 1 44 ? -7.609 2.235 11.766 1 96.93 44 ARG B N 1
ATOM 2818 C CA . ARG B 1 44 ? -7.436 1.327 12.895 1 96.93 44 ARG B CA 1
ATOM 2819 C C . ARG B 1 44 ? -6.27 0.373 12.656 1 96.93 44 ARG B C 1
ATOM 2821 O O . ARG B 1 44 ? -5.621 -0.073 13.604 1 96.93 44 ARG B O 1
ATOM 2828 N N . VAL B 1 45 ? -6.032 0.128 11.425 1 98.08 45 VAL B N 1
ATOM 2829 C CA . VAL B 1 45 ? -5.061 -0.928 11.157 1 98.08 45 VAL B CA 1
ATOM 2830 C C . VAL B 1 45 ? -3.835 -0.339 10.463 1 98.08 45 VAL B C 1
ATOM 2832 O O . VAL B 1 45 ? -2.729 -0.373 11.007 1 98.08 45 VAL B O 1
ATOM 2835 N N . PHE B 1 46 ? -4.021 0.246 9.283 1 98.23 46 PHE B N 1
ATOM 2836 C CA . PHE B 1 46 ? -2.893 0.606 8.431 1 98.23 46 PHE B CA 1
ATOM 2837 C C . PHE B 1 46 ? -2.134 1.793 9.01 1 98.23 46 PHE B C 1
ATOM 2839 O O . PHE B 1 46 ? -0.906 1.757 9.12 1 98.23 46 PHE B O 1
ATOM 2846 N N . MET B 1 47 ? -2.844 2.8 9.414 1 96.37 47 MET B N 1
ATOM 2847 C CA . MET B 1 47 ? -2.186 3.974 9.98 1 96.37 47 MET B CA 1
ATOM 2848 C C . MET B 1 47 ? -1.61 3.664 11.358 1 96.37 47 MET B C 1
ATOM 2850 O O . MET B 1 47 ? -0.557 4.185 11.726 1 96.37 47 MET B O 1
ATOM 2854 N N . SER B 1 48 ? -2.328 2.893 12.151 1 96.96 48 SER B N 1
ATOM 2855 C CA . SER B 1 48 ? -1.792 2.474 13.443 1 96.96 48 SER B CA 1
ATOM 2856 C C . SER B 1 48 ? -0.47 1.731 13.278 1 96.96 48 SER B C 1
ATOM 2858 O O . SER B 1 48 ? 0.482 1.977 14.022 1 96.96 48 SER B O 1
ATOM 2860 N N . THR B 1 49 ? -0.436 0.897 12.29 1 97.79 49 THR B N 1
ATOM 2861 C CA . THR B 1 49 ? 0.787 0.156 12.003 1 97.79 49 THR B CA 1
ATOM 2862 C C . THR B 1 49 ? 1.888 1.097 11.521 1 97.79 49 THR B C 1
ATOM 2864 O O . THR B 1 49 ? 3.047 0.96 11.919 1 97.79 49 THR B O 1
ATOM 2867 N N . LEU B 1 50 ? 1.545 1.957 10.683 1 95.72 50 LEU B N 1
ATOM 2868 C CA . LEU B 1 50 ? 2.49 2.945 10.173 1 95.72 50 LEU B CA 1
ATOM 2869 C C . LEU B 1 50 ? 3.1 3.753 11.314 1 95.72 50 LEU B C 1
ATOM 2871 O O . LEU B 1 50 ? 4.317 3.951 11.359 1 95.72 50 LEU B O 1
ATOM 2875 N N . LEU B 1 51 ? 2.269 4.176 12.219 1 93.81 51 LEU B N 1
ATOM 2876 C CA . LEU B 1 51 ? 2.74 4.986 13.337 1 93.81 51 LEU B CA 1
ATOM 2877 C C . LEU B 1 51 ? 3.655 4.174 14.248 1 93.81 51 LEU B C 1
ATOM 2879 O O . LEU B 1 51 ? 4.67 4.683 14.728 1 93.81 51 LEU B O 1
ATOM 2883 N N . PHE B 1 52 ? 3.266 2.97 14.514 1 96.16 52 PHE B N 1
ATOM 2884 C CA . PHE B 1 52 ? 4.129 2.095 15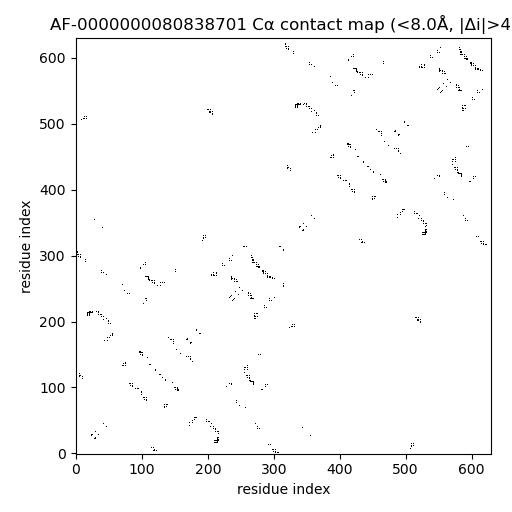.3 1 96.16 52 PHE B CA 1
ATOM 2885 C C . PHE B 1 52 ? 5.52 2.011 14.683 1 96.16 52 PHE B C 1
ATOM 2887 O O . PHE B 1 52 ? 6.524 2.182 15.378 1 96.16 52 PHE B O 1
ATOM 2894 N N . LEU B 1 53 ? 5.571 1.807 13.442 1 95.12 53 LEU B N 1
ATOM 2895 C CA . LEU B 1 53 ? 6.852 1.624 12.769 1 95.12 53 LEU B CA 1
ATOM 2896 C C . LEU B 1 53 ? 7.649 2.924 12.753 1 95.12 53 LEU B C 1
ATOM 2898 O O . LEU B 1 53 ? 8.876 2.906 12.874 1 95.12 53 LEU B O 1
ATOM 2902 N N . ASN B 1 54 ? 6.943 4.007 12.488 1 89.51 54 ASN B N 1
ATOM 2903 C CA . ASN B 1 54 ? 7.622 5.298 12.507 1 89.51 54 ASN B CA 1
ATOM 2904 C C . ASN B 1 54 ? 8.335 5.537 13.835 1 89.51 54 ASN B C 1
ATOM 2906 O O . ASN B 1 54 ? 9.463 6.033 13.857 1 89.51 54 ASN B O 1
ATOM 2910 N N . VAL B 1 55 ? 7.681 5.183 14.895 1 89.8 55 VAL B N 1
ATOM 2911 C CA . VAL B 1 55 ? 8.257 5.378 16.221 1 89.8 55 VAL B CA 1
ATOM 2912 C C . VAL B 1 55 ? 9.348 4.339 16.469 1 89.8 55 VAL B C 1
ATOM 2914 O O . VAL B 1 55 ? 10.454 4.68 16.894 1 89.8 55 VAL B O 1
ATOM 2917 N N . TYR B 1 56 ? 9.025 3.134 16.102 1 93.13 56 TYR B N 1
ATOM 2918 C CA . TYR B 1 56 ? 9.978 2.048 16.304 1 93.13 56 TYR B CA 1
ATOM 2919 C C . TYR B 1 56 ? 11.285 2.326 15.572 1 93.13 56 TYR B C 1
ATOM 2921 O O . TYR B 1 56 ? 12.367 2.031 16.086 1 93.13 56 TYR B O 1
ATOM 2929 N N . ASN B 1 57 ? 11.265 2.861 14.44 1 90.06 57 ASN B N 1
ATOM 2930 C CA . ASN B 1 57 ? 12.434 3.047 13.588 1 90.06 57 ASN B CA 1
ATOM 2931 C C . ASN B 1 57 ? 13.274 4.238 14.04 1 90.06 57 ASN B C 1
ATOM 2933 O O . ASN B 1 57 ? 14.35 4.488 13.493 1 90.06 57 ASN B O 1
ATOM 2937 N N . ILE B 1 58 ? 12.761 4.978 14.94 1 80.94 58 ILE B N 1
ATOM 2938 C CA . ILE B 1 58 ? 13.594 6 15.564 1 80.94 58 ILE B CA 1
ATOM 2939 C C . ILE B 1 58 ? 14.827 5.351 16.188 1 80.94 58 ILE B C 1
ATOM 2941 O O . ILE B 1 58 ? 15.925 5.91 16.136 1 80.94 58 ILE B O 1
ATOM 2945 N N . GLY B 1 59 ? 14.669 3.978 16.488 1 75.6 59 GLY B N 1
ATOM 2946 C CA . GLY B 1 59 ? 15.798 3.189 16.954 1 75.6 59 GLY B CA 1
ATOM 2947 C C . GLY B 1 59 ? 16.232 3.543 18.364 1 75.6 59 GLY B C 1
ATOM 2948 O O . GLY B 1 59 ? 15.463 3.384 19.314 1 75.6 59 GLY B O 1
ATOM 2949 N N . ASP B 1 60 ? 17.412 4.296 18.35 1 68.19 60 ASP B N 1
ATOM 2950 C CA . ASP B 1 60 ? 18.05 4.561 19.636 1 68.19 60 ASP B CA 1
ATOM 2951 C C . ASP B 1 60 ? 17.86 6.017 20.053 1 68.19 60 ASP B C 1
ATOM 2953 O O . ASP B 1 60 ? 18.363 6.929 19.394 1 68.19 60 ASP B O 1
ATOM 2957 N N . LEU B 1 61 ? 17.084 6.197 21.024 1 65.19 61 LEU B N 1
ATOM 2958 C CA . LEU B 1 61 ? 16.803 7.519 21.572 1 65.19 61 LEU B CA 1
ATOM 2959 C C . LEU B 1 61 ? 18.082 8.188 22.063 1 65.19 61 LEU B C 1
ATOM 2961 O O . LEU B 1 61 ? 18.13 9.411 22.215 1 65.19 61 LEU B O 1
ATOM 2965 N N . SER B 1 62 ? 19.074 7.341 22.197 1 61.43 62 SER B N 1
ATOM 2966 C CA . SER B 1 62 ? 20.335 7.868 22.708 1 61.43 62 SER B CA 1
ATOM 2967 C C . SER B 1 62 ? 21.044 8.719 21.66 1 61.43 62 SER B C 1
ATOM 2969 O O . SER B 1 62 ? 21.967 9.47 21.984 1 61.43 62 SER B O 1
ATOM 2971 N N . VAL B 1 63 ? 20.678 8.482 20.453 1 60.28 63 VAL B N 1
ATOM 2972 C CA . VAL B 1 63 ? 21.298 9.272 19.395 1 60.28 63 VAL B CA 1
ATOM 2973 C C . VAL B 1 63 ? 20.922 10.743 19.559 1 60.28 63 VAL B C 1
ATOM 2975 O O . VAL B 1 63 ? 21.534 11.619 18.945 1 60.28 63 VAL B O 1
ATOM 2978 N N . LEU B 1 64 ? 20.032 10.955 20.411 1 65.28 64 LEU B N 1
ATOM 2979 C CA . LEU B 1 64 ? 19.629 12.326 20.704 1 65.28 64 LEU B CA 1
ATOM 2980 C C . LEU B 1 64 ? 20.764 13.095 21.372 1 65.28 64 LEU B C 1
ATOM 2982 O O . LEU B 1 64 ? 21.12 12.814 22.519 1 65.28 64 LEU B O 1
ATOM 2986 N N . SER B 1 65 ? 21.67 13.513 20.489 1 65.03 65 SER B N 1
ATOM 2987 C CA . SER B 1 65 ? 22.739 14.356 21.014 1 65.03 65 SER B CA 1
ATOM 2988 C C . SER B 1 65 ? 22.187 15.657 21.587 1 65.03 65 SER B C 1
ATOM 2990 O O . SER B 1 65 ? 21.086 16.08 21.231 1 65.03 65 SER B O 1
ATOM 2992 N N . MET B 1 66 ? 22.838 16.199 22.578 1 66.67 66 MET B N 1
ATOM 2993 C CA . MET B 1 66 ? 22.478 17.478 23.182 1 66.67 66 MET B CA 1
ATOM 2994 C C . MET B 1 66 ? 22.267 18.544 22.112 1 66.67 66 MET B C 1
ATOM 2996 O O . MET B 1 66 ? 21.419 19.426 22.267 1 66.67 66 MET B O 1
ATOM 3000 N N . ASP B 1 67 ? 23.034 18.363 21.076 1 71.75 67 ASP B N 1
ATOM 3001 C CA . ASP B 1 67 ? 22.953 19.359 20.013 1 71.75 67 ASP B CA 1
ATOM 3002 C C . ASP B 1 67 ? 21.627 19.255 19.263 1 71.75 67 ASP B C 1
ATOM 3004 O O . ASP B 1 67 ? 21.11 20.256 18.763 1 71.75 67 ASP B O 1
ATOM 3008 N N . ASN B 1 68 ? 21.085 18.142 19.376 1 84.89 68 ASN B N 1
ATOM 3009 C CA . ASN B 1 68 ? 19.843 17.938 18.639 1 84.89 68 ASN B CA 1
ATOM 3010 C C . ASN B 1 68 ? 18.622 18.236 19.505 1 84.89 68 ASN B C 1
ATOM 3012 O O . ASN B 1 68 ? 17.507 18.352 18.994 1 84.89 68 ASN B O 1
ATOM 3016 N N . LEU B 1 69 ? 18.838 18.479 20.765 1 87.88 69 LEU B N 1
ATOM 3017 C CA . LEU B 1 69 ? 17.739 18.683 21.702 1 87.88 69 LEU B CA 1
ATOM 3018 C C . LEU B 1 69 ? 17.095 20.05 21.495 1 87.88 69 LEU B C 1
ATOM 3020 O O . LEU B 1 69 ? 15.887 20.207 21.686 1 87.88 69 LEU B O 1
ATOM 3024 N N . LYS B 1 70 ? 17.932 21.006 21.137 1 92.6 70 LYS B N 1
ATOM 3025 C CA . LYS B 1 70 ? 17.401 22.34 20.874 1 92.6 70 LYS B CA 1
ATOM 3026 C C . LYS B 1 70 ? 16.395 22.315 19.727 1 92.6 70 LYS B C 1
ATOM 3028 O O . LYS B 1 70 ? 15.297 22.864 19.845 1 92.6 70 LYS B O 1
ATOM 3033 N N . LEU B 1 71 ? 16.781 21.643 18.712 1 93.68 71 LEU B N 1
ATOM 3034 C CA . LEU B 1 71 ? 15.922 21.553 17.537 1 93.68 71 LEU B CA 1
ATOM 3035 C C . LEU B 1 71 ? 14.658 20.759 17.847 1 93.68 71 LEU B C 1
ATOM 3037 O O . LEU B 1 71 ? 13.557 21.161 17.464 1 93.68 71 LEU B O 1
ATOM 3041 N N . LEU B 1 72 ? 14.787 19.694 18.537 1 93.75 72 LEU B N 1
ATOM 3042 C CA . LEU B 1 72 ? 13.66 18.839 18.894 1 93.75 72 LEU B CA 1
ATOM 3043 C C . LEU B 1 72 ? 12.708 19.562 19.84 1 93.75 72 LEU B C 1
ATOM 3045 O O . LEU B 1 72 ? 11.489 19.509 19.661 1 93.75 72 LEU B O 1
ATOM 3049 N N . GLY B 1 73 ? 13.297 20.156 20.812 1 95.15 73 GLY B N 1
ATOM 3050 C CA . GLY B 1 73 ? 12.488 20.936 21.734 1 95.15 73 GLY B CA 1
ATOM 3051 C C . GLY B 1 73 ? 11.729 22.061 21.056 1 95.15 73 GLY B C 1
ATOM 3052 O O . GLY B 1 73 ? 10.559 22.301 21.363 1 95.15 73 GLY B O 1
ATOM 3053 N N . TYR B 1 74 ? 12.419 22.717 20.164 1 96.72 74 TYR B N 1
ATOM 3054 C CA . TYR B 1 74 ? 11.771 23.787 19.415 1 96.72 74 TYR B CA 1
ATOM 3055 C C . TYR B 1 74 ? 10.587 23.255 18.617 1 96.72 74 TYR B C 1
ATOM 3057 O O . TYR B 1 74 ? 9.508 23.852 18.623 1 96.72 74 TYR B O 1
ATOM 3065 N N . ALA B 1 75 ? 10.836 22.185 17.927 1 96.68 75 ALA B N 1
ATOM 3066 C CA . ALA B 1 75 ? 9.771 21.602 17.114 1 96.68 75 ALA B CA 1
ATOM 3067 C C . ALA B 1 75 ? 8.548 21.276 17.965 1 96.68 75 ALA B C 1
ATOM 3069 O O . ALA B 1 75 ? 7.415 21.567 17.574 1 96.68 75 ALA B O 1
ATOM 3070 N N . PHE B 1 76 ? 8.763 20.724 19.1 1 96.89 76 PHE B N 1
ATOM 3071 C CA . PHE B 1 76 ? 7.685 20.358 20.012 1 96.89 76 PHE B CA 1
ATOM 3072 C C . PHE B 1 76 ? 6.916 21.594 20.465 1 96.89 76 PHE B C 1
ATOM 3074 O O . PHE B 1 76 ? 5.688 21.637 20.369 1 96.89 76 PHE B O 1
ATOM 3081 N N . ILE B 1 77 ? 7.602 22.563 20.892 1 97.98 77 ILE B N 1
ATOM 3082 C CA . ILE B 1 77 ? 7.005 23.76 21.475 1 97.98 77 ILE B CA 1
ATOM 3083 C C . ILE B 1 77 ? 6.268 24.548 20.395 1 97.98 77 ILE B C 1
ATOM 3085 O O . ILE B 1 77 ? 5.163 25.047 20.626 1 97.98 77 ILE B O 1
ATOM 3089 N N . ILE B 1 78 ? 6.862 24.662 19.219 1 98.29 78 ILE B N 1
ATOM 3090 C CA . ILE B 1 78 ? 6.288 25.498 18.17 1 98.29 78 ILE B CA 1
ATOM 3091 C C . ILE B 1 78 ? 4.982 24.881 17.675 1 98.29 78 ILE B C 1
ATOM 3093 O O . ILE B 1 78 ? 4.059 25.598 17.282 1 98.29 78 ILE B O 1
ATOM 3097 N N . ILE B 1 79 ? 4.899 23.542 17.692 1 98.36 79 ILE B N 1
ATOM 3098 C CA . ILE B 1 79 ? 3.652 22.877 17.33 1 98.36 79 ILE B CA 1
ATOM 3099 C C . ILE B 1 79 ? 2.551 23.275 18.309 1 98.36 79 ILE B C 1
ATOM 3101 O O . ILE B 1 79 ? 1.428 23.581 17.9 1 98.36 79 ILE B O 1
ATOM 3105 N N . LEU B 1 80 ? 2.871 23.316 19.572 1 98.44 80 LEU B N 1
ATOM 3106 C CA . LEU B 1 80 ? 1.912 23.711 20.597 1 98.44 80 LEU B CA 1
ATOM 3107 C C . LEU B 1 80 ? 1.498 25.168 20.422 1 98.44 80 LEU B C 1
ATOM 3109 O O . LEU B 1 80 ? 0.329 25.513 20.614 1 98.44 80 LEU B O 1
ATOM 3113 N N . VAL B 1 81 ? 2.456 25.966 20.072 1 98.46 81 VAL B N 1
ATOM 3114 C CA . VAL B 1 81 ? 2.185 27.385 19.871 1 98.46 81 VAL B CA 1
ATOM 3115 C C . VAL B 1 81 ? 1.225 27.567 18.698 1 98.46 81 VAL B C 1
ATOM 3117 O O . VAL B 1 81 ? 0.247 28.312 18.797 1 98.46 81 VAL B O 1
ATOM 3120 N N . VAL B 1 82 ? 1.485 26.888 17.609 1 98.56 82 VAL B N 1
ATOM 3121 C CA . VAL B 1 82 ? 0.642 26.994 16.423 1 98.56 82 VAL B CA 1
ATOM 3122 C C . VAL B 1 82 ? -0.758 26.471 16.735 1 98.56 82 VAL B C 1
ATOM 3124 O O . VAL B 1 82 ? -1.757 27.062 16.316 1 98.56 82 VAL B O 1
ATOM 3127 N N . LEU B 1 83 ? -0.806 25.363 17.438 1 98.36 83 LEU B N 1
ATOM 3128 C CA . LEU B 1 83 ? -2.092 24.815 17.856 1 98.36 83 LEU B CA 1
ATOM 3129 C C . LEU B 1 83 ? -2.865 25.824 18.698 1 98.36 83 LEU B C 1
ATOM 3131 O O . LEU B 1 83 ? -4.062 26.03 18.484 1 98.36 83 LEU B O 1
ATOM 3135 N N . PHE B 1 84 ? -2.206 26.438 19.612 1 98.13 84 PHE B N 1
ATOM 3136 C CA . PHE B 1 84 ? -2.842 27.391 20.515 1 98.13 84 PHE B CA 1
ATOM 3137 C C . PHE B 1 84 ? -3.339 28.612 19.75 1 98.13 84 PHE B C 1
ATOM 3139 O O . PHE B 1 84 ? -4.434 29.113 20.013 1 98.13 84 PHE B O 1
ATOM 3146 N N . ILE B 1 85 ? -2.563 29.088 18.85 1 98.2 85 ILE B N 1
ATOM 3147 C CA . ILE B 1 85 ? -2.955 30.239 18.044 1 98.2 85 ILE B CA 1
ATOM 3148 C C . ILE B 1 85 ? -4.18 29.887 17.202 1 98.2 85 ILE B C 1
ATOM 3150 O O . ILE B 1 85 ? -5.127 30.672 17.115 1 98.2 85 ILE B O 1
ATOM 3154 N N . ALA B 1 86 ? -4.13 28.718 16.555 1 98.27 86 ALA B N 1
ATOM 3155 C CA . ALA B 1 86 ? -5.291 28.271 15.79 1 98.27 86 ALA B CA 1
ATOM 3156 C C . ALA B 1 86 ? -6.532 28.186 16.675 1 98.27 86 ALA B C 1
ATOM 3158 O O . ALA B 1 86 ? -7.618 28.611 16.273 1 98.27 86 ALA B O 1
ATOM 3159 N N . TRP B 1 87 ? -6.37 27.656 17.868 1 97.53 87 TRP B N 1
ATOM 3160 C CA . TRP B 1 87 ? -7.462 27.541 18.828 1 97.53 87 TRP B CA 1
ATOM 3161 C C . TRP B 1 87 ? -8.017 28.916 19.189 1 97.53 87 TRP B C 1
ATOM 3163 O O . TRP B 1 87 ? -9.234 29.111 19.225 1 97.53 87 TRP B O 1
ATOM 3173 N N . LEU B 1 88 ? -7.164 29.878 19.426 1 97.78 88 LEU B N 1
ATOM 3174 C CA . LEU B 1 88 ? -7.56 31.232 19.797 1 97.78 88 LEU B CA 1
ATOM 3175 C C . LEU B 1 88 ? -8.341 31.899 18.67 1 97.78 88 LEU B C 1
ATOM 3177 O O . LEU B 1 88 ? -9.264 32.677 18.924 1 97.78 88 LEU B O 1
ATOM 3181 N N . ILE B 1 89 ? -7.994 31.592 17.472 1 97.88 89 ILE B N 1
ATOM 3182 C CA . ILE B 1 89 ? -8.612 32.231 16.315 1 97.88 89 ILE B CA 1
ATOM 3183 C C . ILE B 1 89 ? -9.98 31.606 16.049 1 97.88 89 ILE B C 1
ATOM 3185 O O . ILE B 1 89 ? -10.952 32.315 15.782 1 97.88 89 ILE B O 1
ATOM 3189 N N . TYR B 1 90 ? -10.094 30.294 16.154 1 97.77 90 TYR B N 1
ATOM 3190 C CA . TYR B 1 90 ? -11.295 29.608 15.69 1 97.77 90 TYR B CA 1
ATOM 3191 C C . TYR B 1 90 ? -12.317 29.478 16.813 1 97.77 90 TYR B C 1
ATOM 3193 O O . TYR B 1 90 ? -13.525 29.487 16.565 1 97.77 90 TYR B O 1
ATOM 3201 N N . MET B 1 91 ? -11.924 29.386 18.043 1 95.68 91 MET B N 1
ATOM 3202 C CA . MET B 1 91 ? -12.806 29.079 19.166 1 95.68 91 MET B CA 1
ATOM 3203 C C . MET B 1 91 ? -13.923 30.11 19.278 1 95.68 91 MET B C 1
ATOM 3205 O O . MET B 1 91 ? -15.092 29.751 19.434 1 95.68 91 MET B O 1
ATOM 3209 N N . PRO B 1 92 ? -13.64 31.396 19.16 1 96.17 92 PRO B N 1
ATOM 3210 C CA . PRO B 1 92 ? -14.707 32.39 19.294 1 96.17 92 PRO B CA 1
ATOM 3211 C C . PRO B 1 92 ? -15.613 32.453 18.067 1 96.17 92 PRO B C 1
ATOM 3213 O O . PRO B 1 92 ? -16.751 32.92 18.158 1 96.17 92 PRO B O 1
ATOM 3216 N N . LYS B 1 93 ? -15.206 31.954 16.941 1 95.59 93 LYS B N 1
ATOM 3217 C CA . LYS B 1 93 ? -15.9 32.183 15.677 1 95.59 93 LYS B CA 1
ATOM 3218 C C . LYS B 1 93 ? -16.667 30.939 15.237 1 95.59 93 LYS B C 1
ATOM 3220 O O . LYS B 1 93 ? -17.61 31.031 14.448 1 95.59 93 LYS B O 1
ATOM 3225 N N . VAL B 1 94 ? -16.222 29.83 15.701 1 95.71 94 VAL B N 1
ATOM 3226 C CA . VAL B 1 94 ? -16.807 28.57 15.255 1 95.71 94 VAL B CA 1
ATOM 3227 C C . VAL B 1 94 ? -17.543 27.902 16.414 1 95.71 94 VAL B C 1
ATOM 3229 O O . VAL B 1 94 ? -16.915 27.417 17.359 1 95.71 94 VAL B O 1
ATOM 3232 N N . LYS B 1 95 ? -18.8 27.834 16.304 1 93.9 95 LYS B N 1
ATOM 3233 C CA . LYS B 1 95 ? -19.633 27.316 17.385 1 93.9 95 LYS B CA 1
ATOM 3234 C C . LYS B 1 95 ? -19.753 25.797 17.307 1 93.9 95 LYS B C 1
ATOM 3236 O O . LYS B 1 95 ? -19.878 25.125 18.333 1 93.9 95 LYS B O 1
ATOM 3241 N N . ASP B 1 96 ? -19.754 25.305 16.057 1 94.7 96 ASP B N 1
ATOM 3242 C CA . ASP B 1 96 ? -19.809 23.856 15.891 1 94.7 96 ASP B CA 1
ATOM 3243 C C . ASP B 1 96 ? -18.502 23.202 16.333 1 94.7 96 ASP B C 1
ATOM 3245 O O . ASP B 1 96 ? -17.482 23.318 15.652 1 94.7 96 ASP B O 1
ATOM 3249 N N . LYS B 1 97 ? -18.507 22.45 17.395 1 94.75 97 LYS B N 1
ATOM 3250 C CA . LYS B 1 97 ? -17.325 21.859 18.017 1 94.75 97 LYS B CA 1
ATOM 3251 C C . LYS B 1 97 ? -16.636 20.881 17.069 1 94.75 97 LYS B C 1
ATOM 3253 O O . LYS B 1 97 ? -15.41 20.753 17.084 1 94.75 97 LYS B O 1
ATOM 3258 N N . ARG B 1 98 ? -17.478 20.157 16.362 1 94.52 98 ARG B N 1
ATOM 3259 C CA . ARG B 1 98 ? -16.918 19.202 15.412 1 94.52 98 ARG B CA 1
ATOM 3260 C C . ARG B 1 98 ? -16.115 19.914 14.329 1 94.52 98 ARG B C 1
ATOM 3262 O O . ARG B 1 98 ? -15.054 19.436 13.919 1 94.52 98 ARG B O 1
ATOM 3269 N N . LYS B 1 99 ? -16.516 21.049 13.884 1 96.62 99 LYS B N 1
ATOM 3270 C CA . LYS B 1 99 ? -15.804 21.857 12.897 1 96.62 99 LYS B CA 1
ATOM 3271 C C . LYS B 1 99 ? -14.574 22.518 13.513 1 96.62 99 LYS B C 1
ATOM 3273 O O . LYS B 1 99 ? -13.522 22.598 12.876 1 96.62 99 LYS B O 1
ATOM 3278 N N . LEU B 1 100 ? -14.791 22.962 14.724 1 97.23 100 LEU B N 1
ATOM 3279 C CA . LEU B 1 100 ? -13.703 23.618 15.441 1 97.23 100 LEU B CA 1
ATOM 3280 C C . LEU B 1 100 ? -12.489 22.7 15.547 1 97.23 100 LEU B C 1
ATOM 3282 O O . LEU B 1 100 ? -11.369 23.106 15.23 1 97.23 100 LEU B O 1
ATOM 3286 N N . SER B 1 101 ? -12.66 21.462 15.955 1 97.33 101 SER B N 1
ATOM 3287 C CA . SER B 1 101 ? -11.573 20.505 16.13 1 97.33 101 SER B CA 1
ATOM 3288 C C . SER B 1 101 ? -10.853 20.238 14.812 1 97.33 101 SER B C 1
ATOM 3290 O O . SER B 1 101 ? -9.624 20.15 14.776 1 97.33 101 SER B O 1
ATOM 3292 N N . VAL B 1 102 ? -11.617 20.17 13.742 1 97.84 102 VAL B N 1
ATOM 3293 C CA . VAL B 1 102 ? -11.082 19.863 12.419 1 97.84 102 VAL B CA 1
ATOM 3294 C C . VAL B 1 102 ? -10.26 21.044 11.907 1 97.84 102 VAL B C 1
ATOM 3296 O O . VAL B 1 102 ? -9.206 20.856 11.294 1 97.84 102 VAL B O 1
ATOM 3299 N N . LEU B 1 103 ? -10.741 22.222 12.186 1 98.41 103 LEU B N 1
ATOM 3300 C CA . LEU B 1 103 ? -10.034 23.422 11.752 1 98.41 103 LEU B CA 1
ATOM 3301 C C . LEU B 1 103 ? -8.699 23.559 12.478 1 98.41 103 LEU B C 1
ATOM 3303 O O . LEU B 1 103 ? -7.674 23.839 11.853 1 98.41 103 LEU B O 1
ATOM 3307 N N . ILE B 1 104 ? -8.709 23.319 13.733 1 98.3 104 ILE B N 1
ATOM 3308 C CA . ILE B 1 104 ? -7.485 23.398 14.522 1 98.3 104 ILE B CA 1
ATOM 3309 C C . ILE B 1 104 ? -6.484 22.356 14.028 1 98.3 104 ILE B C 1
ATOM 3311 O O . ILE B 1 104 ? -5.32 22.675 13.776 1 98.3 104 ILE B O 1
ATOM 3315 N N . GLN B 1 105 ? -6.949 21.173 13.839 1 97.58 105 GLN B N 1
ATOM 3316 C CA . GLN B 1 105 ? -6.112 20.084 13.348 1 97.58 105 GLN B CA 1
ATOM 3317 C C . GLN B 1 105 ? -5.555 20.399 11.962 1 97.58 105 GLN B C 1
ATOM 3319 O O . GLN B 1 105 ? -4.402 20.08 11.663 1 97.58 105 GLN B O 1
ATOM 3324 N N . GLY B 1 106 ? -6.356 20.998 11.154 1 98.08 106 GLY B N 1
ATOM 3325 C CA . GLY B 1 106 ? -5.975 21.335 9.792 1 98.08 106 GLY B CA 1
ATOM 3326 C C . GLY B 1 106 ? -4.822 22.319 9.722 1 98.08 106 GLY B C 1
ATOM 3327 O O . GLY B 1 106 ? -4.088 22.353 8.731 1 98.08 106 GLY B O 1
ATOM 3328 N N . VAL B 1 107 ? -4.644 23.02 10.795 1 98.44 107 VAL B N 1
ATOM 3329 C CA . VAL B 1 107 ? -3.648 24.086 10.789 1 98.44 107 VAL B CA 1
ATOM 3330 C C . VAL B 1 107 ? -2.311 23.547 11.291 1 98.44 107 VAL B C 1
ATOM 3332 O O . VAL B 1 107 ? -1.266 23.798 10.686 1 98.44 107 VAL B O 1
ATOM 3335 N N . TYR B 1 108 ? -2.329 22.744 12.31 1 97.94 108 TYR B N 1
ATOM 3336 C CA . TYR B 1 108 ? -1.045 22.404 12.914 1 97.94 108 TYR B CA 1
ATOM 3337 C C . TYR B 1 108 ? -0.522 21.079 12.373 1 97.94 108 TYR B C 1
ATOM 3339 O O . TYR B 1 108 ? 0.684 20.823 12.4 1 97.94 108 TYR B O 1
ATOM 3347 N N . ARG B 1 109 ? -1.39 20.159 11.93 1 96.76 109 ARG B N 1
ATOM 3348 C CA . ARG B 1 109 ? -0.994 18.806 11.556 1 96.76 109 ARG B CA 1
ATOM 3349 C C . ARG B 1 109 ? -0.726 18.708 10.058 1 96.76 109 ARG B C 1
ATOM 3351 O O . ARG B 1 109 ? -1.66 18.615 9.259 1 96.76 109 ARG B O 1
ATOM 3358 N N . GLY B 1 110 ? 0.48 18.641 9.786 1 95.83 110 GLY B N 1
ATOM 3359 C CA . GLY B 1 110 ? 0.869 18.576 8.386 1 95.83 110 GLY B CA 1
ATOM 3360 C C . GLY B 1 110 ? 1.354 17.202 7.964 1 95.83 110 GLY B C 1
ATOM 3361 O O . GLY B 1 110 ? 1.591 16.336 8.808 1 95.83 110 GLY B O 1
ATOM 3362 N N . ASN B 1 111 ? 1.408 17.009 6.693 1 92.25 111 ASN B N 1
ATOM 3363 C CA . ASN B 1 111 ? 1.971 15.795 6.111 1 92.25 111 ASN B CA 1
ATOM 3364 C C . ASN B 1 111 ? 3.493 15.865 6.03 1 92.25 111 ASN B C 1
ATOM 3366 O O . ASN B 1 111 ? 4.065 15.786 4.942 1 92.25 111 ASN B O 1
ATOM 3370 N N . PHE B 1 112 ? 4.114 15.869 7.085 1 92.29 112 PHE B N 1
ATOM 3371 C CA . PHE B 1 112 ? 5.522 16.207 7.26 1 92.29 112 PHE B CA 1
ATOM 3372 C C . PHE B 1 112 ? 6.416 15.145 6.632 1 92.29 112 PHE B C 1
ATOM 3374 O O . PHE B 1 112 ? 7.358 15.469 5.906 1 92.29 112 PHE B O 1
ATOM 3381 N N . VAL B 1 113 ? 6.099 13.872 6.867 1 82.2 113 VAL B N 1
ATOM 3382 C CA . VAL B 1 113 ? 6.992 12.797 6.446 1 82.2 113 VAL B CA 1
ATOM 3383 C C . VAL B 1 113 ? 7.121 12.797 4.925 1 82.2 113 VAL B C 1
ATOM 3385 O O . VAL B 1 113 ? 8.23 12.73 4.389 1 82.2 113 VAL B O 1
ATOM 3388 N N . LEU B 1 114 ? 6.088 12.947 4.26 1 80.25 114 LEU B N 1
ATOM 3389 C CA . LEU B 1 114 ? 6.082 12.936 2.801 1 80.25 114 LEU B CA 1
ATOM 3390 C C . LEU B 1 114 ? 6.793 14.166 2.245 1 80.25 114 LEU B C 1
ATOM 3392 O O . LEU B 1 114 ? 7.613 14.054 1.332 1 80.25 114 LEU B O 1
ATOM 3396 N N . PHE B 1 115 ? 6.722 15.273 2.853 1 85.02 115 PHE B N 1
ATOM 3397 C CA . PHE B 1 115 ? 7.196 16.542 2.313 1 85.02 115 PHE B CA 1
ATOM 3398 C C . PHE B 1 115 ? 8.586 16.871 2.843 1 85.02 115 PHE B C 1
ATOM 3400 O O . PHE B 1 115 ? 9.417 17.423 2.119 1 85.02 115 PHE B O 1
ATOM 3407 N N . GLY B 1 116 ? 8.779 16.552 4.042 1 86.97 116 GLY B N 1
ATOM 3408 C CA . GLY B 1 116 ? 10.062 16.86 4.652 1 86.97 116 GLY B CA 1
ATOM 3409 C C . GLY B 1 116 ? 11.236 16.233 3.924 1 86.97 116 GLY B C 1
ATOM 3410 O O . GLY B 1 116 ? 12.196 16.922 3.573 1 86.97 116 GLY B O 1
ATOM 3411 N N . LEU B 1 117 ? 11.133 15.027 3.605 1 85.41 117 LEU B N 1
ATOM 3412 C CA . LEU B 1 117 ? 12.212 14.308 2.935 1 85.41 117 LEU B CA 1
ATOM 3413 C C . LEU B 1 117 ? 12.424 14.84 1.522 1 85.41 117 LEU B C 1
ATOM 3415 O O . LEU B 1 117 ? 13.563 15.034 1.091 1 85.41 117 LEU B O 1
ATOM 3419 N N . ALA B 1 118 ? 11.403 15.154 0.894 1 85.09 118 ALA B N 1
ATOM 3420 C CA . ALA B 1 118 ? 11.486 15.593 -0.497 1 85.09 118 ALA B CA 1
ATOM 3421 C C . ALA B 1 118 ? 12.108 16.984 -0.596 1 85.09 118 ALA B C 1
ATOM 3423 O O . ALA B 1 118 ? 12.981 17.221 -1.434 1 85.09 118 ALA B O 1
ATOM 3424 N N . ILE B 1 119 ? 11.722 17.831 0.258 1 86.31 119 ILE B N 1
ATOM 3425 C CA . ILE B 1 119 ? 12.162 19.221 0.192 1 86.31 119 ILE B CA 1
ATOM 3426 C C . ILE B 1 119 ? 13.63 19.317 0.6 1 86.31 119 ILE B C 1
ATOM 3428 O O . ILE B 1 119 ? 14.436 19.937 -0.098 1 86.31 119 ILE B O 1
ATOM 3432 N N . VAL B 1 120 ? 13.994 18.654 1.644 1 88.54 120 VAL B N 1
ATOM 3433 C CA . VAL B 1 120 ? 15.361 18.767 2.139 1 88.54 120 VAL B CA 1
ATOM 3434 C C . VAL B 1 120 ? 16.318 18.061 1.181 1 88.54 120 VAL B C 1
ATOM 3436 O O . VAL B 1 120 ? 17.444 18.517 0.97 1 88.54 120 VAL B O 1
ATOM 3439 N N . ASP B 1 121 ? 15.895 16.985 0.682 1 85.93 121 ASP B N 1
ATOM 3440 C CA . ASP B 1 121 ? 16.715 16.262 -0.285 1 85.93 121 ASP B CA 1
ATOM 3441 C C . ASP B 1 121 ? 16.962 17.104 -1.535 1 85.93 121 ASP B C 1
ATOM 3443 O O . ASP B 1 121 ? 18.053 17.066 -2.109 1 85.93 121 ASP B O 1
ATOM 3447 N N . SER B 1 122 ? 16.02 17.829 -1.924 1 83.65 122 SER B N 1
ATOM 3448 C CA . SER B 1 122 ? 16.128 18.639 -3.133 1 83.65 122 SER B CA 1
ATOM 3449 C C . SER B 1 122 ? 17.084 19.809 -2.931 1 83.65 122 SER B C 1
ATOM 3451 O O . SER B 1 122 ? 17.742 20.252 -3.875 1 83.65 122 SER B O 1
ATOM 3453 N N . ILE B 1 123 ? 17.205 20.244 -1.721 1 84.53 123 ILE B N 1
ATOM 3454 C CA . ILE B 1 123 ? 17.975 21.46 -1.483 1 84.53 123 ILE B CA 1
ATOM 3455 C C . ILE B 1 123 ? 19.36 21.098 -0.951 1 84.53 123 ILE B C 1
ATOM 3457 O O . ILE B 1 123 ? 20.363 21.685 -1.364 1 84.53 123 ILE B O 1
ATOM 3461 N N . TYR B 1 124 ? 19.426 20.056 -0.078 1 88.62 124 TYR B N 1
ATOM 3462 C CA . TYR B 1 124 ? 20.682 19.778 0.61 1 88.62 124 TYR B CA 1
ATOM 3463 C C . TYR B 1 124 ? 21.145 18.351 0.344 1 88.62 124 TYR B C 1
ATOM 3465 O O . TYR B 1 124 ? 22.176 17.919 0.866 1 88.62 124 TYR B O 1
ATOM 3473 N N . GLY B 1 125 ? 20.367 17.664 -0.372 1 82.13 125 GLY B N 1
ATOM 3474 C CA . GLY B 1 125 ? 20.741 16.288 -0.657 1 82.13 125 GLY B CA 1
ATOM 3475 C C . GLY B 1 125 ? 20.638 15.379 0.554 1 82.13 125 GLY B C 1
ATOM 3476 O O . GLY B 1 125 ? 19.755 15.556 1.396 1 82.13 125 GLY B O 1
ATOM 3477 N N . LYS B 1 126 ? 21.393 14.38 0.674 1 83.27 126 LYS B N 1
ATOM 3478 C CA . LYS B 1 126 ? 21.313 13.324 1.679 1 83.27 126 LYS B CA 1
ATOM 3479 C C . LYS B 1 126 ? 21.634 13.864 3.07 1 83.27 126 LYS B C 1
ATOM 3481 O O . LYS B 1 126 ? 21.179 13.314 4.075 1 83.27 126 LYS B O 1
ATOM 3486 N N . GLU B 1 127 ? 22.378 14.965 3.086 1 80.42 127 GLU B N 1
ATOM 3487 C CA . GLU B 1 127 ? 22.775 15.545 4.366 1 80.42 127 GLU B CA 1
ATOM 3488 C C . GLU B 1 127 ? 21.559 16.016 5.159 1 80.42 127 GLU B C 1
ATOM 3490 O O . GLU B 1 127 ? 21.545 15.934 6.389 1 80.42 127 GLU B O 1
ATOM 3495 N N . GLY B 1 128 ? 20.565 16.493 4.459 1 84.02 128 GLY B N 1
ATOM 3496 C CA . GLY B 1 128 ? 19.378 17.027 5.107 1 84.02 128 GLY B CA 1
ATOM 3497 C C . GLY B 1 128 ? 18.42 15.95 5.58 1 84.02 128 GLY B C 1
ATOM 3498 O O . GLY B 1 128 ? 17.576 16.199 6.444 1 84.02 128 GLY B O 1
ATOM 3499 N N . LEU B 1 129 ? 18.603 14.735 5.121 1 85.81 129 LEU B N 1
ATOM 3500 C CA . LEU B 1 129 ? 17.673 13.654 5.428 1 85.81 129 LEU B CA 1
ATOM 3501 C C . LEU B 1 129 ? 17.764 13.26 6.898 1 85.81 129 LEU B C 1
ATOM 3503 O O . LEU B 1 129 ? 16.754 12.92 7.518 1 85.81 129 LEU B O 1
ATOM 3507 N N . ALA B 1 130 ? 18.925 13.415 7.369 1 84.23 130 ALA B N 1
ATOM 3508 C CA . ALA B 1 130 ? 19.122 13.064 8.773 1 84.23 130 ALA B CA 1
ATOM 3509 C C . ALA B 1 130 ? 18.361 14.019 9.689 1 84.23 130 ALA B C 1
ATOM 3511 O O . ALA B 1 130 ? 17.763 13.593 10.68 1 84.23 130 ALA B O 1
ATOM 3512 N N . THR B 1 131 ? 18.333 15.3 9.382 1 88.07 131 THR B N 1
ATOM 3513 C CA . THR B 1 131 ? 17.658 16.305 10.196 1 88.07 131 THR B CA 1
ATOM 3514 C C . THR B 1 131 ? 16.148 16.086 10.185 1 88.07 131 THR B C 1
ATOM 3516 O O . THR B 1 131 ? 15.496 16.171 11.228 1 88.07 131 THR B O 1
ATOM 3519 N N . VAL B 1 132 ? 15.622 15.769 9.078 1 89.92 132 VAL B N 1
ATOM 3520 C CA . VAL B 1 132 ? 14.192 15.509 8.955 1 89.92 132 VAL B CA 1
ATOM 3521 C C . VAL B 1 132 ? 13.826 14.25 9.738 1 89.92 132 VAL B C 1
ATOM 3523 O O . VAL B 1 132 ? 12.821 14.226 10.452 1 89.92 132 VAL B O 1
ATOM 3526 N N . SER B 1 133 ? 14.677 13.269 9.545 1 86.48 133 SER B N 1
ATOM 3527 C CA . SER B 1 133 ? 14.449 12.026 10.275 1 86.48 133 SER B CA 1
ATOM 3528 C C . SER B 1 133 ? 14.458 12.26 11.782 1 86.48 133 SER B C 1
ATOM 3530 O O . SER B 1 133 ? 13.646 11.685 12.51 1 86.48 133 SER B O 1
ATOM 3532 N N . LEU B 1 134 ? 15.355 13.063 12.185 1 86.29 134 LEU B N 1
ATOM 3533 C CA . LEU B 1 134 ? 15.439 13.41 13.599 1 86.29 134 LEU B CA 1
ATOM 3534 C C . LEU B 1 134 ? 14.167 14.113 14.063 1 86.29 134 LEU B C 1
ATOM 3536 O O . LEU B 1 134 ? 13.629 13.794 15.126 1 86.29 134 LEU B O 1
ATOM 3540 N N . LEU B 1 135 ? 13.673 14.99 13.355 1 91.3 135 LEU B N 1
ATOM 3541 C CA . LEU B 1 135 ? 12.486 15.758 13.713 1 91.3 135 LEU B CA 1
ATOM 3542 C C . LEU B 1 135 ? 11.254 14.861 13.767 1 91.3 135 LEU B C 1
ATOM 3544 O O . LEU B 1 135 ? 10.318 15.129 14.524 1 91.3 135 LEU B O 1
ATOM 3548 N N . THR B 1 136 ? 11.283 13.805 12.935 1 89.45 136 THR B N 1
ATOM 3549 C CA . THR B 1 136 ? 10.125 12.918 12.896 1 89.45 136 THR B CA 1
ATOM 3550 C C . THR B 1 136 ? 9.893 12.271 14.258 1 89.45 136 THR B C 1
ATOM 3552 O O . THR B 1 136 ? 8.759 11.943 14.61 1 89.45 136 THR B O 1
ATOM 3555 N N . ILE B 1 137 ? 10.917 12.176 15.004 1 85.56 137 ILE B N 1
ATOM 3556 C CA . ILE B 1 137 ? 10.868 11.544 16.318 1 85.56 137 ILE B CA 1
ATOM 3557 C C . ILE B 1 137 ? 9.883 12.292 17.213 1 85.56 137 ILE B C 1
ATOM 3559 O O . ILE B 1 137 ? 9.13 11.674 17.969 1 85.56 137 ILE B O 1
ATOM 3563 N N . VAL B 1 138 ? 9.828 13.565 17.063 1 90.64 138 VAL B N 1
ATOM 3564 C CA . VAL B 1 138 ? 9.022 14.382 17.964 1 90.64 138 VAL B CA 1
ATOM 3565 C C . VAL B 1 138 ? 7.746 14.828 17.253 1 90.64 138 VAL B C 1
ATOM 3567 O O . VAL B 1 138 ? 6.674 14.875 17.861 1 90.64 138 VAL B O 1
ATOM 3570 N N . VAL B 1 139 ? 7.823 15.092 16.038 1 94.25 139 VAL B N 1
ATOM 3571 C CA . VAL B 1 139 ? 6.746 15.746 15.302 1 94.25 139 VAL B CA 1
ATOM 3572 C C . VAL B 1 139 ? 5.583 14.775 15.115 1 94.25 139 VAL B C 1
ATOM 3574 O O . VAL B 1 139 ? 4.434 15.106 15.418 1 94.25 139 VAL B O 1
ATOM 3577 N N . ILE B 1 140 ? 5.89 13.578 14.744 1 91.91 140 ILE B N 1
ATOM 3578 C CA . ILE B 1 140 ? 4.848 12.625 14.375 1 91.91 140 ILE B CA 1
ATOM 3579 C C . ILE B 1 140 ? 4.044 12.237 15.613 1 91.91 140 ILE B C 1
ATOM 3581 O O . ILE B 1 140 ? 2.815 12.344 15.622 1 91.91 140 ILE B O 1
ATOM 3585 N N . PRO B 1 141 ? 4.683 11.809 16.676 1 90.31 141 PRO B N 1
ATOM 3586 C CA . PRO B 1 141 ? 3.904 11.491 17.875 1 90.31 141 PRO B CA 1
ATOM 3587 C C . PRO B 1 141 ? 3.12 12.689 18.405 1 90.31 141 PRO B C 1
ATOM 3589 O O . PRO B 1 141 ? 1.985 12.536 18.864 1 90.31 141 PRO B O 1
ATOM 3592 N N . THR B 1 142 ? 3.727 13.864 18.371 1 95.02 142 THR B N 1
ATOM 3593 C CA . THR B 1 142 ? 3.062 15.067 18.859 1 95.02 142 THR B CA 1
ATOM 3594 C C . THR B 1 142 ? 1.808 15.361 18.041 1 95.02 142 THR B C 1
ATOM 3596 O O . THR B 1 142 ? 0.736 15.6 18.601 1 95.02 142 THR B O 1
ATOM 3599 N N . PHE B 1 143 ? 1.945 15.316 16.715 1 95.94 143 PHE B N 1
ATOM 3600 C CA . PHE B 1 143 ? 0.805 15.521 15.83 1 95.94 143 PHE B CA 1
ATOM 3601 C C . PHE B 1 143 ? -0.332 14.568 16.181 1 95.94 143 PHE B C 1
ATOM 3603 O O . PHE B 1 143 ? -1.484 14.988 16.306 1 95.94 143 PHE B O 1
ATOM 3610 N N . ASN B 1 144 ? -0.011 13.364 16.373 1 92.35 144 ASN B N 1
ATOM 3611 C CA . ASN B 1 144 ? -1.022 12.324 16.536 1 92.35 144 ASN B CA 1
ATOM 3612 C C . ASN B 1 144 ? -1.704 12.414 17.898 1 92.35 144 ASN B C 1
ATOM 3614 O O . ASN B 1 144 ? -2.93 12.335 17.989 1 92.35 144 ASN B O 1
ATOM 3618 N N . VAL B 1 145 ? -0.936 12.574 18.91 1 93.19 145 VAL B N 1
ATOM 3619 C CA . VAL B 1 145 ? -1.487 12.651 20.259 1 93.19 145 VAL B CA 1
ATOM 3620 C C . VAL B 1 145 ? -2.396 13.872 20.378 1 93.19 145 VAL B C 1
ATOM 3622 O O . VAL B 1 145 ? -3.511 13.776 20.894 1 93.19 145 VAL B O 1
ATOM 3625 N N . LEU B 1 146 ? -1.951 14.97 19.902 1 96.27 146 LEU B N 1
ATOM 3626 C CA . LEU B 1 146 ? -2.748 16.19 19.966 1 96.27 146 LEU B CA 1
ATOM 3627 C C . LEU B 1 146 ? -4.041 16.037 19.173 1 96.27 146 LEU B C 1
ATOM 3629 O O . LEU B 1 146 ? -5.096 16.511 19.6 1 96.27 146 LEU B O 1
ATOM 3633 N N . ALA B 1 147 ? -3.887 15.405 18.033 1 96.03 147 ALA B N 1
ATOM 3634 C CA . ALA B 1 147 ? -5.069 15.198 17.201 1 96.03 147 ALA B CA 1
ATOM 3635 C C . ALA B 1 147 ? -6.129 14.389 17.944 1 96.03 147 ALA B C 1
ATOM 3637 O O . ALA B 1 147 ? -7.306 14.756 17.952 1 96.03 147 ALA B O 1
ATOM 3638 N N . VAL B 1 148 ? -5.72 13.347 18.566 1 93.76 148 VAL B N 1
ATOM 3639 C CA . VAL B 1 148 ? -6.65 12.482 19.284 1 93.76 148 VAL B CA 1
ATOM 3640 C C . VAL B 1 148 ? -7.286 13.252 20.439 1 93.76 148 VAL B C 1
ATOM 3642 O O . VAL B 1 148 ? -8.497 13.169 20.657 1 93.76 148 VAL B O 1
ATOM 3645 N N . ILE B 1 149 ? -6.522 14.018 21.11 1 94 149 ILE B N 1
ATOM 3646 C CA . ILE B 1 149 ? -7.007 14.77 22.262 1 94 149 ILE B CA 1
ATOM 3647 C C . ILE B 1 149 ? -8.045 15.795 21.811 1 94 149 ILE B C 1
ATOM 3649 O O . ILE B 1 149 ? -9.137 15.873 22.379 1 94 149 ILE B O 1
ATOM 3653 N N . ILE B 1 150 ? -7.759 16.523 20.788 1 95.26 150 ILE B N 1
ATOM 3654 C CA . ILE B 1 150 ? -8.62 17.612 20.34 1 95.26 150 ILE B CA 1
ATOM 3655 C C . ILE B 1 150 ? -9.915 17.043 19.765 1 95.26 150 ILE B C 1
ATOM 3657 O O . ILE B 1 150 ? -11.004 17.541 20.06 1 95.26 150 ILE B O 1
ATOM 3661 N N . LEU B 1 151 ? -9.791 16.02 18.957 1 94.27 151 LEU B N 1
ATOM 3662 C CA . LEU B 1 151 ? -10.972 15.431 18.334 1 94.27 151 LEU B CA 1
ATOM 3663 C C . LEU B 1 151 ? -11.867 14.774 19.379 1 94.27 151 LEU B C 1
ATOM 3665 O O . LEU B 1 151 ? -13.095 14.839 19.281 1 94.27 151 LEU B O 1
ATOM 3669 N N . GLU B 1 152 ? -11.227 14.181 20.353 1 91.16 152 GLU B N 1
ATOM 3670 C CA . GLU B 1 152 ? -12.007 13.557 21.417 1 91.16 152 GLU B CA 1
ATOM 3671 C C . GLU B 1 152 ? -12.673 14.608 22.301 1 91.16 152 GLU B C 1
ATOM 3673 O O . GLU B 1 152 ? -13.832 14.454 22.692 1 91.16 152 GLU B O 1
ATOM 3678 N N . TYR B 1 153 ? -11.977 15.624 22.562 1 91.11 153 TYR B N 1
ATOM 3679 C CA . TYR B 1 153 ? -12.476 16.674 23.442 1 91.11 153 TYR B CA 1
ATOM 3680 C C . TYR B 1 153 ? -13.675 17.382 22.822 1 91.11 153 TYR B C 1
ATOM 3682 O O . TYR B 1 153 ? -14.642 17.702 23.517 1 91.11 153 TYR B O 1
ATOM 3690 N N . TYR B 1 154 ? -13.685 17.589 21.548 1 90.56 154 TYR B N 1
ATOM 3691 C CA . TYR B 1 154 ? -14.729 18.361 20.883 1 90.56 154 TYR B CA 1
ATOM 3692 C C . TYR B 1 154 ? -15.724 17.443 20.184 1 90.56 154 TYR B C 1
ATOM 3694 O O . TYR B 1 154 ? -16.477 17.883 19.311 1 90.56 154 TYR B O 1
ATOM 3702 N N . SER B 1 155 ? -15.68 16.144 20.373 1 81.84 155 SER B N 1
ATOM 3703 C CA . SER B 1 155 ? -16.529 15.17 19.695 1 81.84 155 SER B CA 1
ATOM 3704 C C . SER B 1 155 ? -17.991 15.337 20.096 1 81.84 155 SER B C 1
ATOM 3706 O O . SER B 1 155 ? -18.876 14.708 19.513 1 81.84 155 SER B O 1
ATOM 3708 N N . GLY B 1 156 ? -18.328 16.317 20.937 1 70.59 156 GLY B N 1
ATOM 3709 C CA . GLY B 1 156 ? -19.707 16.557 21.333 1 70.59 156 GLY B CA 1
ATOM 3710 C C . GLY B 1 156 ? -20.136 15.731 22.531 1 70.59 156 GLY B C 1
ATOM 3711 O O . GLY B 1 156 ? -21.225 15.933 23.073 1 70.59 156 GLY B O 1
ATOM 3712 N N . ARG B 1 157 ? -19.347 14.717 22.847 1 68.86 157 ARG B N 1
ATOM 3713 C CA . ARG B 1 157 ? -19.759 13.894 23.979 1 68.86 157 ARG B CA 1
ATOM 3714 C C . ARG B 1 157 ? -19.339 14.53 25.3 1 68.86 157 ARG B C 1
ATOM 3716 O O . ARG B 1 157 ? -18.347 15.26 25.356 1 68.86 157 ARG B O 1
ATOM 3723 N N . GLU B 1 158 ? -20.148 14.813 26.161 1 67.85 158 GLU B N 1
ATOM 3724 C CA . GLU B 1 158 ? -19.788 15.323 27.48 1 67.85 158 GLU B CA 1
ATOM 3725 C C . GLU B 1 158 ? -18.721 14.451 28.137 1 67.85 158 GLU B C 1
ATOM 3727 O O . GLU B 1 158 ? -18.959 13.273 28.414 1 67.85 158 GLU B O 1
ATOM 3732 N N . ILE B 1 159 ? -17.535 15.001 28.032 1 71.47 159 ILE B N 1
ATOM 3733 C CA . ILE B 1 159 ? -16.551 14.035 28.508 1 71.47 159 ILE B CA 1
ATOM 3734 C C . ILE B 1 159 ? -15.814 14.604 29.718 1 71.47 159 ILE B C 1
ATOM 3736 O O . ILE B 1 159 ? -15.366 15.753 29.697 1 71.47 159 ILE B O 1
ATOM 3740 N N . SER B 1 160 ? -15.923 13.987 30.842 1 80.09 160 SER B N 1
ATOM 3741 C CA . SER B 1 160 ? -15.057 14.244 31.988 1 80.09 160 SER B CA 1
ATOM 3742 C C . SER B 1 160 ? -13.591 14.015 31.637 1 80.09 160 SER B C 1
ATOM 3744 O O . SER B 1 160 ? -13.281 13.389 30.621 1 80.09 160 SER B O 1
ATOM 3746 N N . LYS B 1 161 ? -12.778 14.589 32.321 1 84.94 161 LYS B N 1
ATOM 3747 C CA . LYS B 1 161 ? -11.342 14.464 32.091 1 84.94 161 LYS B CA 1
ATOM 3748 C C . LYS B 1 161 ? -10.912 13 32.081 1 84.94 161 LYS B C 1
ATOM 3750 O O . LYS B 1 161 ? -10.098 12.592 31.25 1 84.94 161 LYS B O 1
ATOM 3755 N N . LEU B 1 162 ? -11.49 12.292 32.986 1 83.92 162 LEU B N 1
ATOM 3756 C CA . LEU B 1 162 ? -11.133 10.882 33.09 1 83.92 162 LEU B CA 1
ATOM 3757 C C . LEU B 1 162 ? -11.6 10.111 31.86 1 83.92 162 LEU B C 1
ATOM 3759 O O . LEU B 1 162 ? -10.887 9.236 31.363 1 83.92 162 LEU B O 1
ATOM 3763 N N . LYS B 1 163 ? -12.756 10.415 31.405 1 80.82 163 LYS B N 1
ATOM 3764 C CA . LYS B 1 163 ? -13.297 9.76 30.218 1 80.82 163 LYS B CA 1
ATOM 3765 C C . LYS B 1 163 ? -12.49 10.122 28.974 1 80.82 163 LYS B C 1
ATOM 3767 O O . LYS B 1 163 ? -12.27 9.278 28.103 1 80.82 163 LYS B O 1
ATOM 3772 N N . LEU B 1 164 ? -12.099 11.375 28.982 1 84.68 164 LEU B N 1
ATOM 3773 C CA . LEU B 1 164 ? -11.25 11.818 27.882 1 84.68 164 LEU B CA 1
ATOM 3774 C C . LEU B 1 164 ? -9.94 11.036 27.858 1 84.68 164 LEU B C 1
ATOM 3776 O O . LEU B 1 164 ? -9.515 10.56 26.803 1 84.68 164 LEU B O 1
ATOM 3780 N N . LEU B 1 165 ? -9.34 10.925 28.995 1 86.81 165 LEU B N 1
ATOM 3781 C CA . LEU B 1 165 ? -8.081 10.195 29.108 1 86.81 165 LEU B CA 1
ATOM 3782 C C . LEU B 1 165 ? -8.258 8.739 28.69 1 86.81 165 LEU B C 1
ATOM 3784 O O . LEU B 1 165 ? -7.402 8.178 28.001 1 86.81 165 LEU B O 1
ATOM 3788 N N . LYS B 1 166 ? -9.271 8.184 29.107 1 86.74 166 LYS B N 1
ATOM 3789 C CA . LYS B 1 166 ? -9.559 6.796 28.757 1 86.74 166 LYS B CA 1
ATOM 3790 C C . LYS B 1 166 ? -9.735 6.634 27.25 1 86.74 166 LYS B C 1
ATOM 3792 O O . LYS B 1 166 ? -9.231 5.675 26.66 1 86.74 166 LYS B O 1
ATOM 3797 N N . GLN B 1 167 ? -10.393 7.556 26.672 1 85.62 167 GLN B N 1
ATOM 3798 C CA . GLN B 1 167 ? -10.632 7.495 25.234 1 85.62 167 GLN B CA 1
ATOM 3799 C C . GLN B 1 167 ? -9.336 7.695 24.452 1 85.62 167 GLN B C 1
ATOM 3801 O O . GLN B 1 167 ? -9.123 7.056 23.42 1 85.62 167 GLN B O 1
ATOM 3806 N N . VAL B 1 168 ? -8.589 8.539 24.993 1 87.53 168 VAL B N 1
ATOM 3807 C CA . VAL B 1 168 ? -7.316 8.823 24.338 1 87.53 168 VAL B CA 1
ATOM 3808 C C . VAL B 1 168 ? -6.412 7.594 24.41 1 87.53 168 VAL B C 1
ATOM 3810 O O . VAL B 1 168 ? -5.823 7.189 23.405 1 87.53 168 VAL B O 1
ATOM 3813 N N . ILE B 1 169 ? -6.37 6.92 25.489 1 90.68 169 ILE B N 1
ATOM 3814 C CA . ILE B 1 169 ? -5.474 5.787 25.696 1 90.68 169 ILE B CA 1
ATOM 3815 C C . ILE B 1 169 ? -5.975 4.581 24.905 1 90.68 169 ILE B C 1
ATOM 3817 O O . ILE B 1 169 ? -5.184 3.729 24.492 1 90.68 169 ILE B O 1
ATOM 3821 N N . LYS B 1 170 ? -7.245 4.559 24.665 1 92.17 170 LYS B N 1
ATOM 3822 C CA . LYS B 1 170 ? -7.829 3.434 23.941 1 92.17 170 LYS B CA 1
ATOM 3823 C C . LYS B 1 170 ? -7.76 3.655 22.432 1 92.17 170 LYS B C 1
ATOM 3825 O O . LYS B 1 170 ? -8.071 2.752 21.652 1 92.17 170 LYS B O 1
ATOM 3830 N N . ASN B 1 171 ? -7.386 4.829 22.071 1 93.39 171 ASN B N 1
ATOM 3831 C CA . ASN B 1 171 ? -7.261 5.136 20.65 1 93.39 171 ASN B CA 1
ATOM 3832 C C . ASN B 1 171 ? -6.165 4.303 19.992 1 93.39 171 ASN B C 1
ATOM 3834 O O . ASN B 1 171 ? -5.043 4.235 20.497 1 93.39 171 ASN B O 1
ATOM 3838 N N . PRO B 1 172 ? -6.48 3.668 18.942 1 94.25 172 PRO B N 1
ATOM 3839 C CA . PRO B 1 172 ? -5.508 2.764 18.322 1 94.25 172 PRO B CA 1
ATOM 3840 C C . PRO B 1 172 ? -4.222 3.475 17.908 1 94.25 172 PRO B C 1
ATOM 3842 O O . PRO B 1 172 ? -3.143 2.878 17.945 1 94.25 172 PRO B O 1
ATOM 3845 N N . LEU B 1 173 ? -4.286 4.654 17.519 1 93.43 173 LEU B N 1
ATOM 3846 C CA . LEU B 1 173 ? -3.098 5.408 17.132 1 93.43 173 LEU B CA 1
ATOM 3847 C C . LEU B 1 173 ? -2.198 5.66 18.337 1 93.43 173 LEU B C 1
ATOM 3849 O O . LEU B 1 173 ? -0.972 5.586 18.227 1 93.43 173 LEU B O 1
ATOM 3853 N N . ILE B 1 174 ? -2.808 5.949 19.424 1 94.01 174 ILE B N 1
ATOM 3854 C CA . ILE B 1 174 ? -2.064 6.193 20.655 1 94.01 174 ILE B CA 1
ATOM 3855 C C . ILE B 1 174 ? -1.452 4.887 21.156 1 94.01 174 ILE B C 1
ATOM 3857 O O . ILE B 1 174 ? -0.283 4.852 21.547 1 94.01 174 ILE B O 1
ATOM 3861 N N . ILE B 1 175 ? -2.205 3.874 21.133 1 96.06 175 ILE B N 1
ATOM 3862 C CA . ILE B 1 175 ? -1.71 2.565 21.542 1 96.06 175 ILE B CA 1
ATOM 3863 C C . ILE B 1 175 ? -0.5 2.182 20.693 1 96.06 175 ILE B C 1
ATOM 3865 O O . ILE B 1 175 ? 0.51 1.707 21.218 1 96.06 175 ILE B O 1
ATOM 3869 N N . ALA B 1 176 ? -0.598 2.383 19.409 1 95.68 176 ALA B N 1
ATOM 3870 C CA . ALA B 1 176 ? 0.498 2.064 18.498 1 95.68 176 ALA B CA 1
ATOM 3871 C C . ALA B 1 176 ? 1.75 2.865 18.844 1 95.68 176 ALA B C 1
ATOM 3873 O O . ALA B 1 176 ? 2.859 2.326 18.846 1 95.68 176 ALA B O 1
ATOM 3874 N N . THR B 1 177 ? 1.562 4.114 19.105 1 91.31 177 THR B N 1
ATOM 3875 C CA . THR B 1 177 ? 2.674 4.989 19.46 1 91.31 177 THR B CA 1
ATOM 3876 C C . THR B 1 177 ? 3.325 4.535 20.763 1 91.31 177 THR B C 1
ATOM 3878 O O . THR B 1 177 ? 4.551 4.431 20.848 1 91.31 177 THR B O 1
ATOM 3881 N N . LEU B 1 178 ? 2.523 4.257 21.747 1 93.63 178 LEU B N 1
ATOM 3882 C CA . LEU B 1 178 ? 3.03 3.824 23.045 1 93.63 178 LEU B CA 1
ATOM 3883 C C . LEU B 1 178 ? 3.77 2.496 22.923 1 93.63 178 LEU B C 1
ATOM 3885 O O . LEU B 1 178 ? 4.817 2.305 23.547 1 93.63 178 LEU B O 1
ATOM 3889 N N . LEU B 1 179 ? 3.22 1.606 22.121 1 95.81 179 LEU B N 1
ATOM 3890 C CA . LEU B 1 179 ? 3.893 0.33 21.903 1 95.81 179 LEU B CA 1
ATOM 3891 C C . LEU B 1 179 ? 5.256 0.539 21.252 1 95.81 179 LEU B C 1
ATOM 3893 O O . LEU B 1 179 ? 6.229 -0.128 21.611 1 95.81 179 LEU B O 1
ATOM 3897 N N . GLY B 1 180 ? 5.306 1.399 20.232 1 93.96 180 GLY B N 1
ATOM 3898 C CA . GLY B 1 180 ? 6.586 1.734 19.629 1 93.96 180 GLY B CA 1
ATOM 3899 C C . GLY B 1 180 ? 7.608 2.231 20.634 1 93.96 180 GLY B C 1
ATOM 3900 O O . GLY B 1 180 ? 8.761 1.796 20.62 1 93.96 180 GLY B O 1
ATOM 3901 N N . ILE B 1 181 ? 7.189 3.07 21.565 1 89.96 181 ILE B N 1
ATOM 3902 C CA . ILE B 1 181 ? 8.057 3.636 22.592 1 89.96 181 ILE B CA 1
ATOM 3903 C C . ILE B 1 181 ? 8.526 2.531 23.537 1 89.96 181 ILE B C 1
ATOM 3905 O O . ILE B 1 181 ? 9.707 2.463 23.885 1 89.96 181 ILE B O 1
ATOM 3909 N N . ILE B 1 182 ? 7.598 1.714 23.93 1 94.35 182 ILE B N 1
ATOM 3910 C CA . ILE B 1 182 ? 7.914 0.613 24.833 1 94.35 182 ILE B CA 1
ATOM 3911 C C . ILE B 1 182 ? 8.974 -0.286 24.2 1 94.35 182 ILE B C 1
ATOM 3913 O O . ILE B 1 182 ? 9.924 -0.702 24.867 1 94.35 182 ILE B O 1
ATOM 3917 N N . PHE B 1 183 ? 8.881 -0.577 22.925 1 95.16 183 PHE B N 1
ATOM 3918 C CA . PHE B 1 183 ? 9.842 -1.428 22.234 1 95.16 183 PHE B CA 1
ATOM 3919 C C . PHE B 1 183 ? 11.219 -0.776 22.201 1 95.16 183 PHE B C 1
ATOM 3921 O O . PHE B 1 183 ? 12.239 -1.458 22.319 1 95.16 183 PHE B O 1
ATOM 3928 N N . ILE B 1 184 ? 11.253 0.543 22.041 1 91.34 184 ILE B N 1
ATOM 3929 C CA . ILE B 1 184 ? 12.519 1.267 21.996 1 91.34 184 ILE B CA 1
ATOM 3930 C C . ILE B 1 184 ? 13.184 1.229 23.37 1 91.34 184 ILE B C 1
ATOM 3932 O O . ILE B 1 184 ? 14.374 0.923 23.482 1 91.34 184 ILE B O 1
ATOM 3936 N N . ILE B 1 185 ? 12.418 1.534 24.434 1 89.89 185 ILE B N 1
ATOM 3937 C CA . ILE B 1 185 ? 12.94 1.637 25.792 1 89.89 185 ILE B CA 1
ATOM 3938 C C . ILE B 1 185 ? 13.454 0.276 26.253 1 89.89 185 ILE B C 1
ATOM 3940 O O . ILE B 1 185 ? 14.518 0.183 26.87 1 89.89 185 ILE B O 1
ATOM 3944 N N . LEU B 1 186 ? 12.715 -0.713 25.874 1 94.19 186 LEU B N 1
ATOM 3945 C CA . LEU B 1 186 ? 13.087 -2.055 26.309 1 94.19 186 LEU B CA 1
ATOM 3946 C C . LEU B 1 186 ? 14.064 -2.693 25.328 1 94.19 186 LEU B C 1
ATOM 3948 O O . LEU B 1 186 ? 14.476 -3.841 25.513 1 94.19 186 LEU B O 1
ATOM 3952 N N . LYS B 1 187 ? 14.382 -1.964 24.219 1 92.73 187 LYS B N 1
ATOM 3953 C CA . LYS B 1 187 ? 15.335 -2.415 23.209 1 92.73 187 LYS B CA 1
ATOM 3954 C C . LYS B 1 187 ? 14.922 -3.765 22.629 1 92.73 187 LYS B C 1
ATOM 3956 O O . LYS B 1 187 ? 15.745 -4.677 22.517 1 92.73 187 LYS B O 1
ATOM 3961 N N . ILE B 1 188 ? 13.705 -3.864 22.432 1 94.94 188 ILE B N 1
ATOM 3962 C CA . ILE B 1 188 ? 13.176 -5.091 21.845 1 94.94 188 ILE B CA 1
ATOM 3963 C C . ILE B 1 188 ? 13.358 -5.058 20.33 1 94.94 188 ILE B C 1
ATOM 3965 O O . ILE B 1 188 ? 12.862 -4.151 19.658 1 94.94 188 ILE B O 1
ATOM 3969 N N . ASN B 1 189 ? 14.024 -6.077 19.782 1 94.87 189 ASN B N 1
ATOM 3970 C CA . ASN B 1 189 ? 14.184 -6.2 18.337 1 94.87 189 ASN B CA 1
ATOM 3971 C C . ASN B 1 189 ? 13.069 -7.041 17.72 1 94.87 189 ASN B C 1
ATOM 3973 O O . ASN B 1 189 ? 12.83 -8.171 18.147 1 94.87 189 ASN B O 1
ATOM 3977 N N . ILE B 1 190 ? 12.476 -6.504 16.775 1 95.92 190 ILE B N 1
ATOM 3978 C CA . ILE B 1 190 ? 11.421 -7.227 16.073 1 95.92 190 ILE B CA 1
ATOM 3979 C C . ILE B 1 190 ? 12.04 -8.181 15.054 1 95.92 190 ILE B C 1
ATOM 3981 O O . ILE B 1 190 ? 12.862 -7.772 14.23 1 95.92 190 ILE B O 1
ATOM 3985 N N . PRO B 1 191 ? 11.622 -9.454 15.103 1 95.19 191 PRO B N 1
ATOM 3986 C CA . PRO B 1 191 ? 12.132 -10.393 14.101 1 95.19 191 PRO B CA 1
ATOM 3987 C C . PRO B 1 191 ? 11.815 -9.959 12.671 1 95.19 191 PRO B C 1
ATOM 3989 O O . PRO B 1 191 ? 10.771 -9.352 12.424 1 95.19 191 PRO B O 1
ATOM 3992 N N . LYS B 1 192 ? 12.613 -10.313 11.74 1 93.45 192 LYS B N 1
ATOM 3993 C CA . LYS B 1 192 ? 12.572 -9.857 10.354 1 93.45 192 LYS B CA 1
ATOM 3994 C C . LYS B 1 192 ? 11.21 -10.135 9.724 1 93.45 192 LYS B C 1
ATOM 3996 O O . LYS B 1 192 ? 10.625 -9.258 9.086 1 93.45 192 LYS B O 1
ATOM 4001 N N . PRO B 1 193 ? 10.64 -11.324 9.911 1 92.7 193 PRO B N 1
ATOM 4002 C CA . PRO B 1 193 ? 9.354 -11.593 9.264 1 92.7 193 PRO B CA 1
ATOM 4003 C C . PRO B 1 193 ? 8.232 -10.698 9.787 1 92.7 193 PRO B C 1
ATOM 4005 O O . PRO B 1 193 ? 7.332 -10.325 9.031 1 92.7 193 PRO B O 1
ATOM 4008 N N . ILE B 1 194 ? 8.252 -10.387 10.999 1 96.27 194 ILE B N 1
ATOM 4009 C CA . ILE B 1 194 ? 7.238 -9.525 11.596 1 96.27 194 ILE B CA 1
ATOM 4010 C C . ILE B 1 194 ? 7.423 -8.092 11.104 1 96.27 194 ILE B C 1
ATOM 4012 O O . ILE B 1 194 ? 6.449 -7.414 10.767 1 96.27 194 ILE B O 1
ATOM 4016 N N . TYR B 1 195 ? 8.652 -7.672 11.061 1 96.65 195 TYR B N 1
ATOM 4017 C CA . TYR B 1 195 ? 8.939 -6.331 10.565 1 96.65 195 TYR B CA 1
ATOM 4018 C C . TYR B 1 195 ? 8.476 -6.172 9.122 1 96.65 195 TYR B C 1
ATOM 4020 O O . TYR B 1 195 ? 7.877 -5.156 8.763 1 96.65 195 TYR B O 1
ATOM 4028 N N . LYS B 1 196 ? 8.782 -7.142 8.345 1 95.24 196 LYS B N 1
ATOM 4029 C CA . LYS B 1 196 ? 8.357 -7.105 6.949 1 95.24 196 LYS B CA 1
ATOM 4030 C C . LYS B 1 196 ? 6.836 -7.048 6.839 1 95.24 196 LYS B C 1
ATOM 4032 O O . LYS B 1 196 ? 6.295 -6.326 5.998 1 95.24 196 LYS B O 1
ATOM 4037 N N . THR B 1 197 ? 6.191 -7.774 7.644 1 96.82 197 THR B N 1
ATOM 4038 C CA . THR B 1 197 ? 4.733 -7.76 7.689 1 96.82 197 THR B CA 1
ATOM 4039 C C . THR B 1 197 ? 4.214 -6.36 8 1 96.82 197 THR B C 1
ATOM 4041 O O . THR B 1 197 ? 3.377 -5.825 7.27 1 96.82 197 THR B O 1
ATOM 4044 N N . LEU B 1 198 ? 4.715 -5.814 9.036 1 97.97 198 LEU B N 1
ATOM 4045 C CA . LEU B 1 198 ? 4.303 -4.483 9.468 1 97.97 198 LEU B CA 1
ATOM 4046 C C . LEU B 1 198 ? 4.623 -3.442 8.401 1 97.97 198 LEU B C 1
ATOM 4048 O O . LEU B 1 198 ? 3.816 -2.547 8.139 1 97.97 198 LEU B O 1
ATOM 4052 N N . SER B 1 199 ? 5.73 -3.607 7.791 1 97.15 199 SER B N 1
ATOM 4053 C CA . SER B 1 199 ? 6.154 -2.689 6.739 1 97.15 199 SER B CA 1
ATOM 4054 C C . SER B 1 199 ? 5.212 -2.748 5.541 1 97.15 199 SER B C 1
ATOM 4056 O O . SER B 1 199 ? 4.802 -1.711 5.015 1 97.15 199 SER B O 1
ATOM 4058 N N . ASP B 1 200 ? 4.877 -3.921 5.147 1 96.32 200 ASP B N 1
ATOM 4059 C CA . ASP B 1 200 ? 3.988 -4.093 4.002 1 96.32 200 ASP B CA 1
ATOM 4060 C C . ASP B 1 200 ? 2.606 -3.51 4.287 1 96.32 200 ASP B C 1
ATOM 4062 O O . ASP B 1 200 ? 2.019 -2.843 3.433 1 96.32 200 ASP B O 1
ATOM 4066 N N . ILE B 1 201 ? 2.128 -3.718 5.417 1 97.89 201 ILE B N 1
ATOM 4067 C CA . ILE B 1 201 ? 0.815 -3.228 5.819 1 97.89 201 ILE B CA 1
ATOM 4068 C C . ILE B 1 201 ? 0.834 -1.703 5.895 1 97.89 201 ILE B C 1
ATOM 4070 O O . ILE B 1 201 ? -0.115 -1.042 5.466 1 97.89 201 ILE B O 1
ATOM 4074 N N . SER B 1 202 ? 1.879 -1.179 6.437 1 97.34 202 SER B N 1
ATOM 4075 C CA . SER B 1 202 ? 1.976 0.262 6.642 1 97.34 202 SER B CA 1
ATOM 4076 C C . SER B 1 202 ? 1.98 1.011 5.313 1 97.34 202 SER B C 1
ATOM 4078 O O . SER B 1 202 ? 1.522 2.153 5.236 1 97.34 202 SER B O 1
ATOM 4080 N N . LYS B 1 203 ? 2.404 0.404 4.234 1 96.46 203 LYS B N 1
ATOM 4081 C CA . LYS B 1 203 ? 2.517 1.038 2.924 1 96.46 203 LYS B CA 1
ATOM 4082 C C . LYS B 1 203 ? 1.14 1.289 2.315 1 96.46 203 LYS B C 1
ATOM 4084 O O . LYS B 1 203 ? 1.003 2.086 1.384 1 96.46 203 LYS B O 1
ATOM 4089 N N . ILE B 1 204 ? 0.173 0.646 2.848 1 97.91 204 ILE B N 1
ATOM 4090 C CA . ILE B 1 204 ? -1.187 0.789 2.342 1 97.91 204 ILE B CA 1
ATOM 4091 C C . ILE B 1 204 ? -1.795 2.092 2.856 1 97.91 204 ILE B C 1
ATOM 4093 O O . ILE B 1 204 ? -2.66 2.681 2.203 1 97.91 204 ILE B O 1
ATOM 4097 N N . ALA B 1 205 ? -1.39 2.566 3.944 1 97.1 205 ALA B N 1
ATOM 4098 C CA . ALA B 1 205 ? -2.066 3.58 4.75 1 97.1 205 ALA B CA 1
ATOM 4099 C C . ALA B 1 205 ? -2.281 4.862 3.951 1 97.1 205 ALA B C 1
ATOM 4101 O O . ALA B 1 205 ? -3.42 5.25 3.683 1 97.1 205 ALA B O 1
ATOM 4102 N N . THR B 1 206 ? -1.24 5.417 3.414 1 95.66 206 THR B N 1
ATOM 4103 C CA . THR B 1 206 ? -1.305 6.766 2.863 1 95.66 206 THR B CA 1
ATOM 4104 C C . THR B 1 206 ? -1.976 6.759 1.492 1 95.66 206 THR B C 1
ATOM 4106 O O . THR B 1 206 ? -2.935 7.499 1.261 1 95.66 206 THR B O 1
ATOM 4109 N N . PRO B 1 207 ? -1.578 5.882 0.628 1 97.51 207 PRO B N 1
ATOM 4110 C CA . PRO B 1 207 ? -2.219 5.92 -0.689 1 97.51 207 PRO B CA 1
ATOM 4111 C C . PRO B 1 207 ? -3.701 5.554 -0.633 1 97.51 207 PRO B C 1
ATOM 4113 O O . PRO B 1 207 ? -4.518 6.169 -1.323 1 97.51 207 PRO B O 1
ATOM 4116 N N . LEU B 1 208 ? -4.05 4.584 0.169 1 98.44 208 LEU B N 1
ATOM 4117 C CA . LEU B 1 208 ? -5.458 4.211 0.256 1 98.44 208 LEU B CA 1
ATOM 4118 C C . LEU B 1 208 ? -6.274 5.319 0.913 1 98.44 208 LEU B C 1
ATOM 4120 O O . LEU B 1 208 ? -7.426 5.552 0.538 1 98.44 208 LEU B O 1
ATOM 4124 N N . ALA B 1 209 ? -5.688 5.997 1.909 1 97.67 209 ALA B N 1
ATOM 4125 C CA . ALA B 1 209 ? -6.375 7.118 2.545 1 97.67 209 ALA B CA 1
ATOM 4126 C C . ALA B 1 209 ? -6.711 8.204 1.528 1 97.67 209 ALA B C 1
ATOM 4128 O O . ALA B 1 209 ? -7.813 8.758 1.543 1 97.67 209 ALA B O 1
ATOM 4129 N N . PHE B 1 210 ? -5.801 8.492 0.634 1 97.37 210 PHE B N 1
ATOM 4130 C CA . PHE B 1 210 ? -6.021 9.523 -0.373 1 97.37 210 PHE B CA 1
ATOM 4131 C C . PHE B 1 210 ? -7.059 9.072 -1.393 1 97.37 210 PHE B C 1
ATOM 4133 O O . PHE B 1 210 ? -7.83 9.886 -1.904 1 97.37 210 PHE B O 1
ATOM 4140 N N . ILE B 1 211 ? -7.081 7.775 -1.698 1 98.41 211 ILE B N 1
ATOM 4141 C CA . ILE B 1 211 ? -8.096 7.254 -2.607 1 98.41 211 ILE B CA 1
ATOM 4142 C C . ILE B 1 211 ? -9.479 7.4 -1.976 1 98.41 211 ILE B C 1
ATOM 4144 O O . ILE B 1 211 ? -10.416 7.876 -2.622 1 98.41 211 ILE B O 1
ATOM 4148 N N . VAL B 1 212 ? -9.565 6.999 -0.702 1 98.18 212 VAL B N 1
ATOM 4149 C CA . VAL B 1 212 ? -10.839 7.087 0.004 1 98.18 212 VAL B CA 1
ATOM 4150 C C . VAL B 1 212 ? -11.277 8.546 0.099 1 98.18 212 VAL B C 1
ATOM 4152 O O . VAL B 1 212 ? -12.442 8.868 -0.148 1 98.18 212 VAL B O 1
ATOM 4155 N N . LEU B 1 213 ? -10.343 9.395 0.426 1 97.19 213 LEU B N 1
ATOM 4156 C CA . LEU B 1 213 ? -10.64 10.821 0.513 1 97.19 213 LEU B CA 1
ATOM 4157 C C . LEU B 1 213 ? -11.136 11.356 -0.826 1 97.19 213 LEU B C 1
ATOM 4159 O O . LEU B 1 213 ? -12.155 12.047 -0.884 1 97.19 213 LEU B O 1
ATOM 4163 N N . GLY B 1 214 ? -10.434 11.045 -1.889 1 97.24 214 GLY B N 1
ATOM 4164 C CA . GLY B 1 214 ? -10.842 11.487 -3.213 1 97.24 214 GLY B CA 1
ATOM 4165 C C . GLY B 1 214 ? -12.236 11.026 -3.594 1 97.24 214 GLY B C 1
ATOM 4166 O O . GLY B 1 214 ? -13.001 11.779 -4.2 1 97.24 214 GLY B O 1
ATOM 4167 N N . ALA B 1 215 ? -12.531 9.829 -3.237 1 97.6 215 ALA B N 1
ATOM 4168 C CA . ALA B 1 215 ? -13.836 9.254 -3.555 1 97.6 215 ALA B CA 1
ATOM 4169 C C . ALA B 1 215 ? -14.944 9.932 -2.753 1 97.6 215 ALA B C 1
ATOM 4171 O O . ALA B 1 215 ? -16.089 10.005 -3.205 1 97.6 215 ALA B O 1
ATOM 4172 N N . GLU B 1 216 ? -14.603 10.449 -1.607 1 95.01 216 GLU B N 1
ATOM 4173 C CA . GLU B 1 216 ? -15.627 10.981 -0.712 1 95.01 216 GLU B CA 1
ATOM 4174 C C . GLU B 1 216 ? -15.776 12.49 -0.88 1 95.01 216 GLU B C 1
ATOM 4176 O O . GLU B 1 216 ? -16.73 13.085 -0.373 1 95.01 216 GLU B O 1
ATOM 4181 N N . LEU B 1 217 ? -14.869 13.079 -1.556 1 93.31 217 LEU B N 1
ATOM 4182 C CA . LEU B 1 217 ? -14.905 14.525 -1.747 1 93.31 217 LEU B CA 1
ATOM 4183 C C . LEU B 1 217 ? -16.127 14.935 -2.562 1 93.31 217 LEU B C 1
ATOM 4185 O O . LEU B 1 217 ? -16.44 14.308 -3.577 1 93.31 217 LEU B O 1
ATOM 4189 N N . GLU B 1 218 ? -16.842 15.85 -2.079 1 89.22 218 GLU B N 1
ATOM 4190 C CA . GLU B 1 218 ? -17.989 16.428 -2.773 1 89.22 218 GLU B CA 1
ATOM 4191 C C . GLU B 1 218 ? -17.788 17.92 -3.025 1 89.22 218 GLU B C 1
ATOM 4193 O O . GLU B 1 218 ? -17.831 18.723 -2.091 1 89.22 218 GLU B O 1
ATOM 4198 N N . PHE B 1 219 ? -17.668 18.366 -4.188 1 81.9 219 PHE B N 1
ATOM 4199 C CA . PHE B 1 219 ? -17.336 19.734 -4.566 1 81.9 219 PHE B CA 1
ATOM 4200 C C . PHE B 1 219 ? -18.433 20.698 -4.131 1 81.9 219 PHE B C 1
ATOM 4202 O O . PHE B 1 219 ? -18.152 21.835 -3.748 1 81.9 219 PHE B O 1
ATOM 4209 N N . GLY B 1 220 ? -19.7 20.292 -4.197 1 79.25 220 GLY B N 1
ATOM 4210 C CA . GLY B 1 220 ? -20.796 21.133 -3.742 1 79.25 220 GLY B CA 1
ATOM 4211 C C . GLY B 1 220 ? -20.679 21.529 -2.282 1 79.25 220 GLY B C 1
ATOM 4212 O O . GLY B 1 220 ? -20.929 22.682 -1.925 1 79.25 220 GLY B O 1
ATOM 4213 N N . ASN B 1 221 ? -20.168 20.737 -1.499 1 83.53 221 ASN B N 1
ATOM 4214 C CA . ASN B 1 221 ? -20.003 20.992 -0.072 1 83.53 221 ASN B CA 1
ATOM 4215 C C . ASN B 1 221 ? -18.84 21.943 0.197 1 83.53 221 ASN B C 1
ATOM 4217 O O . ASN B 1 221 ? -18.859 22.692 1.176 1 83.53 221 ASN B O 1
ATOM 4221 N N . MET B 1 222 ? -17.923 22.018 -0.643 1 87.63 222 MET B N 1
ATOM 4222 C CA . MET B 1 222 ? -16.761 22.885 -0.476 1 87.63 222 MET B CA 1
ATOM 4223 C C . MET B 1 222 ? -17.166 24.355 -0.528 1 87.63 222 MET B C 1
ATOM 4225 O O . MET B 1 222 ? -16.605 25.183 0.192 1 87.63 222 MET B O 1
ATOM 4229 N N . LEU B 1 223 ? -18.152 24.627 -1.269 1 87.69 223 LEU B N 1
ATOM 4230 C CA . LEU B 1 223 ? -18.627 26.002 -1.377 1 87.69 223 LEU B CA 1
ATOM 4231 C C . LEU B 1 223 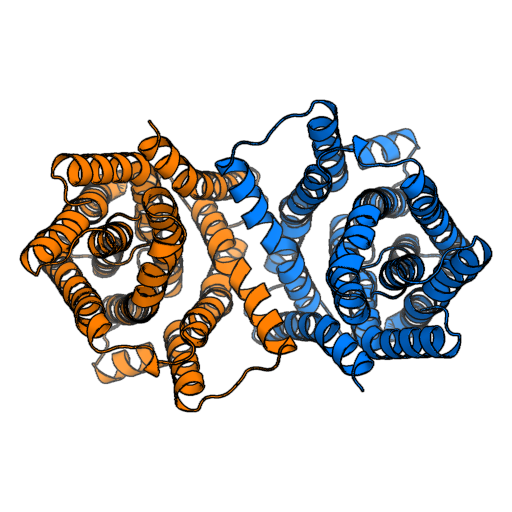? -19.305 26.445 -0.084 1 87.69 223 LEU B C 1
ATOM 4233 O O . LEU B 1 223 ? -19.202 27.61 0.308 1 87.69 223 LEU B O 1
ATOM 4237 N N . LYS B 1 224 ? -19.968 25.502 0.533 1 91.35 224 LYS B N 1
ATOM 4238 C CA . LYS B 1 224 ? -20.639 25.794 1.796 1 91.35 224 LYS B CA 1
ATOM 4239 C C . LYS B 1 224 ? -19.627 26.077 2.903 1 91.35 224 LYS B C 1
ATOM 4241 O O . LYS B 1 224 ? -19.913 26.832 3.835 1 91.35 224 LYS B O 1
ATOM 4246 N N . ASN B 1 225 ? -18.442 25.511 2.752 1 94.65 225 ASN B N 1
ATOM 4247 C CA . ASN B 1 225 ? -17.416 25.637 3.781 1 94.65 225 ASN B CA 1
ATOM 4248 C C . ASN B 1 225 ? -16.288 26.565 3.337 1 94.65 225 ASN B C 1
ATOM 4250 O O . ASN B 1 225 ? -15.193 26.532 3.902 1 94.65 225 ASN B O 1
ATOM 4254 N N . ILE B 1 226 ? -16.531 27.465 2.411 1 95.7 226 ILE B N 1
ATOM 4255 C CA . ILE B 1 226 ? -15.488 28.223 1.728 1 95.7 226 ILE B CA 1
ATOM 4256 C C . ILE B 1 226 ? -14.768 29.126 2.727 1 95.7 226 ILE B C 1
ATOM 4258 O O . ILE B 1 226 ? -13.55 29.302 2.649 1 95.7 226 ILE B O 1
ATOM 4262 N N . LYS B 1 227 ? -15.458 29.721 3.617 1 96.16 227 LYS B N 1
ATOM 4263 C CA . LYS B 1 227 ? -14.841 30.611 4.597 1 96.16 227 LYS B CA 1
ATOM 4264 C C . LYS B 1 227 ? -13.86 29.853 5.487 1 96.16 227 LYS B C 1
ATOM 4266 O O . LYS B 1 227 ? -12.77 30.348 5.779 1 96.16 227 LYS B O 1
ATOM 4271 N N . TYR B 1 228 ? -14.29 28.652 5.92 1 97.15 228 TYR B N 1
ATOM 4272 C CA . TYR B 1 228 ? -13.424 27.808 6.735 1 97.15 228 TYR B CA 1
ATOM 4273 C C . TYR B 1 228 ? -12.204 27.352 5.944 1 97.15 228 TYR B C 1
ATOM 4275 O O . TYR B 1 228 ? -11.087 27.337 6.467 1 97.15 228 TYR B O 1
ATOM 4283 N N . LEU B 1 229 ? -12.429 27.064 4.685 1 97.71 229 LEU B N 1
ATOM 4284 C CA . LEU B 1 229 ? -11.352 26.559 3.841 1 97.71 229 LEU B CA 1
ATOM 4285 C C . LEU B 1 229 ? -10.313 27.643 3.578 1 97.71 229 LEU B C 1
ATOM 4287 O O . LEU B 1 229 ? -9.109 27.387 3.652 1 97.71 229 LEU B O 1
ATOM 4291 N N . ILE B 1 230 ? -10.757 28.808 3.313 1 97.81 230 ILE B N 1
ATOM 4292 C CA . ILE B 1 230 ? -9.848 29.921 3.065 1 97.81 230 ILE B CA 1
ATOM 4293 C C . ILE B 1 230 ? -9.016 30.197 4.316 1 97.81 230 ILE B C 1
ATOM 4295 O O . ILE B 1 230 ? -7.793 30.331 4.239 1 97.81 230 ILE B O 1
ATOM 4299 N N . SER B 1 231 ? -9.661 30.24 5.396 1 98.01 231 SER B N 1
ATOM 4300 C CA . SER B 1 231 ? -8.983 30.524 6.657 1 98.01 231 SER B CA 1
ATOM 4301 C C . SER B 1 231 ? -7.966 29.439 6.994 1 98.01 231 SER B C 1
ATOM 4303 O O . SER B 1 231 ? -6.831 29.739 7.368 1 98.01 231 SER B O 1
ATOM 4305 N N . ALA B 1 232 ? -8.39 28.177 6.876 1 98.14 232 ALA B N 1
ATOM 4306 C CA . ALA B 1 232 ? -7.497 27.061 7.176 1 98.14 232 ALA B CA 1
ATOM 4307 C C . ALA B 1 232 ? -6.297 27.048 6.233 1 98.14 232 ALA B C 1
ATOM 4309 O O . ALA B 1 232 ? -5.169 26.785 6.657 1 98.14 232 ALA B O 1
ATOM 4310 N N . ASN B 1 233 ? -6.561 27.321 4.972 1 98.35 233 ASN B N 1
ATOM 4311 C CA . ASN B 1 233 ? -5.481 27.365 3.992 1 98.35 233 ASN B CA 1
ATOM 4312 C C . ASN B 1 233 ? -4.475 28.467 4.315 1 98.35 233 ASN B C 1
ATOM 4314 O O . ASN B 1 233 ? -3.264 28.245 4.253 1 98.35 233 ASN B O 1
ATOM 4318 N N . ILE B 1 234 ? -4.93 29.588 4.674 1 98.42 234 ILE B N 1
ATOM 4319 C CA . ILE B 1 234 ? -4.064 30.72 4.986 1 98.42 234 ILE B CA 1
ATOM 4320 C C . ILE B 1 234 ? -3.241 30.411 6.235 1 98.42 234 ILE B C 1
ATOM 4322 O O . ILE B 1 234 ? -2.026 30.624 6.254 1 98.42 234 ILE B O 1
ATOM 4326 N N . LEU B 1 235 ? -3.854 29.894 7.236 1 98.52 235 LEU B N 1
ATOM 4327 C CA . LEU B 1 235 ? -3.157 29.625 8.489 1 98.52 235 LEU B CA 1
ATOM 4328 C C . LEU B 1 235 ? -2.176 28.468 8.328 1 98.52 235 LEU B C 1
ATOM 4330 O O . LEU B 1 235 ? -1.077 28.499 8.886 1 98.52 235 LEU B O 1
ATOM 4334 N N . ARG B 1 236 ? -2.547 27.466 7.575 1 98.38 236 ARG B N 1
ATOM 4335 C CA . ARG B 1 236 ? -1.717 26.281 7.38 1 98.38 236 ARG B CA 1
ATOM 4336 C C . ARG B 1 236 ? -0.534 26.586 6.467 1 98.38 236 ARG B C 1
ATOM 4338 O O . ARG B 1 236 ? 0.598 26.194 6.758 1 98.38 236 ARG B O 1
ATOM 4345 N N . LEU B 1 237 ? -0.782 27.323 5.377 1 98.02 237 LEU B N 1
ATOM 4346 C CA . LEU B 1 237 ? 0.219 27.423 4.32 1 98.02 237 LEU B CA 1
ATOM 4347 C C . LEU B 1 237 ? 1.023 28.711 4.453 1 98.02 237 LEU B C 1
ATOM 4349 O O . LEU B 1 237 ? 2.107 28.834 3.877 1 98.02 237 LEU B O 1
ATOM 4353 N N . ILE B 1 238 ? 0.505 29.683 5.167 1 98.17 238 ILE B N 1
ATOM 4354 C CA . ILE B 1 238 ? 1.202 30.954 5.33 1 98.17 238 ILE B CA 1
ATOM 4355 C C . ILE B 1 238 ? 1.484 31.201 6.811 1 98.17 238 ILE B C 1
ATOM 4357 O O . ILE B 1 238 ? 2.638 31.378 7.208 1 98.17 238 ILE B O 1
ATOM 4361 N N . GLY B 1 239 ? 0.492 31.168 7.631 1 98.45 239 GLY B N 1
ATOM 4362 C CA . GLY B 1 239 ? 0.632 31.464 9.048 1 98.45 239 GLY B CA 1
ATOM 4363 C C . GLY B 1 239 ? 1.592 30.53 9.761 1 98.45 239 GLY B C 1
ATOM 4364 O O . GLY B 1 239 ? 2.498 30.982 10.464 1 98.45 239 GLY B O 1
ATOM 4365 N N . ASN B 1 240 ? 1.362 29.247 9.636 1 98.54 240 ASN B N 1
ATOM 4366 C CA . ASN B 1 240 ? 2.163 28.238 10.322 1 98.54 240 ASN B CA 1
ATOM 4367 C C . ASN B 1 240 ? 3.637 28.338 9.941 1 98.54 240 ASN B C 1
ATOM 4369 O O . ASN B 1 240 ? 4.502 28.444 10.812 1 98.54 240 ASN B O 1
ATOM 4373 N N . PRO B 1 241 ? 4.001 28.367 8.632 1 97.97 241 PRO B N 1
ATOM 4374 C CA . PRO B 1 241 ? 5.418 28.494 8.281 1 97.97 241 PRO B CA 1
ATOM 4375 C C . PRO B 1 241 ? 6.017 29.828 8.718 1 97.97 241 PRO B C 1
ATOM 4377 O O . PRO B 1 241 ? 7.198 29.893 9.07 1 97.97 241 PRO B O 1
ATOM 4380 N N . LEU B 1 242 ? 5.204 30.88 8.653 1 97.97 242 LEU B N 1
ATOM 4381 C CA . LEU B 1 242 ? 5.693 32.184 9.086 1 97.97 242 LEU B CA 1
ATOM 4382 C C . LEU B 1 242 ? 6.097 32.152 10.556 1 97.97 242 LEU B C 1
ATOM 4384 O O . LEU B 1 242 ? 7.158 32.662 10.924 1 97.97 242 LEU B O 1
ATOM 4388 N N . ILE B 1 243 ? 5.291 31.558 11.366 1 98.3 243 ILE B N 1
ATOM 4389 C CA . ILE B 1 243 ? 5.55 31.482 12.8 1 98.3 243 ILE B CA 1
ATOM 4390 C C . ILE B 1 243 ? 6.701 30.515 13.066 1 98.3 243 ILE B C 1
ATOM 4392 O O . ILE B 1 243 ? 7.639 30.842 13.796 1 98.3 243 ILE B O 1
ATOM 4396 N N . THR B 1 244 ? 6.654 29.323 12.486 1 98.29 244 THR B N 1
ATOM 4397 C CA . THR B 1 244 ? 7.622 28.262 12.74 1 98.29 244 THR B CA 1
ATOM 4398 C C . THR B 1 244 ? 9.012 28.672 12.263 1 98.29 244 THR B C 1
ATOM 4400 O O . THR B 1 244 ? 9.985 28.576 13.014 1 98.29 244 THR B O 1
ATOM 4403 N N . VAL B 1 245 ? 9.126 29.182 11.082 1 97.55 245 VAL B N 1
ATOM 4404 C CA . VAL B 1 245 ? 10.416 29.538 10.501 1 97.55 245 VAL B CA 1
ATOM 4405 C C . VAL B 1 245 ? 10.866 30.896 11.035 1 97.55 245 VAL B C 1
ATOM 4407 O O . VAL B 1 245 ? 12.047 31.094 11.329 1 97.55 245 VAL B O 1
ATOM 4410 N N . GLY B 1 246 ? 9.941 31.851 11.12 1 97.09 246 GLY B N 1
ATOM 4411 C CA . GLY B 1 246 ? 10.283 33.163 11.645 1 97.09 246 GLY B CA 1
ATOM 4412 C C . GLY B 1 246 ? 10.85 33.113 13.051 1 97.09 246 GLY B C 1
ATOM 4413 O O . GLY B 1 246 ? 11.932 33.644 13.309 1 97.09 246 GLY B O 1
ATOM 4414 N N . VAL B 1 247 ? 10.137 32.445 13.949 1 97.73 247 VAL B N 1
ATOM 4415 C CA . VAL B 1 247 ? 10.603 32.31 15.325 1 97.73 247 VAL B CA 1
ATOM 4416 C C . VAL B 1 247 ? 11.861 31.446 15.362 1 97.73 247 VAL B C 1
ATOM 4418 O O . VAL B 1 247 ? 12.767 31.692 16.163 1 97.73 247 VAL B O 1
ATOM 4421 N N . GLY B 1 248 ? 11.904 30.437 14.516 1 96.93 248 GLY B N 1
ATOM 4422 C CA . GLY B 1 248 ? 13.091 29.602 14.43 1 96.93 248 GLY B CA 1
ATOM 4423 C C . GLY B 1 248 ? 14.344 30.381 14.076 1 96.93 248 GLY B C 1
ATOM 4424 O O . GLY B 1 248 ? 15.409 30.149 14.652 1 96.93 248 GLY B O 1
ATOM 4425 N N . LYS B 1 249 ? 14.192 31.285 13.159 1 96.56 249 LYS B N 1
ATOM 4426 C CA . LYS B 1 249 ? 15.32 32.129 12.776 1 96.56 249 LYS B CA 1
ATOM 4427 C C . LYS B 1 249 ? 15.777 32.999 13.943 1 96.56 249 LYS B C 1
ATOM 4429 O O . LYS B 1 249 ? 16.978 33.169 14.164 1 96.56 249 LYS B O 1
ATOM 4434 N N . LEU B 1 250 ? 14.84 33.497 14.656 1 95.97 250 LEU B N 1
ATOM 4435 C CA . LEU B 1 250 ? 15.141 34.363 15.791 1 95.97 250 LEU B CA 1
ATOM 4436 C C . LEU B 1 250 ? 15.85 33.585 16.895 1 95.97 250 LEU B C 1
ATOM 4438 O O . LEU B 1 250 ? 16.673 34.144 17.623 1 95.97 250 LEU B O 1
ATOM 4442 N N . VAL B 1 251 ? 15.501 32.291 17.008 1 94.59 251 VAL B N 1
ATOM 4443 C CA . VAL B 1 251 ? 16.095 31.436 18.03 1 94.59 251 VAL B CA 1
ATOM 4444 C C . VAL B 1 251 ? 17.499 31.017 17.6 1 94.59 251 VAL B C 1
ATOM 4446 O O . VAL B 1 251 ? 18.293 30.549 18.421 1 94.59 251 VAL B O 1
ATOM 4449 N N . GLY B 1 252 ? 17.841 31.116 16.233 1 93.97 252 GLY B N 1
ATOM 4450 C CA . GLY B 1 252 ? 19.217 30.915 15.808 1 93.97 252 GLY B CA 1
ATOM 4451 C C . GLY B 1 252 ? 19.374 29.783 14.811 1 93.97 252 GLY B C 1
ATOM 4452 O O . GLY B 1 252 ? 20.494 29.424 14.442 1 93.97 252 GLY B O 1
ATOM 4453 N N . PHE B 1 253 ? 18.274 29.192 14.368 1 94.9 253 PHE B N 1
ATOM 4454 C CA . PHE B 1 253 ? 18.385 28.112 13.394 1 94.9 253 PHE B CA 1
ATOM 4455 C C . PHE B 1 253 ? 18.717 28.662 12.012 1 94.9 253 PHE B C 1
ATOM 4457 O O . PHE B 1 253 ? 18.323 29.78 11.671 1 94.9 253 PHE B O 1
ATOM 4464 N N . GLN B 1 254 ? 19.501 27.866 11.266 1 92.68 254 GLN B N 1
ATOM 4465 C CA . GLN B 1 254 ? 19.919 28.267 9.926 1 92.68 254 GLN B CA 1
ATOM 4466 C C . GLN B 1 254 ? 20.078 27.053 9.014 1 92.68 254 GLN B C 1
ATOM 4468 O O . GLN B 1 254 ? 20.073 25.913 9.482 1 92.68 254 GLN B O 1
ATOM 4473 N N . GLY B 1 255 ? 20.082 27.356 7.741 1 93.09 255 GLY B N 1
ATOM 4474 C CA . GLY B 1 255 ? 20.423 26.339 6.759 1 93.09 255 GLY B CA 1
ATOM 4475 C C . GLY B 1 255 ? 19.469 25.159 6.766 1 93.09 255 GLY B C 1
ATOM 4476 O O . GLY B 1 255 ? 18.257 25.333 6.626 1 93.09 255 GLY B O 1
ATOM 4477 N N . ILE B 1 256 ? 20.046 24.062 7.123 1 92.58 256 ILE B N 1
ATOM 4478 C CA . ILE B 1 256 ? 19.342 22.79 6.999 1 92.58 256 ILE B CA 1
ATOM 4479 C C . ILE B 1 256 ? 18.226 22.715 8.038 1 92.58 256 ILE B C 1
ATOM 4481 O O . ILE B 1 256 ? 17.154 22.169 7.768 1 92.58 256 ILE B O 1
ATOM 4485 N N . GLU B 1 257 ? 18.466 23.212 9.165 1 93.86 257 GLU B N 1
ATOM 4486 C CA . GLU B 1 257 ? 17.458 23.186 10.221 1 93.86 257 GLU B CA 1
ATOM 4487 C C . GLU B 1 257 ? 16.235 24.013 9.836 1 93.86 257 GLU B C 1
ATOM 4489 O O . GLU B 1 257 ? 15.098 23.593 10.065 1 93.86 257 GLU B O 1
ATOM 4494 N N . LEU B 1 258 ? 16.443 25.128 9.21 1 94.79 258 LEU B N 1
ATOM 4495 C CA . LEU B 1 258 ? 15.34 25.995 8.809 1 94.79 258 LEU B CA 1
ATOM 4496 C C . LEU B 1 258 ? 14.53 25.36 7.683 1 94.79 258 LEU B C 1
ATOM 4498 O O . LEU B 1 258 ? 13.306 25.501 7.637 1 94.79 258 LEU B O 1
ATOM 4502 N N . VAL B 1 259 ? 15.2 24.655 6.832 1 93.7 259 VAL B N 1
ATOM 4503 C CA . VAL B 1 259 ? 14.505 23.996 5.731 1 93.7 259 VAL B CA 1
ATOM 4504 C C . VAL B 1 259 ? 13.661 22.843 6.269 1 93.7 259 VAL B C 1
ATOM 4506 O O . VAL B 1 259 ? 12.546 22.609 5.796 1 93.7 259 VAL B O 1
ATOM 4509 N N . ALA B 1 260 ? 14.224 22.146 7.185 1 94.16 260 ALA B N 1
ATOM 4510 C CA . ALA B 1 260 ? 13.473 21.061 7.812 1 94.16 260 ALA B CA 1
ATOM 4511 C C . ALA B 1 260 ? 12.237 21.594 8.53 1 94.16 260 ALA B C 1
ATOM 4513 O O . ALA B 1 260 ? 11.153 21.015 8.426 1 94.16 260 ALA B O 1
ATOM 4514 N N . LEU B 1 261 ? 12.424 22.703 9.181 1 95.81 261 LEU B N 1
ATOM 4515 C CA . LEU B 1 261 ? 11.31 23.336 9.879 1 95.81 261 LEU B CA 1
ATOM 4516 C C . LEU B 1 261 ? 10.285 23.877 8.888 1 95.81 261 LEU B C 1
ATOM 4518 O O . LEU B 1 261 ? 9.08 23.821 9.143 1 95.81 261 LEU B O 1
ATOM 4522 N N . LEU B 1 262 ? 10.745 24.385 7.822 1 95.18 262 LEU B N 1
ATOM 4523 C CA . LEU B 1 262 ? 9.852 24.84 6.762 1 95.18 262 LEU B CA 1
ATOM 4524 C C . LEU B 1 262 ? 9.027 23.682 6.211 1 95.18 262 LEU B C 1
ATOM 4526 O O . LEU B 1 262 ? 7.819 23.818 6.004 1 95.18 262 LEU B O 1
ATOM 4530 N N . SER B 1 263 ? 9.668 22.58 5.981 1 93.24 263 SER B N 1
ATOM 4531 C CA . SER B 1 263 ? 8.977 21.424 5.419 1 93.24 263 SER B CA 1
ATOM 4532 C C . SER B 1 263 ? 7.877 20.93 6.352 1 93.24 263 SER B C 1
ATOM 4534 O O . SER B 1 263 ? 6.822 20.484 5.895 1 93.24 263 SER B O 1
ATOM 4536 N N . MET B 1 264 ? 8.115 21.006 7.604 1 94.76 264 MET B N 1
ATOM 4537 C CA . MET B 1 264 ? 7.152 20.562 8.607 1 94.76 264 MET B CA 1
ATOM 4538 C C . MET B 1 264 ? 5.947 21.495 8.655 1 94.76 264 MET B C 1
ATOM 4540 O O . MET B 1 264 ? 4.826 21.055 8.917 1 94.76 264 MET B O 1
ATOM 4544 N N . SER B 1 265 ? 6.19 22.762 8.392 1 96.63 265 SER B N 1
ATOM 4545 C CA . SER B 1 265 ? 5.153 23.761 8.626 1 96.63 265 SER B CA 1
ATOM 4546 C C . SER B 1 265 ? 4.481 24.176 7.321 1 96.63 265 SER B C 1
ATOM 4548 O O . SER B 1 265 ? 3.348 24.662 7.327 1 96.63 265 SER B O 1
ATOM 4550 N N . ALA B 1 266 ? 5.127 23.949 6.177 1 94.8 266 ALA B N 1
ATOM 4551 C CA . ALA B 1 266 ? 4.61 24.446 4.904 1 94.8 266 ALA B CA 1
ATOM 4552 C C . ALA B 1 266 ? 3.919 23.334 4.121 1 94.8 266 ALA B C 1
ATOM 4554 O O . ALA B 1 266 ? 3.266 23.593 3.107 1 94.8 266 ALA B O 1
ATOM 4555 N N . CYS B 1 267 ? 4.077 22.138 4.569 1 94.47 267 CYS B N 1
ATOM 4556 C CA . CYS B 1 267 ? 3.421 21.021 3.899 1 94.47 267 CYS B CA 1
ATOM 4557 C C . CYS B 1 267 ? 1.908 21.092 4.075 1 94.47 267 CYS B C 1
ATOM 4559 O O . CYS B 1 267 ? 1.414 21.783 4.967 1 94.47 267 CYS B O 1
ATOM 4561 N N . PRO B 1 268 ? 1.158 20.453 3.198 1 95.84 268 PRO B N 1
ATOM 4562 C CA . PRO B 1 268 ? -0.299 20.441 3.354 1 95.84 268 PRO B CA 1
ATOM 4563 C C . PRO B 1 268 ? -0.755 19.664 4.586 1 95.84 268 PRO B C 1
ATOM 4565 O O . PRO B 1 268 ? 0.054 18.99 5.23 1 95.84 268 PRO B O 1
ATOM 4568 N N . THR B 1 269 ? -2.021 19.82 4.857 1 97.34 269 THR B N 1
ATOM 4569 C CA . THR B 1 269 ? -2.628 19.088 5.963 1 97.34 269 THR B CA 1
ATOM 4570 C C . THR B 1 269 ? -2.55 17.583 5.724 1 97.34 269 THR B C 1
ATOM 4572 O O . THR B 1 269 ? -2.744 17.117 4.6 1 97.34 269 THR B O 1
ATOM 4575 N N . ALA B 1 270 ? -2.24 16.873 6.731 1 96.07 270 ALA B N 1
ATOM 4576 C CA . ALA B 1 270 ? -2.06 15.426 6.647 1 96.07 270 ALA B CA 1
ATOM 4577 C C . ALA B 1 270 ? -3.371 14.73 6.293 1 96.07 270 ALA B C 1
ATOM 4579 O O . ALA B 1 270 ? -4.43 15.084 6.816 1 96.07 270 ALA B O 1
ATOM 4580 N N . VAL B 1 271 ? -3.296 13.759 5.482 1 95.63 271 VAL B N 1
ATOM 4581 C CA . VAL B 1 271 ? -4.482 13.005 5.087 1 95.63 271 VAL B CA 1
ATOM 4582 C C . VAL B 1 271 ? -5.049 12.264 6.295 1 95.63 271 VAL B C 1
ATOM 4584 O O . VAL B 1 271 ? -6.256 12.025 6.374 1 95.63 271 VAL B O 1
ATOM 4587 N N . ALA B 1 272 ? -4.25 11.989 7.243 1 95.71 272 ALA B N 1
ATOM 4588 C CA . ALA B 1 272 ? -4.695 11.329 8.468 1 95.71 272 ALA B CA 1
ATOM 4589 C C . ALA B 1 272 ? -5.74 12.169 9.196 1 95.71 272 ALA B C 1
ATOM 4591 O O . ALA B 1 272 ? -6.568 11.635 9.938 1 95.71 272 ALA B O 1
ATOM 4592 N N . SER B 1 273 ? -5.67 13.475 8.974 1 97.19 273 SER B N 1
ATOM 4593 C CA . SER B 1 273 ? -6.656 14.35 9.6 1 97.19 273 SER B CA 1
ATOM 4594 C C . SER B 1 273 ? -8.069 14.014 9.134 1 97.19 273 SER B C 1
ATOM 4596 O O . SER B 1 273 ? -9.016 14.064 9.921 1 97.19 273 SER B O 1
ATOM 4598 N N . TYR B 1 274 ? -8.224 13.713 7.876 1 97.06 274 TYR B N 1
ATOM 4599 C CA . TYR B 1 274 ? -9.507 13.305 7.315 1 97.06 274 TYR B CA 1
ATOM 4600 C C . TYR B 1 274 ? -9.955 11.969 7.893 1 97.06 274 TYR B C 1
ATOM 4602 O O . TYR B 1 274 ? -11.078 11.845 8.388 1 97.06 274 TYR B O 1
ATOM 4610 N N . THR B 1 275 ? -9.034 11.015 7.837 1 96.73 275 THR B N 1
ATOM 4611 C CA . THR B 1 275 ? -9.346 9.666 8.295 1 96.73 275 THR B CA 1
ATOM 4612 C C . THR B 1 275 ? -9.758 9.676 9.764 1 96.73 275 THR B C 1
ATOM 4614 O O . THR B 1 275 ? -10.736 9.028 10.145 1 96.73 275 THR B O 1
ATOM 4617 N N . MET B 1 276 ? -9.074 10.44 10.539 1 96.26 276 MET B N 1
ATOM 4618 C CA . MET B 1 276 ? -9.356 10.524 11.97 1 96.26 276 MET B CA 1
ATOM 4619 C C . MET B 1 276 ? -10.688 11.223 12.222 1 96.26 276 MET B C 1
ATOM 4621 O O . MET B 1 276 ? -11.505 10.743 13.01 1 96.26 276 MET B O 1
ATOM 4625 N N . ALA B 1 277 ? -10.889 12.309 11.573 1 96.53 277 ALA B N 1
ATOM 4626 C CA . ALA B 1 277 ? -12.123 13.068 11.761 1 96.53 277 ALA B CA 1
ATOM 4627 C C . ALA B 1 277 ? -13.345 12.22 11.422 1 96.53 277 ALA B C 1
ATOM 4629 O O . ALA B 1 277 ? -14.34 12.234 12.15 1 96.53 277 ALA B O 1
ATOM 4630 N N . LYS B 1 278 ? -13.211 11.507 10.361 1 94.48 278 LYS B N 1
ATOM 4631 C CA . LYS B 1 278 ? -14.316 10.664 9.914 1 94.48 278 LYS B CA 1
ATOM 4632 C C . LYS B 1 278 ? -14.589 9.541 10.911 1 94.48 278 LYS B C 1
ATOM 4634 O O . LYS B 1 278 ? -15.746 9.22 11.191 1 94.48 278 LYS B O 1
ATOM 4639 N N . GLU B 1 279 ? -13.564 8.974 11.451 1 92.9 279 GLU B N 1
ATOM 4640 C CA . GLU B 1 279 ? -13.707 7.827 12.342 1 92.9 279 GLU B CA 1
ATOM 4641 C C . GLU B 1 279 ? -14.056 8.27 13.76 1 92.9 279 GLU B C 1
ATOM 4643 O O . GLU B 1 279 ? -14.625 7.498 14.535 1 92.9 279 GLU B O 1
ATOM 4648 N N . MET B 1 280 ? -13.739 9.514 14.143 1 92.2 280 MET B N 1
ATOM 4649 C CA . MET B 1 280 ? -13.894 9.955 15.526 1 92.2 280 MET B CA 1
ATOM 4650 C C . MET B 1 280 ? -15.064 10.924 15.661 1 92.2 280 MET B C 1
ATOM 4652 O O . MET B 1 280 ? -15.107 11.726 16.596 1 92.2 280 MET B O 1
ATOM 4656 N N . ASN B 1 281 ? -15.97 10.894 14.652 1 88.77 281 ASN B N 1
ATOM 4657 C CA . ASN B 1 281 ? -17.244 11.604 14.677 1 88.77 281 ASN B CA 1
ATOM 4658 C C . ASN B 1 281 ? -17.044 13.117 14.665 1 88.77 281 ASN B C 1
ATOM 4660 O O . ASN B 1 281 ? -17.685 13.838 15.431 1 88.77 281 ASN B O 1
ATOM 4664 N N . ALA B 1 282 ? -16.109 13.562 13.986 1 95.06 282 ALA B N 1
ATOM 4665 C CA . ALA B 1 282 ? -15.929 14.978 13.673 1 95.06 282 ALA B CA 1
ATOM 4666 C C . ALA B 1 282 ? -16.366 15.284 12.244 1 95.06 282 ALA B C 1
ATOM 4668 O O . ALA B 1 282 ? -16.989 14.448 11.586 1 95.06 282 ALA B O 1
ATOM 4669 N N . ASP B 1 283 ? -16.212 16.484 11.817 1 94.95 283 ASP B N 1
ATOM 4670 C CA . ASP B 1 283 ? -16.653 16.878 10.483 1 94.95 283 ASP B CA 1
ATOM 4671 C C . ASP B 1 283 ? -15.683 16.38 9.414 1 94.95 283 ASP B C 1
ATOM 4673 O O . ASP B 1 283 ? -14.822 17.132 8.952 1 94.95 283 ASP B O 1
ATOM 4677 N N . GLY B 1 284 ? -15.884 15.134 9.04 1 95.16 284 GLY B N 1
ATOM 4678 C CA . GLY B 1 284 ? -15.007 14.5 8.068 1 95.16 284 GLY B CA 1
ATOM 4679 C C . GLY B 1 284 ? -15.004 15.201 6.722 1 95.16 284 GLY B C 1
ATOM 4680 O O . GLY B 1 284 ? -13.981 15.23 6.035 1 95.16 284 GLY B O 1
ATOM 4681 N N . ASP B 1 285 ? -16.105 15.734 6.371 1 95.5 285 ASP B N 1
ATOM 4682 C CA . ASP B 1 285 ? -16.2 16.426 5.089 1 95.5 285 ASP B CA 1
ATOM 4683 C C . ASP B 1 285 ? -15.288 17.65 5.056 1 95.5 285 ASP B C 1
ATOM 4685 O O . ASP B 1 285 ? -14.487 17.809 4.133 1 95.5 285 ASP B O 1
ATOM 4689 N N . LEU B 1 286 ? -15.408 18.405 6.046 1 96.7 286 LEU B N 1
ATOM 4690 C CA . LEU B 1 286 ? -14.571 19.597 6.126 1 96.7 286 LEU B CA 1
ATOM 4691 C C . LEU B 1 286 ? -13.096 19.221 6.216 1 96.7 286 LEU B C 1
ATOM 4693 O O . LEU B 1 286 ? -12.249 19.859 5.587 1 96.7 286 LEU B O 1
ATOM 4697 N N . ALA B 1 287 ? -12.782 18.204 6.973 1 97.28 287 ALA B N 1
ATOM 4698 C CA . ALA B 1 287 ? -11.402 17.743 7.094 1 97.28 287 ALA B CA 1
ATOM 4699 C C . ALA B 1 287 ? -10.836 17.343 5.734 1 97.28 287 ALA B C 1
ATOM 4701 O O . ALA B 1 287 ? -9.711 17.714 5.39 1 97.28 287 ALA B O 1
ATOM 4702 N N . GLY B 1 288 ? -11.628 16.617 5.033 1 96.99 288 GLY B N 1
ATOM 4703 C CA . GLY B 1 288 ? -11.207 16.208 3.703 1 96.99 288 GLY B CA 1
ATOM 4704 C C . GLY B 1 288 ? -11.012 17.375 2.754 1 96.99 288 GLY B C 1
ATOM 4705 O O . GLY B 1 288 ? -10.065 17.389 1.965 1 96.99 288 GLY B O 1
ATOM 4706 N N . GLU B 1 289 ? -11.891 18.299 2.829 1 97.53 289 GLU B N 1
ATOM 4707 C CA . GLU B 1 289 ? -11.798 19.492 1.993 1 97.53 289 GLU B CA 1
A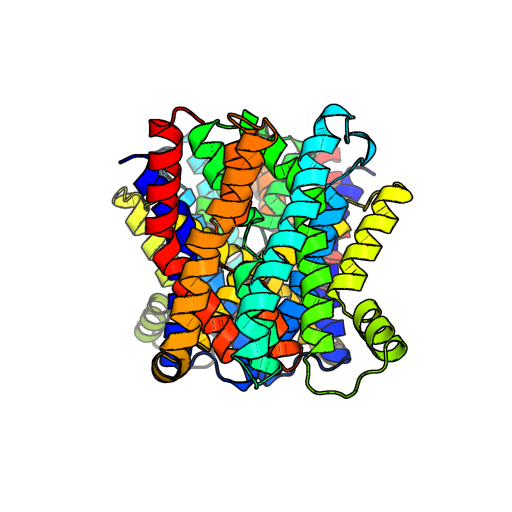TOM 4708 C C . GLU B 1 289 ? -10.54 20.294 2.314 1 97.53 289 GLU B C 1
ATOM 4710 O O . GLU B 1 289 ? -9.9 20.842 1.414 1 97.53 289 GLU B O 1
ATOM 4715 N N . ILE B 1 290 ? -10.216 20.331 3.541 1 97.75 290 ILE B N 1
ATOM 4716 C CA . ILE B 1 290 ? -9.017 21.046 3.964 1 97.75 290 ILE B CA 1
ATOM 4717 C C . ILE B 1 290 ? -7.778 20.348 3.407 1 97.75 290 ILE B C 1
ATOM 4719 O O . ILE B 1 290 ? -6.878 21.001 2.872 1 97.75 290 ILE B O 1
ATOM 4723 N N . VAL B 1 291 ? -7.742 19.05 3.489 1 96.77 291 VAL B N 1
ATOM 4724 C CA . VAL B 1 291 ? -6.618 18.282 2.963 1 96.77 291 VAL B CA 1
ATOM 4725 C C . VAL B 1 291 ? -6.486 18.523 1.461 1 96.77 291 VAL B C 1
ATOM 4727 O O . VAL B 1 291 ? -5.39 18.791 0.962 1 96.77 291 VAL B O 1
ATOM 4730 N N . ALA B 1 292 ? -7.552 18.492 0.806 1 95.76 292 ALA B N 1
ATOM 4731 C CA . ALA B 1 292 ? -7.55 18.637 -0.647 1 95.76 292 ALA B CA 1
ATOM 4732 C C . ALA B 1 292 ? -7.098 20.035 -1.059 1 95.76 292 ALA B C 1
ATOM 4734 O O . ALA B 1 292 ? -6.235 20.185 -1.927 1 95.76 292 ALA B O 1
ATOM 4735 N N . THR B 1 293 ? -7.617 21.043 -0.446 1 96.38 293 THR B N 1
ATOM 4736 C CA . THR B 1 293 ? -7.333 22.412 -0.863 1 96.38 293 THR B CA 1
ATOM 4737 C C . THR B 1 293 ? -5.919 22.818 -0.46 1 96.38 293 THR B C 1
ATOM 4739 O O . THR B 1 293 ? -5.224 23.501 -1.215 1 96.38 293 THR B O 1
ATOM 4742 N N . THR B 1 294 ? -5.52 22.393 0.704 1 96.77 294 THR B N 1
ATOM 4743 C CA . THR B 1 294 ? -4.154 22.71 1.105 1 96.77 294 THR B CA 1
ATOM 4744 C C . THR B 1 294 ? -3.147 21.991 0.212 1 96.77 294 THR B C 1
ATOM 4746 O O . THR B 1 294 ? -2.056 22.505 -0.044 1 96.77 294 THR B O 1
ATOM 4749 N N . SER B 1 295 ? -3.455 20.779 -0.183 1 93.83 295 SER B N 1
ATOM 4750 C CA . SER B 1 295 ? -2.58 20.049 -1.094 1 93.83 295 SER B CA 1
ATOM 4751 C C . SER B 1 295 ? -2.442 20.775 -2.428 1 93.83 295 SER B C 1
ATOM 4753 O O . SER B 1 295 ? -1.332 20.943 -2.937 1 93.83 295 SER B O 1
ATOM 4755 N N . MET B 1 296 ? -3.48 21.251 -2.893 1 92.72 296 MET B N 1
ATOM 4756 C CA . MET B 1 296 ? -3.478 21.931 -4.184 1 92.72 296 MET B CA 1
ATOM 4757 C C . MET B 1 296 ? -2.715 23.249 -4.103 1 92.72 296 MET B C 1
ATOM 4759 O O . MET B 1 296 ? -1.893 23.55 -4.971 1 92.72 296 MET B O 1
ATOM 4763 N N . LEU B 1 297 ? -2.928 23.949 -3.125 1 95.38 297 LEU B N 1
ATOM 4764 C CA . LEU B 1 297 ? -2.371 25.293 -3.012 1 95.38 297 LEU B CA 1
ATOM 4765 C C . LEU B 1 297 ? -0.925 25.242 -2.529 1 95.38 297 LEU B C 1
ATOM 4767 O O . LEU B 1 297 ? -0.174 26.204 -2.705 1 95.38 297 LEU B O 1
ATOM 4771 N N . SER B 1 298 ? -0.589 24.156 -1.907 1 93.36 298 SER B N 1
ATOM 4772 C CA . SER B 1 298 ? 0.745 24.055 -1.323 1 93.36 298 SER B CA 1
ATOM 4773 C C . SER B 1 298 ? 1.823 24.071 -2.401 1 93.36 298 SER B C 1
ATOM 4775 O O . SER B 1 298 ? 2.966 24.453 -2.138 1 93.36 298 SER B O 1
ATOM 4777 N N . ILE B 1 299 ? 1.505 23.622 -3.591 1 89.74 299 ILE B N 1
ATOM 4778 C CA . ILE B 1 299 ? 2.455 23.658 -4.698 1 89.74 299 ILE B CA 1
ATOM 4779 C C . ILE B 1 299 ? 2.995 25.076 -4.868 1 89.74 299 ILE B C 1
ATOM 4781 O O . ILE B 1 299 ? 4.21 25.282 -4.928 1 89.74 299 ILE B O 1
ATOM 4785 N N . PHE B 1 300 ? 2.163 26.018 -4.824 1 92.58 300 PHE B N 1
ATOM 4786 C CA . PHE B 1 300 ? 2.532 27.414 -5.026 1 92.58 300 PHE B CA 1
ATOM 4787 C C . PHE B 1 300 ? 3.192 27.985 -3.776 1 92.58 300 PHE B C 1
ATOM 4789 O O . PHE B 1 300 ? 4.186 28.709 -3.868 1 92.58 300 PHE B O 1
ATOM 4796 N N . THR B 1 301 ? 2.681 27.665 -2.661 1 94.24 301 THR B N 1
ATOM 4797 C CA . THR B 1 301 ? 3.182 28.28 -1.437 1 94.24 301 THR B CA 1
ATOM 4798 C C . THR B 1 301 ? 4.567 27.741 -1.089 1 94.24 301 THR B C 1
ATOM 4800 O O . THR B 1 301 ? 5.42 28.481 -0.595 1 94.24 301 THR B O 1
ATOM 4803 N N . ILE B 1 302 ? 4.761 26.468 -1.301 1 91.04 302 ILE B N 1
ATOM 4804 C CA . ILE B 1 302 ? 6.077 25.901 -1.03 1 91.04 302 ILE B CA 1
ATOM 4805 C C . ILE B 1 302 ? 7.121 26.573 -1.92 1 91.04 302 ILE B C 1
ATOM 4807 O O . ILE B 1 302 ? 8.207 26.927 -1.454 1 91.04 302 ILE B O 1
ATOM 4811 N N . PHE B 1 303 ? 6.805 26.752 -3.144 1 90.13 303 PHE B N 1
ATOM 4812 C CA . PHE B 1 303 ? 7.692 27.437 -4.077 1 90.13 303 PHE B CA 1
ATOM 4813 C C . PHE B 1 303 ? 8.018 28.841 -3.584 1 90.13 303 PHE B C 1
ATOM 4815 O O . PHE B 1 303 ? 9.184 29.24 -3.554 1 90.13 303 PHE B O 1
ATOM 4822 N N . CYS B 1 304 ? 7.038 29.528 -3.171 1 93.99 304 CYS B N 1
ATOM 4823 C CA . CYS B 1 304 ? 7.215 30.897 -2.699 1 93.99 304 CYS B CA 1
ATOM 4824 C C . CYS B 1 304 ? 8.064 30.932 -1.434 1 93.99 304 CYS B C 1
ATOM 4826 O O . CYS B 1 304 ? 8.936 31.791 -1.29 1 93.99 304 CYS B O 1
ATOM 4828 N N . TRP B 1 305 ? 7.864 30.021 -0.53 1 94.02 305 TRP B N 1
ATOM 4829 C CA . TRP B 1 305 ? 8.607 29.987 0.725 1 94.02 305 TRP B CA 1
ATOM 4830 C C . TRP B 1 305 ? 10.085 29.71 0.476 1 94.02 305 TRP B C 1
ATOM 4832 O O . TRP B 1 305 ? 10.953 30.347 1.079 1 94.02 305 TRP B O 1
ATOM 4842 N N . VAL B 1 306 ? 10.349 28.78 -0.391 1 90.28 306 VAL B N 1
ATOM 4843 C CA . VAL B 1 306 ? 11.734 28.441 -0.701 1 90.28 306 VAL B CA 1
ATOM 4844 C C . VAL B 1 306 ? 12.427 29.638 -1.348 1 90.28 306 VAL B C 1
ATOM 4846 O O . VAL B 1 306 ? 13.565 29.965 -1.004 1 90.28 306 VAL B O 1
ATOM 4849 N N . LEU B 1 307 ? 11.754 30.306 -2.236 1 90.67 307 LEU B N 1
ATOM 4850 C CA . LEU B 1 307 ? 12.294 31.484 -2.905 1 90.67 307 LEU B CA 1
ATOM 4851 C C . LEU B 1 307 ? 12.59 32.593 -1.901 1 90.67 307 LEU B C 1
ATOM 4853 O O . LEU B 1 307 ? 13.635 33.243 -1.977 1 90.67 307 LEU B O 1
ATOM 4857 N N . ILE B 1 308 ? 11.674 32.783 -1.021 1 93.59 308 ILE B N 1
ATOM 4858 C CA . ILE B 1 308 ? 11.811 33.838 -0.023 1 93.59 308 ILE B CA 1
ATOM 4859 C C . ILE B 1 308 ? 13.013 33.549 0.873 1 93.59 308 ILE B C 1
ATOM 4861 O O . ILE B 1 308 ? 13.836 34.433 1.122 1 93.59 308 ILE B O 1
ATOM 4865 N N . LEU B 1 309 ? 13.156 32.31 1.35 1 93.03 309 LEU B N 1
ATOM 4866 C CA . LEU B 1 309 ? 14.248 31.951 2.249 1 93.03 309 LEU B CA 1
ATOM 4867 C C . LEU B 1 309 ? 15.593 32.047 1.537 1 93.03 309 LEU B C 1
ATOM 4869 O O . LEU B 1 309 ? 16.597 32.424 2.146 1 93.03 309 LEU B O 1
ATOM 4873 N N . LYS B 1 310 ? 15.646 31.71 0.318 1 90.6 310 LYS B N 1
ATOM 4874 C CA . LYS B 1 310 ? 16.873 31.829 -0.466 1 90.6 310 LYS B CA 1
ATOM 4875 C C . LYS B 1 310 ? 17.258 33.292 -0.664 1 90.6 310 LYS B C 1
ATOM 4877 O O . LYS B 1 310 ? 18.43 33.654 -0.536 1 90.6 310 LYS B O 1
ATOM 4882 N N . ASN B 1 311 ? 16.27 34.103 -0.996 1 92.55 311 ASN B N 1
ATOM 4883 C CA . ASN B 1 311 ? 16.523 35.525 -1.202 1 92.55 311 ASN B CA 1
ATOM 4884 C C . ASN B 1 311 ? 16.995 36.202 0.081 1 92.55 311 ASN B C 1
ATOM 4886 O O . ASN B 1 311 ? 17.785 37.148 0.034 1 92.55 311 ASN B O 1
ATOM 4890 N N . LEU B 1 312 ? 16.494 35.714 1.221 1 93.99 312 LEU B N 1
ATOM 4891 C CA . LEU B 1 312 ? 16.898 36.256 2.514 1 93.99 312 LEU B CA 1
ATOM 4892 C C . LEU B 1 312 ? 18.225 35.656 2.964 1 93.99 312 LEU B C 1
ATOM 4894 O O . LEU B 1 312 ? 18.743 36.009 4.026 1 93.99 312 LEU B O 1
ATOM 4898 N N . GLU B 1 313 ? 18.717 34.652 2.186 1 93.07 313 GLU B N 1
ATOM 4899 C CA . GLU B 1 313 ? 19.971 33.956 2.455 1 93.07 313 GLU B CA 1
ATOM 4900 C C . GLU B 1 313 ? 19.904 33.185 3.77 1 93.07 313 GLU B C 1
ATOM 4902 O O . GLU B 1 313 ? 20.864 33.182 4.544 1 93.07 313 GLU B O 1
ATOM 4907 N N . TRP B 1 314 ? 18.692 32.777 4.044 1 92.95 314 TRP B N 1
ATOM 4908 C CA . TRP B 1 314 ? 18.522 31.964 5.244 1 92.95 314 TRP B CA 1
ATOM 4909 C C . TRP B 1 314 ? 18.862 30.504 4.966 1 92.95 314 TRP B C 1
ATOM 4911 O O . TRP B 1 314 ? 19.115 29.731 5.894 1 92.95 314 TRP B O 1
ATOM 4921 N N . ILE B 1 315 ? 18.793 30.202 3.613 1 87.07 315 ILE B N 1
ATOM 4922 C CA . ILE B 1 315 ? 19.09 28.828 3.224 1 87.07 315 ILE B CA 1
ATOM 4923 C C . ILE B 1 315 ? 19.87 28.819 1.912 1 87.07 315 ILE B C 1
ATOM 4925 O O . ILE B 1 315 ? 19.841 29.796 1.159 1 87.07 315 ILE B O 1
#